Protein AF-0000000084682426 (afdb_homodimer)

Organism: Streptomyces collinus (strain DSM 40733 / Tue 365) (NCBI:txid1214242)

Solvent-accessible surface area (backbone atoms only — not comparable to full-atom values): 34608 Å² total; per-residue (Å²): 137,73,97,68,85,72,81,73,79,76,79,75,77,77,76,79,75,74,74,73,74,73,71,71,74,73,76,77,74,59,61,45,80,75,40,72,55,98,75,54,54,52,46,33,35,44,30,43,87,45,56,64,39,39,33,52,46,24,39,51,45,48,44,37,41,75,73,68,65,30,47,69,33,38,34,39,41,52,70,70,60,42,54,54,33,22,49,69,28,72,18,40,33,39,66,66,38,86,78,51,69,68,57,44,46,48,32,40,65,70,64,50,32,30,36,83,27,44,58,28,57,35,63,34,35,48,47,43,31,30,46,41,73,53,36,76,75,38,67,62,56,35,36,54,88,38,40,59,81,47,18,76,64,27,46,46,93,83,20,80,86,20,9,28,34,37,33,34,35,83,73,56,91,74,61,60,68,29,30,35,60,68,65,67,44,58,50,27,80,38,64,50,62,28,49,70,48,32,52,52,50,52,53,54,31,55,74,66,68,49,71,50,35,29,58,47,59,38,82,52,56,57,45,79,80,51,51,58,40,66,39,51,51,49,73,59,50,94,68,52,64,71,47,67,84,67,18,58,48,36,61,60,80,34,75,22,28,21,38,22,10,32,68,38,61,73,65,41,56,69,59,34,53,26,59,42,49,43,60,48,47,57,69,57,47,32,53,36,25,37,31,30,73,71,68,59,36,52,52,64,58,26,24,50,56,50,51,74,72,38,54,85,64,56,53,64,28,74,106,140,85,77,84,75,78,79,76,76,72,78,74,78,74,75,77,74,73,74,72,73,72,70,75,74,73,74,77,71,59,60,43,79,75,40,69,57,97,75,52,52,50,46,32,36,44,29,44,88,44,55,63,39,38,34,53,47,23,40,51,47,49,44,36,41,76,72,67,63,30,47,68,32,38,34,40,42,52,69,69,62,40,52,54,33,22,49,68,28,71,19,39,33,38,66,66,38,86,79,51,70,69,58,43,47,47,33,41,66,69,62,51,31,30,35,82,27,47,60,28,57,35,64,35,35,48,48,42,32,30,44,41,74,53,35,75,77,37,66,64,56,35,35,53,89,38,40,60,82,48,17,76,64,27,46,45,94,84,20,79,84,19,10,29,35,36,32,32,35,82,73,58,91,76,61,60,66,29,31,33,59,68,66,67,45,58,51,28,80,38,64,51,62,28,49,70,50,32,51,52,50,51,53,52,32,55,75,68,70,49,72,51,37,28,56,47,60,38,82,51,55,58,46,79,79,51,50,58,40,68,39,51,51,48,74,58,51,95,68,51,65,70,48,69,84,66,18,56,48,35,58,60,80,34,75,21,30,20,37,22,10,33,66,38,61,73,66,39,55,69,60,35,54,26,58,42,48,45,58,48,48,57,66,55,47,33,53,35,25,37,32,32,74,70,68,60,36,51,51,63,58,25,22,50,55,50,49,74,72,38,53,85,64,57,53,64,28,73,106

pLDDT: mean 88.42, std 22.19, range [19.44, 98.94]

Structure (mmCIF, N/CA/C/O backbone):
data_AF-0000000084682426-model_v1
#
loop_
_entity.id
_entity.type
_entity.pdbx_description
1 polymer 'Glycine betaine-binding lipoprotein'
#
loop_
_atom_site.group_PDB
_atom_site.id
_atom_site.type_symbol
_atom_site.label_atom_id
_atom_site.label_alt_id
_atom_site.label_comp_id
_atom_site.label_asym_id
_atom_site.label_entity_id
_atom_site.label_seq_id
_atom_site.pdbx_PDB_ins_code
_atom_site.Cartn_x
_atom_site.Cartn_y
_atom_site.Cartn_z
_atom_site.occupancy
_atom_site.B_iso_or_equiv
_atom_site.auth_seq_id
_atom_site.auth_comp_id
_atom_site.auth_asym_id
_atom_site.auth_atom_id
_atom_site.pdbx_PDB_model_num
ATOM 1 N N . MET A 1 1 ? -39.594 -16.281 -83.188 1 21.88 1 MET A N 1
ATOM 2 C CA . MET A 1 1 ? -38.219 -16.375 -82.688 1 21.88 1 MET A CA 1
ATOM 3 C C . MET A 1 1 ? -37.875 -15.164 -81.812 1 21.88 1 MET A C 1
ATOM 5 O O . MET A 1 1 ? -37.438 -15.312 -80.688 1 21.88 1 MET A O 1
ATOM 9 N N . ARG A 1 2 ? -37.375 -14.094 -82.312 1 19.44 2 ARG A N 1
ATOM 10 C CA . ARG A 1 2 ? -36.281 -13.367 -81.688 1 19.44 2 ARG A CA 1
ATOM 11 C C . ARG A 1 2 ? -36.812 -12.297 -80.75 1 19.44 2 ARG A C 1
ATOM 13 O O . ARG A 1 2 ? -36.312 -12.133 -79.625 1 19.44 2 ARG A O 1
ATOM 20 N N . PHE A 1 3 ? -37.375 -11.031 -81.188 1 26.58 3 PHE A N 1
ATOM 21 C CA . PHE A 1 3 ? -36.625 -9.805 -81 1 26.58 3 PHE A CA 1
ATOM 22 C C . PHE A 1 3 ? -37.031 -9.141 -79.688 1 26.58 3 PHE A C 1
ATOM 24 O O . PHE A 1 3 ? -38.188 -8.734 -79.5 1 26.58 3 PHE A O 1
ATOM 31 N N . ARG A 1 4 ? -36.312 -9.438 -78.5 1 26.73 4 ARG A N 1
ATOM 32 C CA . ARG A 1 4 ? -36.219 -9.43 -77.062 1 26.73 4 ARG A CA 1
ATOM 33 C C . ARG A 1 4 ? -35.969 -8.016 -76.5 1 26.73 4 ARG A C 1
ATOM 35 O O . ARG A 1 4 ? -35.781 -7.82 -75.312 1 26.73 4 ARG A O 1
ATOM 42 N N . THR A 1 5 ? -35.812 -6.891 -77.312 1 30.84 5 THR A N 1
ATOM 43 C CA . THR A 1 5 ? -34.844 -5.949 -76.75 1 30.84 5 THR A CA 1
ATOM 44 C C . THR A 1 5 ? -35.438 -5.172 -75.562 1 30.84 5 THR A C 1
ATOM 46 O O . THR A 1 5 ? -36.344 -4.375 -75.75 1 30.84 5 THR A O 1
ATOM 49 N N . THR A 1 6 ? -35.719 -5.836 -74.438 1 28.64 6 THR A N 1
ATOM 50 C CA . THR A 1 6 ? -36.406 -5.184 -73.312 1 28.64 6 THR A CA 1
ATOM 51 C C . THR A 1 6 ? -35.5 -4.086 -72.688 1 28.64 6 THR A C 1
ATOM 53 O O . THR A 1 6 ? -34.344 -4.332 -72.375 1 28.64 6 THR A O 1
ATOM 56 N N . LEU A 1 7 ? -35.688 -2.836 -73.125 1 29.23 7 LEU A N 1
ATOM 57 C CA . LEU A 1 7 ? -35 -1.601 -72.812 1 29.23 7 LEU A CA 1
ATOM 58 C C . LEU A 1 7 ? -35 -1.344 -71.312 1 29.23 7 LEU A C 1
ATOM 60 O O . LEU A 1 7 ? -36.062 -1.07 -70.75 1 29.23 7 LEU A O 1
ATOM 64 N N . THR A 1 8 ? -34.438 -2.305 -70.438 1 27.22 8 THR A N 1
ATOM 65 C CA . THR A 1 8 ? -34.656 -2.096 -69 1 27.22 8 THR A CA 1
ATOM 66 C C . THR A 1 8 ? -33.906 -0.858 -68.5 1 27.22 8 THR A C 1
ATOM 68 O O . THR A 1 8 ? -32.688 -0.749 -68.688 1 27.22 8 THR A O 1
ATOM 71 N N . VAL A 1 9 ? -34.469 0.312 -68.625 1 28.56 9 VAL A N 1
ATOM 72 C CA . VAL A 1 9 ? -33.969 1.616 -68.188 1 28.56 9 VAL A CA 1
ATOM 73 C C . VAL A 1 9 ? -33.531 1.571 -66.75 1 28.56 9 VAL A C 1
ATOM 75 O O . VAL A 1 9 ? -34.375 1.344 -65.875 1 28.56 9 VAL A O 1
ATOM 78 N N . THR A 1 10 ? -32.344 0.906 -66.438 1 26.94 10 THR A N 1
ATOM 79 C CA . THR A 1 10 ? -31.891 0.777 -65.062 1 26.94 10 THR A CA 1
ATOM 80 C C . THR A 1 10 ? -31.531 2.145 -64.5 1 26.94 10 THR A C 1
ATOM 82 O O . THR A 1 10 ? -30.734 2.887 -65.062 1 26.94 10 THR A O 1
ATOM 85 N N . ALA A 1 11 ? -32.531 2.9 -64 1 27.59 11 ALA A N 1
ATOM 86 C CA . ALA A 1 11 ? -32.406 4.18 -63.312 1 27.59 11 ALA A CA 1
ATOM 87 C C . ALA A 1 11 ? -31.359 4.082 -62.219 1 27.59 11 ALA A C 1
ATOM 89 O O . ALA A 1 11 ? -31.484 3.252 -61.312 1 27.59 11 ALA A O 1
ATOM 90 N N . GLY A 1 12 ? -30.031 4.188 -62.562 1 26.06 12 GLY A N 1
ATOM 91 C CA . GLY A 1 12 ? -28.875 4.16 -61.688 1 26.06 12 GLY A CA 1
ATOM 92 C C . GLY A 1 12 ? -28.906 5.23 -60.594 1 26.06 12 GLY A C 1
ATOM 93 O O . GLY A 1 12 ? -28.969 6.426 -60.906 1 26.06 12 GLY A O 1
ATOM 94 N N . THR A 1 13 ? -29.75 5.055 -59.531 1 29.16 13 THR A N 1
ATOM 95 C CA . THR A 1 13 ? -29.875 5.969 -58.375 1 29.16 13 THR A CA 1
ATOM 96 C C . THR A 1 13 ? -28.5 6.242 -57.781 1 29.16 13 THR A C 1
ATOM 98 O O . THR A 1 13 ? -27.781 5.312 -57.406 1 29.16 13 THR A O 1
ATOM 101 N N . SER A 1 14 ? -27.75 7.18 -58.312 1 26.34 14 SER A N 1
ATOM 102 C CA . SER A 1 14 ? -26.453 7.609 -57.781 1 26.34 14 SER A CA 1
ATOM 103 C C . SER A 1 14 ? -26.594 8.141 -56.344 1 26.34 14 SER A C 1
ATOM 105 O O . SER A 1 14 ? -27.297 9.117 -56.125 1 26.34 14 SER A O 1
ATOM 107 N N . ALA A 1 15 ? -26.75 7.246 -55.344 1 26.92 15 ALA A N 1
ATOM 108 C CA . ALA A 1 15 ? -26.766 7.656 -53.969 1 26.92 15 ALA A CA 1
ATOM 109 C C . ALA A 1 15 ? -25.531 8.461 -53.594 1 26.92 15 ALA A C 1
ATOM 111 O O . ALA A 1 15 ? -24.406 8.016 -53.844 1 26.92 15 ALA A O 1
ATOM 112 N N . LEU A 1 16 ? -25.625 9.773 -53.688 1 26.69 16 LEU A N 1
ATOM 113 C CA . LEU A 1 16 ? -24.609 10.711 -53.219 1 26.69 16 LEU A CA 1
ATOM 114 C C . LEU A 1 16 ? -24.219 10.422 -51.781 1 26.69 16 LEU A C 1
ATOM 116 O O . LEU A 1 16 ? -25.078 10.461 -50.875 1 26.69 16 LEU A O 1
ATOM 120 N N . ALA A 1 17 ? -23.281 9.438 -51.562 1 27.92 17 ALA A N 1
ATOM 121 C CA . ALA A 1 17 ? -22.656 9.133 -50.281 1 27.92 17 ALA A CA 1
ATOM 122 C C . ALA A 1 17 ? -22.062 10.383 -49.656 1 27.92 17 ALA A C 1
ATOM 124 O O . ALA A 1 17 ? -21.141 10.984 -50.188 1 27.92 17 ALA A O 1
ATOM 125 N N . LEU A 1 18 ? -22.938 11.242 -49.125 1 27.28 18 LEU A N 1
ATOM 126 C CA . LEU A 1 18 ? -22.391 12.297 -48.281 1 27.28 18 LEU A CA 1
ATOM 127 C C . LEU A 1 18 ? -21.469 11.711 -47.219 1 27.28 18 LEU A C 1
ATOM 129 O O . LEU A 1 18 ? -21.891 10.867 -46.438 1 27.28 18 LEU A O 1
ATOM 133 N N . LEU A 1 19 ? -20.188 11.523 -47.562 1 25.86 19 LEU A N 1
ATOM 134 C CA . LEU A 1 19 ? -19.062 11.195 -46.688 1 25.86 19 LEU A CA 1
ATOM 135 C C . LEU A 1 19 ? -18.984 12.172 -45.531 1 25.86 19 LEU A C 1
ATOM 137 O O . LEU A 1 19 ? -18.641 13.344 -45.719 1 25.86 19 LEU A O 1
ATOM 141 N N . THR A 1 20 ? -20.078 12.281 -44.75 1 31 20 THR A N 1
ATOM 142 C CA . THR A 1 20 ? -19.844 13.031 -43.531 1 31 20 THR A CA 1
ATOM 143 C C . THR A 1 20 ? -18.594 12.523 -42.812 1 31 20 THR A C 1
ATOM 145 O O . THR A 1 20 ? -18.484 11.336 -42.5 1 31 20 THR A O 1
ATOM 148 N N . GLY A 1 21 ? -17.484 13.016 -43.188 1 26.3 21 GLY A N 1
ATOM 149 C CA . GLY A 1 21 ? -16.188 12.82 -42.531 1 26.3 21 GLY A CA 1
ATOM 150 C C . GLY A 1 21 ? -16.25 12.961 -41.031 1 26.3 21 GLY A C 1
ATOM 151 O O . GLY A 1 21 ? -16.422 14.062 -40.5 1 26.3 21 GLY A O 1
ATOM 152 N N . CYS A 1 22 ? -17.047 12.07 -40.406 1 31.14 22 CYS A N 1
ATOM 153 C CA . CYS A 1 22 ? -16.859 11.938 -38.969 1 31.14 22 CYS A CA 1
ATOM 154 C C . CYS A 1 22 ? -15.383 12.023 -38.594 1 31.14 22 CYS A C 1
ATOM 156 O O . CYS A 1 22 ? -14.594 11.164 -38.969 1 31.14 22 CYS A O 1
ATOM 158 N N . GLY A 1 23 ? -14.836 13.172 -38.594 1 25.8 23 GLY A N 1
ATOM 159 C CA . GLY A 1 23 ? -13.523 13.359 -38 1 25.8 23 GLY A CA 1
ATOM 160 C C . GLY A 1 23 ? -13.344 12.609 -36.688 1 25.8 23 GLY A C 1
ATOM 161 O O . GLY A 1 23 ? -14.102 12.82 -35.75 1 25.8 23 GLY A O 1
ATOM 162 N N . ALA A 1 24 ? -12.977 11.375 -36.719 1 28.06 24 ALA A N 1
ATOM 163 C CA . ALA A 1 24 ? -12.461 10.617 -35.594 1 28.06 24 ALA A CA 1
ATOM 164 C C . ALA A 1 24 ? -11.57 11.484 -34.719 1 28.06 24 ALA A C 1
ATOM 166 O O . ALA A 1 24 ? -10.469 11.875 -35.125 1 28.06 24 ALA A O 1
ATOM 167 N N . ALA A 1 25 ? -12.195 12.383 -33.906 1 30.38 25 ALA A N 1
ATOM 168 C CA . ALA A 1 25 ? -11.367 12.922 -32.844 1 30.38 25 ALA A CA 1
ATOM 169 C C . ALA A 1 25 ? -10.461 11.844 -32.25 1 30.38 25 ALA A C 1
ATOM 171 O O . ALA A 1 25 ? -10.93 10.766 -31.875 1 30.38 25 ALA A O 1
ATOM 172 N N . ASP A 1 26 ? -9.219 11.719 -32.781 1 26.12 26 ASP A N 1
ATOM 173 C CA . ASP A 1 26 ? -8.125 10.836 -32.375 1 26.12 26 ASP A CA 1
ATOM 174 C C . ASP A 1 26 ? -8.055 10.734 -30.844 1 26.12 26 ASP A C 1
ATOM 176 O O . ASP A 1 26 ? -7.621 11.68 -30.172 1 26.12 26 ASP A O 1
ATOM 180 N N . MET A 1 27 ? -8.984 10.094 -30.141 1 26.97 27 MET A N 1
ATOM 181 C CA . MET A 1 27 ? -9.047 9.703 -28.734 1 26.97 27 MET A CA 1
ATOM 182 C C . MET A 1 27 ? -7.715 9.102 -28.281 1 26.97 27 MET A C 1
ATOM 184 O O . MET A 1 27 ? -7.613 8.57 -27.172 1 26.97 27 MET A O 1
ATOM 188 N N . THR A 1 28 ? -6.719 8.867 -29.156 1 31.36 28 THR A N 1
ATOM 189 C CA . THR A 1 28 ? -5.453 8.234 -28.797 1 31.36 28 THR A CA 1
ATOM 190 C C . THR A 1 28 ? -4.637 9.141 -27.891 1 31.36 28 THR A C 1
ATOM 192 O O . THR A 1 28 ? -3.572 8.75 -27.406 1 31.36 28 THR A O 1
ATOM 195 N N . LYS A 1 29 ? -4.699 10.422 -28.047 1 31.03 29 LYS A N 1
ATOM 196 C CA . LYS A 1 29 ? -3.756 11.273 -27.328 1 31.03 29 LYS A CA 1
ATOM 197 C C . LYS A 1 29 ? -4.164 11.438 -25.875 1 31.03 29 LYS A C 1
ATOM 199 O O . LYS A 1 29 ? -4.156 12.547 -25.344 1 31.03 29 LYS A O 1
ATOM 204 N N . GLN A 1 30 ? -4.922 10.562 -25.281 1 28.84 30 GLN A N 1
ATOM 205 C CA . GLN A 1 30 ? -5.246 10.805 -23.891 1 28.84 30 GLN A CA 1
ATOM 206 C C . GLN A 1 30 ? -4.02 10.641 -23 1 28.84 30 GLN A C 1
ATOM 208 O O . GLN A 1 30 ? -3.521 9.523 -22.828 1 28.84 30 GLN A O 1
ATOM 213 N N . ALA A 1 31 ? -3.059 11.57 -22.938 1 32.09 31 ALA A N 1
ATOM 214 C CA . ALA A 1 31 ? -1.991 11.602 -21.938 1 32.09 31 ALA A CA 1
ATOM 215 C C . ALA A 1 31 ? -2.521 11.227 -20.562 1 32.09 31 ALA A C 1
ATOM 217 O O . ALA A 1 31 ? -3.719 11.344 -20.297 1 32.09 31 ALA A O 1
ATOM 218 N N . SER A 1 32 ? -1.681 10.492 -19.844 1 35.25 32 SER A N 1
ATOM 219 C CA . SER A 1 32 ? -2.072 10.203 -18.469 1 35.25 32 SER A CA 1
ATOM 220 C C . SER A 1 32 ? -2.709 11.422 -17.812 1 35.25 32 SER A C 1
ATOM 222 O O . SER A 1 32 ? -2.162 12.523 -17.875 1 35.25 32 SER A O 1
ATOM 224 N N . PRO A 1 33 ? -3.959 11.5 -17.703 1 35.97 33 PRO A N 1
ATOM 225 C CA . PRO A 1 33 ? -4.625 12.68 -17.141 1 35.97 33 PRO A CA 1
ATOM 226 C C . PRO A 1 33 ? -3.951 13.203 -15.875 1 35.97 33 PRO A C 1
ATOM 228 O O . PRO A 1 33 ? -4.344 14.242 -15.352 1 35.97 33 PRO A O 1
ATOM 231 N N . PHE A 1 34 ? -3.166 12.297 -15.234 1 38.75 34 PHE A N 1
ATOM 232 C CA . PHE A 1 34 ? -2.547 12.75 -13.992 1 38.75 34 PHE A CA 1
ATOM 233 C C . PHE A 1 34 ? -1.442 13.766 -14.273 1 38.75 34 PHE A C 1
ATOM 235 O O . PHE A 1 34 ? -0.785 14.242 -13.352 1 38.75 34 PHE A O 1
ATOM 242 N N . ALA A 1 35 ? -1.113 14.008 -15.594 1 34.38 35 ALA A N 1
ATOM 243 C CA . ALA A 1 35 ? 0.044 14.82 -15.961 1 34.38 35 ALA A CA 1
ATOM 244 C C . ALA A 1 35 ? -0.193 16.297 -15.625 1 34.38 35 ALA A C 1
ATOM 246 O O . ALA A 1 35 ? 0.757 17.078 -15.516 1 34.38 35 ALA A O 1
ATOM 247 N N . ASN A 1 36 ? -1.371 16.797 -15.828 1 34.44 36 ASN A N 1
ATOM 248 C CA . ASN A 1 36 ? -1.335 18.219 -16.125 1 34.44 36 ASN A CA 1
ATOM 249 C C . ASN A 1 36 ? -1.216 19.047 -14.852 1 34.44 36 ASN A C 1
ATOM 251 O O . ASN A 1 36 ? -1.584 20.234 -14.836 1 34.44 36 ASN A O 1
ATOM 255 N N . ALA A 1 37 ? -1.304 18.562 -13.672 1 34 37 ALA A N 1
ATOM 256 C CA . ALA A 1 37 ? -1.259 19.688 -12.742 1 34 37 ALA A CA 1
ATOM 257 C C . ALA A 1 37 ? -0.054 20.594 -13.023 1 34 37 ALA A C 1
ATOM 259 O O . ALA A 1 37 ? 0.867 20.188 -13.742 1 34 37 ALA A O 1
ATOM 260 N N . ARG A 1 38 ? 0.346 21.672 -12.016 1 38.16 38 ARG A N 1
ATOM 261 C CA . ARG A 1 38 ? 1.255 22.812 -12.016 1 38.16 38 ARG A CA 1
ATOM 262 C C . ARG A 1 38 ? 2.676 22.375 -12.359 1 38.16 38 ARG A C 1
ATOM 264 O O . ARG A 1 38 ? 3.561 22.391 -11.5 1 38.16 38 ARG A O 1
ATOM 271 N N . GLY A 1 39 ? 2.943 21.672 -13.445 1 48.16 39 GLY A N 1
ATOM 272 C CA . GLY A 1 39 ? 4.258 21.469 -14.031 1 48.16 39 GLY A CA 1
ATOM 273 C C . GLY A 1 39 ? 4.918 20.172 -13.609 1 48.16 39 GLY A C 1
ATOM 274 O O . GLY A 1 39 ? 6.004 19.828 -14.078 1 48.16 39 GLY A O 1
ATOM 275 N N . ALA A 1 40 ? 4.562 19.656 -12.523 1 57.56 40 ALA A N 1
ATOM 276 C CA . ALA A 1 40 ? 5.402 18.547 -12.07 1 57.56 40 ALA A CA 1
ATOM 277 C C . ALA A 1 40 ? 5.137 17.281 -12.875 1 57.56 40 ALA A C 1
ATOM 279 O O . ALA A 1 40 ? 3.98 16.922 -13.109 1 57.56 40 ALA A O 1
ATOM 280 N N . LYS A 1 41 ? 6.074 16.766 -13.648 1 86.5 41 LYS A N 1
ATOM 281 C CA . LYS A 1 41 ? 6.086 15.484 -14.344 1 86.5 41 LYS A CA 1
ATOM 282 C C . LYS A 1 41 ? 5.668 14.352 -13.414 1 86.5 41 LYS A C 1
ATOM 284 O O . LYS A 1 41 ? 6.094 14.297 -12.258 1 86.5 41 LYS A O 1
ATOM 289 N N . SER A 1 42 ? 4.582 13.625 -13.758 1 93.44 42 SER A N 1
ATOM 290 C CA . SER A 1 42 ? 4.078 12.547 -12.914 1 93.44 42 SER A CA 1
ATOM 291 C C . SER A 1 42 ? 4.156 11.203 -13.625 1 93.44 42 SER A C 1
ATOM 293 O O . SER A 1 42 ? 4.195 11.141 -14.852 1 93.44 42 SER A O 1
ATOM 295 N N . VAL A 1 43 ? 4.395 10.195 -12.859 1 97.56 43 VAL A N 1
ATOM 296 C CA . VAL A 1 43 ? 4.383 8.805 -13.297 1 97.56 43 VAL A CA 1
ATOM 297 C C . VAL A 1 43 ? 3.42 7.992 -12.438 1 97.56 43 VAL A C 1
ATOM 299 O O . VAL A 1 43 ? 3.363 8.18 -11.219 1 97.56 43 VAL A O 1
ATOM 302 N N . THR A 1 44 ? 2.598 7.176 -13.039 1 97.81 44 THR A N 1
ATOM 303 C CA . THR A 1 44 ? 1.709 6.27 -12.312 1 97.81 44 THR A CA 1
ATOM 304 C C . THR A 1 44 ? 2.121 4.816 -12.531 1 97.81 44 THR A C 1
ATOM 306 O O . THR A 1 44 ? 2.127 4.332 -13.664 1 97.81 44 THR A O 1
ATOM 309 N N . LEU A 1 45 ? 2.404 4.137 -11.445 1 98.75 45 LEU A N 1
ATOM 310 C CA . LEU A 1 45 ? 2.889 2.764 -11.539 1 98.75 45 LEU A CA 1
ATOM 311 C C . LEU A 1 45 ? 1.853 1.783 -11 1 98.75 45 LEU A C 1
ATOM 313 O O . LEU A 1 45 ? 1.203 2.059 -9.984 1 98.75 45 LEU A O 1
ATOM 317 N N . SER A 1 46 ? 1.695 0.683 -11.688 1 98.31 46 SER A N 1
ATOM 318 C CA . SER A 1 46 ? 0.879 -0.422 -11.195 1 98.31 46 SER A CA 1
ATOM 319 C C . SER A 1 46 ? 1.64 -1.254 -10.164 1 98.31 46 SER A C 1
ATOM 321 O O . SER A 1 46 ? 2.824 -1.544 -10.344 1 98.31 46 SER A O 1
ATOM 323 N N . VAL A 1 47 ? 0.92 -1.601 -9.094 1 97.12 47 VAL A N 1
ATOM 324 C CA . VAL A 1 47 ? 1.549 -2.445 -8.086 1 97.12 47 VAL A CA 1
ATOM 325 C C . VAL A 1 47 ? 0.639 -3.627 -7.758 1 97.12 47 VAL A C 1
ATOM 327 O O . VAL A 1 47 ? -0.511 -3.441 -7.355 1 97.12 47 VAL A O 1
ATOM 330 N N . GLN A 1 48 ? 1.133 -4.805 -7.941 1 95.5 48 GLN A N 1
ATOM 331 C CA . GLN A 1 48 ? 0.434 -6.016 -7.523 1 95.5 48 GLN A CA 1
ATOM 332 C C . GLN A 1 48 ? 0.712 -6.332 -6.055 1 95.5 48 GLN A C 1
ATOM 334 O O . GLN A 1 48 ? 1.622 -5.758 -5.453 1 95.5 48 GLN A O 1
ATOM 339 N N . SER A 1 49 ? -0.038 -7.254 -5.516 1 93.44 49 SER A N 1
ATOM 340 C CA . SER A 1 49 ? -0.092 -7.355 -4.062 1 93.44 49 SER A CA 1
ATOM 341 C C . SER A 1 49 ? 0.971 -8.312 -3.535 1 93.44 49 SER A C 1
ATOM 343 O O . SER A 1 49 ? 1.064 -8.547 -2.328 1 93.44 49 SER A O 1
ATOM 345 N N . TRP A 1 50 ? 1.794 -8.906 -4.422 1 95.5 50 TRP A N 1
ATOM 346 C CA . TRP A 1 50 ? 2.867 -9.742 -3.898 1 95.5 50 TRP A CA 1
ATOM 347 C C . TRP A 1 50 ? 4.145 -8.93 -3.705 1 95.5 50 TRP A C 1
ATOM 349 O O . TRP A 1 50 ? 4.355 -7.922 -4.383 1 95.5 50 TRP A O 1
ATOM 359 N N . VAL A 1 51 ? 5.016 -9.383 -2.867 1 95.69 51 VAL A N 1
ATOM 360 C CA . VAL A 1 51 ? 6.074 -8.539 -2.318 1 95.69 51 VAL A CA 1
ATOM 361 C C . VAL A 1 51 ? 7.102 -8.227 -3.402 1 95.69 51 VAL A C 1
ATOM 363 O O . VAL A 1 51 ? 7.699 -7.148 -3.412 1 95.69 51 VAL A O 1
ATOM 366 N N . GLY A 1 52 ? 7.359 -9.125 -4.285 1 96.88 52 GLY A N 1
ATOM 367 C CA . GLY A 1 52 ? 8.258 -8.836 -5.387 1 96.88 52 GLY A CA 1
ATOM 368 C C . GLY A 1 52 ? 7.828 -7.629 -6.203 1 96.88 52 GLY A C 1
ATOM 369 O O . GLY A 1 52 ? 8.656 -6.777 -6.539 1 96.88 52 GLY A O 1
ATOM 370 N N . ALA A 1 53 ? 6.562 -7.633 -6.539 1 97.31 53 ALA A N 1
ATOM 371 C CA . ALA A 1 53 ? 6.02 -6.496 -7.277 1 97.31 53 ALA A CA 1
ATOM 372 C C . ALA A 1 53 ? 6.148 -5.207 -6.473 1 97.31 53 ALA A C 1
ATOM 374 O O . ALA A 1 53 ? 6.488 -4.156 -7.02 1 97.31 53 ALA A O 1
ATOM 375 N N . GLN A 1 54 ? 5.891 -5.285 -5.215 1 97.06 54 GLN A N 1
ATOM 376 C CA . GLN A 1 54 ? 6.02 -4.129 -4.332 1 97.06 54 GLN A CA 1
ATOM 377 C C . GLN A 1 54 ? 7.457 -3.621 -4.297 1 97.06 54 GLN A C 1
ATOM 379 O O . GLN A 1 54 ? 7.691 -2.41 -4.27 1 97.06 54 GLN A O 1
ATOM 384 N N . SER A 1 55 ? 8.336 -4.512 -4.289 1 98.25 55 SER A N 1
ATOM 385 C CA . SER A 1 55 ? 9.758 -4.172 -4.242 1 98.25 55 SER A CA 1
ATOM 386 C C . SER A 1 55 ? 10.18 -3.396 -5.488 1 98.25 55 SER A C 1
ATOM 388 O O . SER A 1 55 ? 10.883 -2.391 -5.387 1 98.25 55 SER A O 1
ATOM 390 N N . ASN A 1 56 ? 9.734 -3.906 -6.602 1 98.75 56 ASN A N 1
ATOM 391 C CA . ASN A 1 56 ? 10.047 -3.221 -7.852 1 98.75 56 ASN A CA 1
ATOM 392 C C . ASN A 1 56 ? 9.562 -1.775 -7.836 1 98.75 56 ASN A C 1
ATOM 394 O O . ASN A 1 56 ? 10.312 -0.855 -8.156 1 98.75 56 ASN A O 1
ATOM 398 N N . VAL A 1 57 ? 8.359 -1.632 -7.484 1 98.69 57 VAL A N 1
ATOM 399 C CA . VAL A 1 57 ? 7.711 -0.325 -7.539 1 98.69 57 VAL A CA 1
ATOM 400 C C . VAL A 1 57 ? 8.328 0.599 -6.488 1 98.69 57 VAL A C 1
ATOM 402 O O . VAL A 1 57 ? 8.508 1.793 -6.734 1 98.69 57 VAL A O 1
ATOM 405 N N . ALA A 1 58 ? 8.656 0.041 -5.324 1 98.25 58 ALA A N 1
ATOM 406 C CA . ALA A 1 58 ? 9.242 0.848 -4.254 1 98.25 58 ALA A CA 1
ATOM 407 C C . ALA A 1 58 ? 10.57 1.464 -4.691 1 98.25 58 ALA A C 1
ATOM 409 O O . ALA A 1 58 ? 10.797 2.662 -4.508 1 98.25 58 ALA A O 1
ATOM 410 N N . VAL A 1 59 ? 11.398 0.704 -5.277 1 98.81 59 VAL A N 1
ATOM 411 C CA . VAL A 1 59 ? 12.711 1.186 -5.703 1 98.81 59 VAL A CA 1
ATOM 412 C C . VAL A 1 59 ? 12.547 2.16 -6.867 1 98.81 59 VAL A C 1
ATOM 414 O O . VAL A 1 59 ? 13.18 3.223 -6.887 1 98.81 59 VAL A O 1
ATOM 417 N N . ALA A 1 60 ? 11.711 1.824 -7.805 1 98.81 60 ALA A N 1
ATOM 418 C CA . ALA A 1 60 ? 11.461 2.721 -8.93 1 98.81 60 ALA A CA 1
ATOM 419 C C . ALA A 1 60 ? 10.898 4.059 -8.461 1 98.81 60 ALA A C 1
ATOM 421 O O . ALA A 1 60 ? 11.336 5.117 -8.914 1 98.81 60 ALA A O 1
ATOM 422 N N . GLN A 1 61 ? 9.945 3.979 -7.609 1 98.12 61 GLN A N 1
ATOM 423 C CA . GLN A 1 61 ? 9.328 5.184 -7.066 1 98.12 61 GLN A CA 1
ATOM 424 C C . GLN A 1 61 ? 10.359 6.062 -6.363 1 98.12 61 GLN A C 1
ATOM 426 O O . GLN A 1 61 ? 10.383 7.281 -6.559 1 98.12 61 GLN A O 1
ATOM 431 N N . TYR A 1 62 ? 11.188 5.441 -5.543 1 97.44 62 TYR A N 1
ATOM 432 C CA . TYR A 1 62 ? 12.203 6.191 -4.812 1 97.44 62 TYR A CA 1
ATOM 433 C C . TYR A 1 62 ? 13.125 6.934 -5.773 1 97.44 62 TYR A C 1
ATOM 435 O O . TYR A 1 62 ? 13.398 8.125 -5.586 1 97.44 62 TYR A O 1
ATOM 443 N N . LEU A 1 63 ? 13.555 6.277 -6.762 1 98.56 63 LEU A N 1
ATOM 444 C CA . LEU A 1 63 ? 14.484 6.879 -7.707 1 98.56 63 LEU A CA 1
ATOM 445 C C . LEU A 1 63 ? 13.797 7.957 -8.539 1 98.56 63 LEU A C 1
ATOM 447 O O . LEU A 1 63 ? 14.383 9.016 -8.797 1 98.56 63 LEU A O 1
ATOM 451 N N . LEU A 1 64 ? 12.594 7.703 -8.977 1 98.12 64 LEU A N 1
ATOM 452 C CA . LEU A 1 64 ? 11.836 8.688 -9.742 1 98.12 64 LEU A CA 1
ATOM 453 C C . LEU A 1 64 ? 11.641 9.969 -8.938 1 98.12 64 LEU A C 1
ATOM 455 O O . LEU A 1 64 ? 11.797 11.07 -9.461 1 98.12 64 LEU A O 1
ATOM 459 N N . GLU A 1 65 ? 11.375 9.797 -7.691 1 95.69 65 GLU A N 1
ATOM 460 C CA . GLU A 1 65 ? 11.047 10.953 -6.859 1 95.69 65 GLU A CA 1
ATOM 461 C C . GLU A 1 65 ? 12.305 11.688 -6.402 1 95.69 65 GLU A C 1
ATOM 463 O O . GLU A 1 65 ? 12.352 12.922 -6.43 1 95.69 65 GLU A O 1
ATOM 468 N N . HIS A 1 66 ? 13.367 11.016 -6.078 1 94.62 66 HIS A N 1
ATOM 469 C CA . HIS A 1 66 ? 14.477 11.633 -5.363 1 94.62 66 HIS A CA 1
ATOM 470 C C . HIS A 1 66 ? 15.656 11.906 -6.297 1 94.62 66 HIS A C 1
ATOM 472 O O . HIS A 1 66 ? 16.562 12.664 -5.953 1 94.62 66 HIS A O 1
ATOM 478 N N . LYS A 1 67 ? 15.625 11.25 -7.418 1 96.44 67 LYS A N 1
ATOM 479 C CA . LYS A 1 67 ? 16.75 11.438 -8.32 1 96.44 67 LYS A CA 1
ATOM 480 C C . LYS A 1 67 ? 16.312 12.102 -9.625 1 96.44 67 LYS A C 1
ATOM 482 O O . LYS A 1 67 ? 17.094 12.805 -10.258 1 96.44 67 LYS A O 1
ATOM 487 N N . LEU A 1 68 ? 15.016 11.883 -10.008 1 96.81 68 LEU A N 1
ATOM 488 C CA . LEU A 1 68 ? 14.602 12.375 -11.32 1 96.81 68 LEU A CA 1
ATOM 489 C C . LEU A 1 68 ? 13.555 13.469 -11.18 1 96.81 68 LEU A C 1
ATOM 491 O O . LEU A 1 68 ? 13.18 14.102 -12.172 1 96.81 68 LEU A O 1
ATOM 495 N N . GLY A 1 69 ? 13.031 13.656 -10.008 1 93.88 69 GLY A N 1
ATOM 496 C CA . GLY A 1 69 ? 12.188 14.805 -9.734 1 93.88 69 GLY A CA 1
ATOM 497 C C . GLY A 1 69 ? 10.742 14.594 -10.141 1 93.88 69 GLY A C 1
ATOM 498 O O . GLY A 1 69 ? 10.008 15.562 -10.375 1 93.88 69 GLY A O 1
ATOM 499 N N . TYR A 1 70 ? 10.32 13.344 -10.297 1 95.5 70 TYR A N 1
ATOM 500 C CA . TYR A 1 70 ? 8.938 13.039 -10.656 1 95.5 70 TYR A CA 1
ATOM 501 C C . TYR A 1 70 ? 8.086 12.836 -9.406 1 95.5 70 TYR A C 1
ATOM 503 O O . TYR A 1 70 ? 8.586 12.391 -8.375 1 95.5 70 TYR A O 1
ATOM 511 N N . ARG A 1 71 ? 6.805 13.172 -9.523 1 94 71 ARG A N 1
ATOM 512 C CA . ARG A 1 71 ? 5.805 12.648 -8.594 1 94 71 ARG A CA 1
ATOM 513 C C . ARG A 1 71 ? 5.32 11.273 -9.039 1 94 71 ARG A C 1
ATOM 515 O O . ARG A 1 71 ? 5.082 11.039 -10.227 1 94 71 ARG A O 1
ATOM 522 N N . VAL A 1 72 ? 5.211 10.422 -8.055 1 96.25 72 VAL A N 1
ATOM 523 C CA . VAL A 1 72 ? 4.797 9.07 -8.43 1 96.25 72 VAL A CA 1
ATOM 524 C C . VAL A 1 72 ? 3.506 8.711 -7.699 1 96.25 72 VAL A C 1
ATOM 526 O O . VAL A 1 72 ? 3.422 8.828 -6.473 1 96.25 72 VAL A O 1
ATOM 529 N N . ASP A 1 73 ? 2.553 8.32 -8.508 1 96.19 73 ASP A N 1
ATOM 530 C CA . ASP A 1 73 ? 1.359 7.66 -7.988 1 96.19 73 ASP A CA 1
ATOM 531 C C . ASP A 1 73 ? 1.412 6.152 -8.234 1 96.19 73 ASP A C 1
ATOM 533 O O . ASP A 1 73 ? 2.008 5.699 -9.211 1 96.19 73 ASP A O 1
ATOM 537 N N . THR A 1 74 ? 0.818 5.41 -7.258 1 97.19 74 THR A N 1
ATOM 538 C CA . THR A 1 74 ? 0.765 3.965 -7.457 1 97.19 74 THR A CA 1
ATOM 539 C C . THR A 1 74 ? -0.677 3.467 -7.418 1 97.19 74 THR A C 1
ATOM 541 O O . THR A 1 74 ? -1.495 3.973 -6.648 1 97.19 74 THR A O 1
ATOM 544 N N . VAL A 1 75 ? -0.965 2.561 -8.297 1 96.56 75 VAL A N 1
ATOM 545 C CA . VAL A 1 75 ? -2.277 1.931 -8.383 1 96.56 75 VAL A CA 1
ATOM 546 C C . VAL A 1 75 ? -2.164 0.446 -8.047 1 96.56 75 VAL A C 1
ATOM 548 O O . VAL A 1 75 ? -1.529 -0.317 -8.781 1 96.56 75 VAL A O 1
ATOM 551 N N . GLN A 1 76 ? -2.732 0.101 -6.906 1 95.69 76 GLN A N 1
ATOM 552 C CA . GLN A 1 76 ? -2.803 -1.323 -6.594 1 95.69 76 GLN A CA 1
ATOM 553 C C . GLN A 1 76 ? -3.994 -1.979 -7.289 1 95.69 76 GLN A C 1
ATOM 555 O O . GLN A 1 76 ? -5.145 -1.632 -7.016 1 95.69 76 GLN A O 1
ATOM 560 N N . VAL A 1 77 ? -3.693 -2.934 -8.148 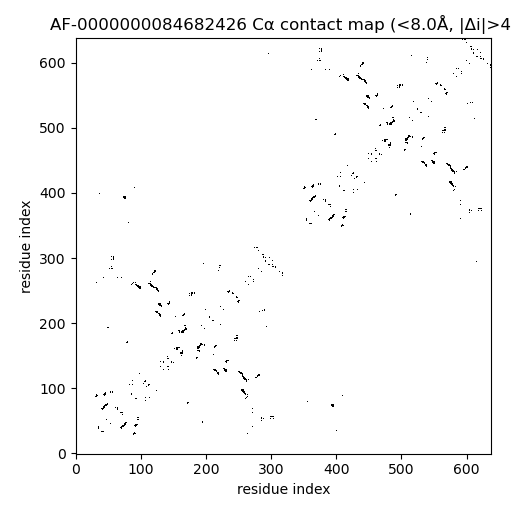1 95.38 77 VAL A N 1
ATOM 561 C CA . VAL A 1 77 ? -4.695 -3.537 -9.016 1 95.38 77 VAL A CA 1
ATOM 562 C C . VAL A 1 77 ? -4.273 -4.957 -9.391 1 95.38 77 VAL A C 1
ATOM 564 O O . VAL A 1 77 ? -3.08 -5.273 -9.398 1 95.38 77 VAL A O 1
ATOM 567 N N . ASP A 1 78 ? -5.301 -5.801 -9.68 1 93.5 78 ASP A N 1
ATOM 568 C CA . ASP A 1 78 ? -5.043 -7.188 -10.055 1 93.5 78 ASP A CA 1
ATOM 569 C C . ASP A 1 78 ? -4.414 -7.27 -11.445 1 93.5 78 ASP A C 1
ATOM 571 O O . ASP A 1 78 ? -4.43 -6.293 -12.195 1 93.5 78 ASP A O 1
ATOM 575 N N . GLU A 1 79 ? -3.967 -8.461 -11.789 1 95.5 79 GLU A N 1
ATOM 576 C CA . GLU A 1 79 ? -3.1 -8.664 -12.945 1 95.5 79 GLU A CA 1
ATOM 577 C C . GLU A 1 79 ? -3.812 -8.281 -14.242 1 95.5 79 GLU A C 1
ATOM 579 O O . GLU A 1 79 ? -3.314 -7.453 -15.008 1 95.5 79 GLU A O 1
ATOM 584 N N . VAL A 1 80 ? -4.957 -8.852 -14.461 1 94.31 80 VAL A N 1
ATOM 585 C CA . VAL A 1 80 ? -5.617 -8.656 -15.75 1 94.31 80 VAL A CA 1
ATOM 586 C C . VAL A 1 80 ? -6.137 -7.227 -15.859 1 94.31 80 VAL A C 1
ATOM 588 O O . VAL A 1 80 ? -5.867 -6.535 -16.844 1 94.31 80 VAL A O 1
ATOM 591 N N . PRO A 1 81 ? -6.762 -6.707 -14.789 1 95.38 81 PRO A N 1
ATOM 592 C CA . PRO A 1 81 ? -7.172 -5.301 -14.852 1 95.38 81 PRO A CA 1
ATOM 593 C C . PRO A 1 81 ? -5.992 -4.344 -15 1 95.38 81 PRO A C 1
ATOM 595 O O . PRO A 1 81 ? -6.141 -3.258 -15.562 1 95.38 81 PRO A O 1
ATOM 598 N N . ALA A 1 82 ? -4.871 -4.73 -14.555 1 97.56 82 ALA A N 1
ATOM 599 C CA . ALA A 1 82 ? -3.688 -3.887 -14.711 1 97.56 82 ALA A CA 1
ATOM 600 C C . ALA A 1 82 ? -3.365 -3.662 -16.188 1 97.56 82 ALA A C 1
ATOM 602 O O . ALA A 1 82 ? -2.934 -2.576 -16.578 1 97.56 82 ALA A O 1
ATOM 603 N N . TRP A 1 83 ? -3.57 -4.703 -17 1 98.19 83 TRP A N 1
ATOM 604 C CA . TRP A 1 83 ? -3.34 -4.57 -18.438 1 98.19 83 TRP A CA 1
ATOM 605 C C . TRP A 1 83 ? -4.324 -3.586 -19.062 1 98.19 83 TRP A C 1
ATOM 607 O O . TRP A 1 83 ? -3.955 -2.797 -19.922 1 98.19 83 TRP A O 1
ATOM 617 N N . ASP A 1 84 ? -5.543 -3.678 -18.625 1 96.56 84 ASP A N 1
ATOM 618 C CA . ASP A 1 84 ? -6.535 -2.717 -19.094 1 96.56 84 ASP A CA 1
ATOM 619 C C . ASP A 1 84 ? -6.148 -1.291 -18.719 1 96.56 84 ASP A C 1
ATOM 621 O O . ASP A 1 84 ? -6.238 -0.375 -19.531 1 96.56 84 ASP A O 1
ATOM 625 N N . ALA A 1 85 ? -5.75 -1.166 -17.453 1 96.56 85 ALA A N 1
ATOM 626 C CA . ALA A 1 85 ? -5.34 0.149 -16.969 1 96.56 85 ALA A CA 1
ATOM 627 C C . ALA A 1 85 ? -4.145 0.678 -17.75 1 96.56 85 ALA A C 1
ATOM 629 O O . ALA A 1 85 ? -4.078 1.869 -18.062 1 96.56 85 ALA A O 1
ATOM 630 N N . LEU A 1 86 ? -3.24 -0.16 -18.047 1 98.56 86 LEU A N 1
ATOM 631 C CA . LEU A 1 86 ? -2.059 0.211 -18.812 1 98.56 86 LEU A CA 1
ATOM 632 C C . LEU A 1 86 ? -2.443 0.646 -20.219 1 98.56 86 LEU A C 1
ATOM 634 O O . LEU A 1 86 ? -1.953 1.661 -20.719 1 98.56 86 LEU A O 1
ATOM 638 N N . SER A 1 87 ? -3.299 -0.117 -20.828 1 98.44 87 SER A N 1
ATOM 639 C CA . SER A 1 87 ? -3.752 0.181 -22.188 1 98.44 87 SER A CA 1
ATOM 640 C C . SER A 1 87 ? -4.438 1.541 -22.25 1 98.44 87 SER A C 1
ATOM 642 O O . SER A 1 87 ? -4.258 2.285 -23.219 1 98.44 87 SER A O 1
ATOM 644 N N . GLN A 1 88 ? -5.16 1.858 -21.25 1 95.62 88 GLN A N 1
ATOM 645 C CA . GLN A 1 88 ? -5.973 3.07 -21.219 1 95.62 88 GLN A CA 1
ATOM 646 C C . GLN A 1 88 ? -5.16 4.273 -20.766 1 95.62 88 GLN A C 1
ATOM 648 O O . GLN A 1 88 ? -5.656 5.398 -20.75 1 95.62 88 GLN A O 1
ATOM 653 N N . GLY A 1 89 ? -3.982 4.059 -20.297 1 95 89 GLY A N 1
ATOM 654 C CA . GLY A 1 89 ? -3.135 5.145 -19.844 1 95 89 GLY A CA 1
ATOM 655 C C . GLY A 1 89 ? -3.422 5.559 -18.406 1 95 89 GLY A C 1
ATOM 656 O O . GLY A 1 89 ? -3.014 6.637 -17.969 1 95 89 GLY A O 1
ATOM 657 N N . ARG A 1 90 ? -4.113 4.711 -17.734 1 94.06 90 ARG A N 1
ATOM 658 C CA . ARG A 1 90 ? -4.391 4.973 -16.328 1 94.06 90 ARG A CA 1
ATOM 659 C C . ARG A 1 90 ? -3.174 4.652 -15.461 1 94.06 90 ARG A C 1
ATOM 661 O O . ARG A 1 90 ? -3.027 5.191 -14.367 1 94.06 90 ARG A O 1
ATOM 668 N N . VAL A 1 91 ? -2.389 3.781 -15.906 1 97.62 91 VAL A N 1
ATOM 669 C CA . VAL A 1 91 ? -1.047 3.57 -15.375 1 97.62 91 VAL A CA 1
ATOM 670 C C . VAL A 1 91 ? -0.023 3.631 -16.5 1 97.62 91 VAL A C 1
ATOM 672 O O . VAL A 1 91 ? -0.362 3.414 -17.672 1 97.62 91 VAL A O 1
ATOM 675 N N . ASP A 1 92 ? 1.182 3.934 -16.094 1 98.44 92 ASP A N 1
ATOM 676 C CA . ASP A 1 92 ? 2.223 4.156 -17.094 1 98.44 92 ASP A CA 1
ATOM 677 C C . ASP A 1 92 ? 3.061 2.896 -17.312 1 98.44 92 ASP A C 1
ATOM 679 O O . ASP A 1 92 ? 3.641 2.701 -18.375 1 98.44 92 ASP A O 1
ATOM 683 N N . ALA A 1 93 ? 3.098 2.059 -16.234 1 98.88 93 ALA A N 1
ATOM 684 C CA . ALA A 1 93 ? 3.982 0.906 -16.375 1 98.88 93 ALA A CA 1
ATOM 685 C C . ALA A 1 93 ? 3.561 -0.223 -15.438 1 98.88 93 ALA A C 1
ATOM 687 O O . ALA A 1 93 ? 3.033 0.028 -14.352 1 98.88 93 ALA A O 1
ATOM 688 N N . ILE A 1 94 ? 3.729 -1.392 -15.852 1 98.88 94 ILE A N 1
ATOM 689 C CA . ILE A 1 94 ? 3.816 -2.621 -15.07 1 98.88 94 ILE A CA 1
ATOM 690 C C . ILE A 1 94 ? 5.266 -3.096 -15.023 1 98.88 94 ILE A C 1
ATOM 692 O O . ILE A 1 94 ? 5.883 -3.34 -16.062 1 98.88 94 ILE A O 1
ATOM 696 N N . LEU A 1 95 ? 5.746 -3.328 -13.805 1 98.81 95 LEU A N 1
ATOM 697 C CA . LEU A 1 95 ? 7.188 -3.549 -13.711 1 98.81 95 LEU A CA 1
ATOM 698 C C . LEU A 1 95 ? 7.5 -5.031 -13.547 1 98.81 95 LEU A C 1
ATOM 700 O O . LEU A 1 95 ? 8.656 -5.441 -13.633 1 98.81 95 LEU A O 1
ATOM 704 N N . GLU A 1 96 ? 6.461 -5.781 -13.289 1 98.5 96 GLU A N 1
ATOM 705 C CA . GLU A 1 96 ? 6.617 -7.227 -13.172 1 98.5 96 GLU A CA 1
ATOM 706 C C . GLU A 1 96 ? 5.398 -7.957 -13.734 1 98.5 96 GLU A C 1
ATOM 708 O O . GLU A 1 96 ? 4.297 -7.84 -13.195 1 98.5 96 GLU A O 1
ATOM 713 N N . ASP A 1 97 ? 5.664 -8.672 -14.781 1 98.38 97 ASP A N 1
ATOM 714 C CA . ASP A 1 97 ? 4.609 -9.469 -15.398 1 98.38 97 ASP A CA 1
ATOM 715 C C . ASP A 1 97 ? 5.012 -10.938 -15.484 1 98.38 97 ASP A C 1
ATOM 717 O O . ASP A 1 97 ? 6.129 -11.258 -15.898 1 98.38 97 ASP A O 1
ATOM 721 N N . TRP A 1 98 ? 4.094 -11.781 -15.125 1 97 98 TRP A N 1
ATOM 722 C CA . TRP A 1 98 ? 4.355 -13.219 -15.023 1 97 98 TRP A CA 1
ATOM 723 C C . TRP A 1 98 ? 3.828 -13.953 -16.25 1 97 98 TRP A C 1
ATOM 725 O O . TRP A 1 98 ? 3.639 -15.164 -16.219 1 97 98 TRP A O 1
ATOM 735 N N . GLY A 1 99 ? 3.441 -13.281 -17.312 1 94.62 99 GLY A N 1
ATOM 736 C CA . GLY A 1 99 ? 2.965 -13.875 -18.547 1 94.62 99 GLY A CA 1
ATOM 737 C C . GLY A 1 99 ? 1.46 -13.781 -18.719 1 94.62 99 GLY A C 1
ATOM 738 O O . GLY A 1 99 ? 0.707 -14.305 -17.891 1 94.62 99 GLY A O 1
ATOM 739 N N . HIS A 1 100 ? 1.014 -13.117 -19.719 1 95.5 100 HIS A N 1
ATOM 740 C CA . HIS A 1 100 ? -0.386 -12.953 -20.094 1 95.5 100 HIS A CA 1
ATOM 741 C C . HIS A 1 100 ? -0.546 -12.914 -21.609 1 95.5 100 HIS A C 1
ATOM 743 O O . HIS A 1 100 ? -0.785 -11.844 -22.188 1 95.5 100 HIS A O 1
ATOM 749 N N . PRO A 1 101 ? -0.501 -14.133 -22.203 1 94.31 101 PRO A N 1
ATOM 750 C CA . PRO A 1 101 ? -0.468 -14.195 -23.656 1 94.31 101 PRO A CA 1
ATOM 751 C C . PRO A 1 101 ? -1.676 -13.523 -24.312 1 94.31 101 PRO A C 1
ATOM 753 O O . PRO A 1 101 ? -1.539 -12.859 -25.344 1 94.31 101 PRO A O 1
ATOM 756 N N . ASP A 1 102 ? -2.83 -13.672 -23.703 1 94.69 102 ASP A N 1
ATOM 757 C CA . ASP A 1 102 ? -4.023 -13.062 -24.281 1 94.69 102 ASP A CA 1
ATOM 758 C C . ASP A 1 102 ? -3.939 -11.539 -24.219 1 94.69 102 ASP A C 1
ATOM 760 O O . ASP A 1 102 ? -4.293 -10.852 -25.188 1 94.69 102 ASP A O 1
ATOM 764 N N . GLN A 1 103 ? -3.521 -11.016 -23.094 1 97.5 103 GLN A N 1
ATOM 765 C CA . GLN A 1 103 ? -3.365 -9.57 -22.953 1 97.5 103 GLN A CA 1
ATOM 766 C C . GLN A 1 103 ? -2.262 -9.047 -23.875 1 97.5 103 GLN A C 1
ATOM 768 O O . GLN A 1 103 ? -2.383 -7.957 -24.438 1 97.5 103 GLN A O 1
ATOM 773 N N . GLU A 1 104 ? -1.181 -9.758 -24.031 1 97.88 104 GLU A N 1
ATOM 774 C CA . GLU A 1 104 ? -0.105 -9.367 -24.938 1 97.88 104 GLU A CA 1
ATOM 775 C C . GLU A 1 104 ? -0.601 -9.273 -26.375 1 97.88 104 GLU A C 1
ATOM 777 O O . GLU A 1 104 ? -0.324 -8.297 -27.078 1 97.88 104 GLU A O 1
ATOM 782 N N . LYS A 1 105 ? -1.28 -10.297 -26.766 1 97.56 105 LYS A N 1
ATOM 783 C CA . LYS A 1 105 ? -1.825 -10.281 -28.125 1 97.56 105 LYS A CA 1
ATOM 784 C C . LYS A 1 105 ? -2.768 -9.102 -28.328 1 97.56 105 LYS A C 1
ATOM 786 O O . LYS A 1 105 ? -2.668 -8.383 -29.328 1 97.56 105 LYS A O 1
ATOM 791 N N . ARG A 1 106 ? -3.555 -8.883 -27.375 1 98.31 106 ARG A N 1
ATOM 792 C CA . ARG A 1 106 ? -4.594 -7.863 -27.5 1 98.31 106 ARG A CA 1
ATOM 793 C C . ARG A 1 106 ? -3.992 -6.461 -27.484 1 98.31 106 ARG A C 1
ATOM 795 O O . ARG A 1 106 ? -4.289 -5.641 -28.344 1 98.31 106 ARG A O 1
ATOM 802 N N . TYR A 1 107 ? -3.107 -6.207 -26.547 1 98.75 107 TYR A N 1
ATOM 803 C CA . TYR A 1 107 ? -2.766 -4.812 -26.266 1 98.75 107 TYR A CA 1
ATOM 804 C C . TYR A 1 107 ? -1.42 -4.453 -26.891 1 98.75 107 TYR A C 1
ATOM 806 O O . TYR A 1 107 ? -1.172 -3.291 -27.219 1 98.75 107 TYR A O 1
ATOM 814 N N . VAL A 1 108 ? -0.531 -5.41 -27.047 1 98.69 108 VAL A N 1
ATOM 815 C CA . VAL A 1 108 ? 0.787 -5.141 -27.609 1 98.69 108 VAL A CA 1
ATOM 816 C C . VAL A 1 108 ? 0.747 -5.32 -29.125 1 98.69 108 VAL A C 1
ATOM 818 O O . VAL A 1 108 ? 1.218 -4.461 -29.859 1 98.69 108 VAL A O 1
ATOM 821 N N . THR A 1 109 ? 0.16 -6.398 -29.562 1 98.44 109 THR A N 1
ATOM 822 C CA . THR A 1 109 ? 0.197 -6.75 -30.984 1 98.44 109 THR A CA 1
ATOM 823 C C . THR A 1 109 ? -0.95 -6.082 -31.734 1 98.44 109 THR A C 1
ATOM 825 O O . THR A 1 109 ? -0.727 -5.387 -32.719 1 98.44 109 THR A O 1
ATOM 828 N N . ASP A 1 110 ? -2.168 -6.285 -31.25 1 98.5 110 ASP A N 1
ATOM 829 C CA . ASP A 1 110 ? -3.336 -5.875 -32.031 1 98.5 110 ASP A CA 1
ATOM 830 C C . ASP A 1 110 ? -3.604 -4.379 -31.859 1 98.5 110 ASP A C 1
ATOM 832 O O . ASP A 1 110 ? -3.623 -3.639 -32.844 1 98.5 110 ASP A O 1
ATOM 836 N N . LYS A 1 111 ? -3.75 -3.936 -30.625 1 98.5 111 LYS A N 1
ATOM 837 C CA . LYS A 1 111 ? -4.133 -2.549 -30.375 1 98.5 111 LYS A CA 1
ATOM 838 C C . LYS A 1 111 ? -2.908 -1.638 -30.359 1 98.5 111 LYS A C 1
ATOM 840 O O . LYS A 1 111 ? -3.023 -0.427 -30.562 1 98.5 111 LYS A O 1
ATOM 845 N N . ARG A 1 112 ? -1.761 -2.156 -30 1 98.56 112 ARG A N 1
ATOM 846 C CA . ARG A 1 112 ? -0.488 -1.445 -29.938 1 98.56 112 ARG A CA 1
ATOM 847 C C . ARG A 1 112 ? -0.559 -0.271 -28.969 1 98.56 112 ARG A C 1
ATOM 849 O O . ARG A 1 112 ? 0.008 0.792 -29.234 1 98.56 112 ARG A O 1
ATOM 856 N N . THR A 1 113 ? -1.348 -0.41 -27.922 1 98.81 113 THR A N 1
ATOM 857 C CA . THR A 1 113 ? -1.473 0.597 -26.859 1 98.81 113 THR A CA 1
ATOM 858 C C . THR A 1 113 ? -0.467 0.342 -25.75 1 98.81 113 THR A C 1
ATOM 860 O O . THR A 1 113 ? -0.304 1.171 -24.844 1 98.81 113 THR A O 1
ATOM 863 N N . ILE A 1 114 ? 0.173 -0.744 -25.797 1 98.88 114 ILE A N 1
ATOM 864 C CA . ILE A 1 114 ? 1.185 -1.123 -24.828 1 98.88 114 ILE A CA 1
ATOM 865 C C . ILE A 1 114 ? 2.475 -1.519 -25.531 1 98.88 114 ILE A C 1
ATOM 867 O O . ILE A 1 114 ? 2.438 -2.168 -26.578 1 98.88 114 ILE A O 1
ATOM 871 N N . THR A 1 115 ? 3.568 -1.105 -25.016 1 98.62 115 THR A N 1
ATOM 872 C CA . THR A 1 115 ? 4.895 -1.451 -25.516 1 98.62 115 THR A CA 1
ATOM 873 C C . THR A 1 115 ? 5.664 -2.271 -24.5 1 98.62 115 THR A C 1
ATOM 875 O O . THR A 1 115 ? 5.586 -2.006 -23.297 1 98.62 115 THR A O 1
ATOM 878 N N . ARG A 1 116 ? 6.457 -3.197 -25 1 98.44 116 ARG A N 1
ATOM 879 C CA . ARG A 1 116 ? 7.336 -3.959 -24.125 1 98.44 116 ARG A CA 1
ATOM 880 C C . ARG A 1 116 ? 8.391 -3.061 -23.484 1 98.44 116 ARG A C 1
ATOM 882 O O . ARG A 1 116 ? 9.016 -2.248 -24.172 1 98.44 116 ARG A O 1
ATOM 889 N N . GLY A 1 117 ? 8.539 -3.18 -22.188 1 98.5 117 GLY A N 1
ATOM 890 C CA . GLY A 1 117 ? 9.523 -2.402 -21.453 1 98.5 117 GLY A CA 1
ATOM 891 C C . GLY A 1 117 ? 10.82 -3.148 -21.219 1 98.5 117 GLY A C 1
ATOM 892 O O . GLY A 1 117 ? 11.758 -2.604 -20.641 1 98.5 117 GLY A O 1
ATOM 893 N N . GLY A 1 118 ? 10.852 -4.441 -21.625 1 98.06 118 GLY A N 1
ATOM 894 C CA . GLY A 1 118 ? 12.078 -5.227 -21.5 1 98.06 118 GLY A CA 1
ATOM 895 C C . GLY A 1 118 ? 12.102 -6.121 -20.281 1 98.06 118 GLY A C 1
ATOM 896 O O . GLY A 1 118 ? 11.133 -6.16 -19.516 1 98.06 118 GLY A O 1
ATOM 897 N N . ASP A 1 119 ? 13.273 -6.801 -20.078 1 98.12 119 ASP A N 1
ATOM 898 C CA . ASP A 1 119 ? 13.461 -7.777 -19.016 1 98.12 119 ASP A CA 1
ATOM 899 C C . ASP A 1 119 ? 13.664 -7.09 -17.672 1 98.12 119 ASP A C 1
ATOM 901 O O . ASP A 1 119 ? 14.383 -6.098 -17.578 1 98.12 119 ASP A O 1
ATOM 905 N N . LEU A 1 120 ? 13.008 -7.621 -16.672 1 98.44 120 LEU A N 1
ATOM 906 C CA . LEU A 1 120 ? 13.227 -7.145 -15.305 1 98.44 120 LEU A CA 1
ATOM 907 C C . LEU A 1 120 ? 14.562 -7.633 -14.758 1 98.44 120 LEU A C 1
ATOM 909 O O . LEU A 1 120 ? 15.164 -6.984 -13.906 1 98.44 120 LEU A O 1
ATOM 913 N N . GLY A 1 121 ? 15.031 -8.789 -15.258 1 98.12 121 GLY A N 1
ATOM 914 C CA . GLY A 1 121 ? 16.266 -9.391 -14.773 1 98.12 121 GLY A CA 1
ATOM 915 C C . GLY A 1 121 ? 16.031 -10.516 -13.773 1 98.12 121 GLY A C 1
ATOM 916 O O . GLY A 1 121 ? 16.969 -11.156 -13.312 1 98.12 121 GLY A O 1
ATOM 917 N N . VAL A 1 122 ? 14.805 -10.773 -13.477 1 97.81 122 VAL A N 1
ATOM 918 C CA . VAL A 1 122 ? 14.398 -11.828 -12.547 1 97.81 122 VAL A CA 1
ATOM 919 C C . VAL A 1 122 ? 13.609 -12.898 -13.297 1 97.81 122 VAL A C 1
ATOM 921 O O . VAL A 1 122 ? 12.695 -12.578 -14.07 1 97.81 122 VAL A O 1
ATOM 924 N N . THR A 1 123 ? 13.961 -14.141 -13.109 1 97.69 123 THR A N 1
ATOM 925 C CA . THR A 1 123 ? 13.172 -15.258 -13.625 1 97.69 123 THR A CA 1
ATOM 926 C C . THR A 1 123 ? 12.273 -15.844 -12.539 1 97.69 123 THR A C 1
ATOM 928 O O . THR A 1 123 ? 12.758 -16.25 -11.484 1 97.69 123 THR A O 1
ATOM 931 N N . GLY A 1 124 ? 10.969 -15.859 -12.859 1 97.5 124 GLY A N 1
ATOM 932 C CA . GLY A 1 124 ? 10 -16.375 -11.906 1 97.5 124 GLY A CA 1
ATOM 933 C C . GLY A 1 124 ? 9.617 -17.812 -12.172 1 97.5 124 GLY A C 1
ATOM 934 O O . GLY A 1 124 ? 9.617 -18.266 -13.32 1 97.5 124 GLY A O 1
ATOM 935 N N . HIS A 1 125 ? 9.312 -18.484 -11.133 1 97.5 125 HIS A N 1
ATOM 936 C CA . HIS A 1 125 ? 8.781 -19.828 -11.219 1 97.5 125 HIS A CA 1
ATOM 937 C C . HIS A 1 125 ? 7.746 -20.094 -10.125 1 97.5 125 HIS A C 1
ATOM 939 O O . HIS A 1 125 ? 8.023 -19.875 -8.945 1 97.5 125 HIS A O 1
ATOM 945 N N . ILE A 1 126 ? 6.566 -20.484 -10.539 1 97.94 126 ILE A N 1
ATOM 946 C CA . ILE A 1 126 ? 5.496 -20.875 -9.625 1 97.94 126 ILE A CA 1
ATOM 947 C C . ILE A 1 126 ? 5.422 -22.391 -9.539 1 97.94 126 ILE A C 1
ATOM 949 O O . ILE A 1 126 ? 5.645 -23.094 -10.531 1 97.94 126 ILE A O 1
ATOM 953 N N . GLY A 1 127 ? 5.133 -22.922 -8.383 1 98.25 127 GLY A N 1
ATOM 954 C CA . GLY A 1 127 ? 4.965 -24.344 -8.188 1 98.25 127 GLY A CA 1
ATOM 955 C C . GLY A 1 127 ? 4.258 -24.688 -6.891 1 98.25 127 GLY A C 1
ATOM 956 O O . GLY A 1 127 ? 3.758 -23.812 -6.195 1 98.25 127 GLY A O 1
ATOM 957 N N . TRP A 1 128 ? 4.098 -26.031 -6.734 1 98.81 128 TRP A N 1
ATOM 958 C CA . TRP A 1 128 ? 3.615 -26.578 -5.469 1 98.81 128 TRP A CA 1
ATOM 959 C C . TRP A 1 128 ? 4.777 -27.047 -4.602 1 98.81 128 TRP A C 1
ATOM 961 O O . TRP A 1 128 ? 5.719 -27.672 -5.098 1 98.81 128 TRP A O 1
ATOM 971 N N . PHE A 1 129 ? 4.703 -26.703 -3.297 1 98.81 129 PHE A N 1
ATOM 972 C CA . PHE A 1 129 ? 5.84 -26.984 -2.432 1 98.81 129 PHE A CA 1
ATOM 973 C C . PHE A 1 129 ? 5.387 -27.625 -1.129 1 98.81 129 PHE A C 1
ATOM 975 O O . PHE A 1 129 ? 4.293 -27.344 -0.637 1 98.81 129 PHE A O 1
ATOM 982 N N . VAL A 1 130 ? 6.223 -28.484 -0.597 1 98.81 130 VAL A N 1
ATOM 983 C CA . VAL A 1 130 ? 6.102 -29.047 0.748 1 98.81 130 VAL A CA 1
ATOM 984 C C . VAL A 1 130 ? 7.344 -28.688 1.564 1 98.81 130 VAL A C 1
ATOM 986 O O . VAL A 1 130 ? 8.422 -28.484 1.006 1 98.81 130 VAL A O 1
ATOM 989 N N . PRO A 1 131 ? 7.152 -28.531 2.91 1 98.69 131 PRO A N 1
ATOM 990 C CA . PRO A 1 131 ? 8.359 -28.281 3.701 1 98.69 131 PRO A CA 1
ATOM 991 C C . PRO A 1 131 ? 9.391 -29.406 3.576 1 98.69 131 PRO A C 1
ATOM 993 O O . PRO A 1 131 ? 9.016 -30.594 3.521 1 98.69 131 PRO A O 1
ATOM 996 N N . THR A 1 132 ? 10.656 -29.078 3.527 1 98.56 132 THR A N 1
ATOM 997 C CA . THR A 1 132 ? 11.727 -30.047 3.312 1 98.56 132 THR A CA 1
ATOM 998 C C . THR A 1 132 ? 11.773 -31.062 4.449 1 98.56 132 THR A C 1
ATOM 1000 O O . THR A 1 132 ? 12.094 -32.219 4.227 1 98.56 132 THR A O 1
ATOM 1003 N N . TYR A 1 133 ? 11.375 -30.688 5.633 1 98.19 133 TYR A N 1
ATOM 1004 C CA . TYR A 1 133 ? 11.383 -31.625 6.75 1 98.19 133 TYR A CA 1
ATOM 1005 C C . TYR A 1 133 ? 10.383 -32.75 6.52 1 98.19 133 TYR A C 1
ATOM 1007 O O . TYR A 1 133 ? 10.57 -33.875 7.016 1 98.19 133 TYR A O 1
ATOM 1015 N N . LEU A 1 134 ? 9.328 -32.5 5.832 1 98.06 134 LEU A N 1
ATOM 1016 C CA . LEU A 1 134 ? 8.352 -33.531 5.5 1 98.06 134 LEU A CA 1
ATOM 1017 C C . LEU A 1 134 ? 8.914 -34.5 4.465 1 98.06 134 LEU A C 1
ATOM 1019 O O . LEU A 1 134 ? 8.625 -35.719 4.512 1 98.06 134 LEU A O 1
ATOM 1023 N N . VAL A 1 135 ? 9.695 -34.062 3.541 1 98.31 135 VAL A N 1
ATOM 1024 C CA . VAL A 1 135 ? 10.305 -34.875 2.49 1 98.31 135 VAL A CA 1
ATOM 1025 C C . VAL A 1 135 ? 11.289 -35.875 3.109 1 98.31 135 VAL A C 1
ATOM 1027 O O . VAL A 1 135 ? 11.422 -37 2.627 1 98.31 135 VAL A O 1
ATOM 1030 N N . LYS A 1 136 ? 11.961 -35.406 4.129 1 97.5 136 LYS A N 1
ATOM 1031 C CA . LYS A 1 136 ? 12.883 -36.312 4.828 1 97.5 136 LYS A CA 1
ATOM 1032 C C . LYS A 1 136 ? 12.133 -37.5 5.418 1 97.5 136 LYS A C 1
ATOM 1034 O O . LYS A 1 136 ? 12.664 -38.625 5.449 1 97.5 136 LYS A O 1
ATOM 1039 N N . GLN A 1 137 ? 10.938 -37.281 5.797 1 97.19 137 GLN A N 1
ATOM 1040 C CA . GLN A 1 137 ? 10.102 -38.344 6.371 1 97.19 137 GLN A CA 1
ATOM 1041 C C . GLN A 1 137 ? 9.422 -39.156 5.281 1 97.19 137 GLN A C 1
ATOM 1043 O O . GLN A 1 137 ? 9.242 -40.375 5.422 1 97.19 137 GLN A O 1
ATOM 1048 N N . HIS A 1 138 ? 9.031 -38.469 4.301 1 98 138 HIS A N 1
ATOM 1049 C CA . HIS A 1 138 ? 8.305 -39.062 3.186 1 98 138 HIS A CA 1
ATOM 1050 C C . HIS A 1 138 ? 8.875 -38.594 1.848 1 98 138 HIS A C 1
ATOM 1052 O O . HIS A 1 138 ? 8.25 -37.812 1.136 1 98 138 HIS A O 1
ATOM 1058 N N . PRO A 1 139 ? 9.922 -39.219 1.38 1 97.75 139 PRO A N 1
ATOM 1059 C CA . PRO A 1 139 ? 10.617 -38.719 0.189 1 97.75 139 PRO A CA 1
ATOM 1060 C C . PRO A 1 139 ? 9.766 -38.812 -1.074 1 97.75 139 PRO A C 1
ATOM 1062 O O . PRO A 1 139 ? 9.969 -38.062 -2.016 1 97.75 139 PRO A O 1
ATOM 1065 N N . ASP A 1 140 ? 8.805 -39.719 -1.111 1 98.38 140 ASP A N 1
ATOM 1066 C CA . ASP A 1 140 ? 8.008 -39.906 -2.314 1 98.38 140 ASP A CA 1
ATOM 1067 C C . ASP A 1 140 ? 6.863 -38.906 -2.391 1 98.38 140 ASP A C 1
ATOM 1069 O O . ASP A 1 140 ? 6.117 -38.875 -3.371 1 98.38 140 ASP A O 1
ATOM 1073 N N . ILE A 1 141 ? 6.816 -38 -1.41 1 98.38 141 ILE A N 1
ATOM 1074 C CA . ILE A 1 141 ? 5.734 -37.031 -1.336 1 98.38 141 ILE A CA 1
ATOM 1075 C C . ILE A 1 141 ? 5.914 -35.969 -2.43 1 98.38 141 ILE A C 1
ATOM 1077 O O . ILE A 1 141 ? 4.98 -35.219 -2.744 1 98.38 141 ILE A O 1
ATOM 1081 N N . THR A 1 142 ? 7.109 -35.875 -3.066 1 98.31 142 THR A N 1
ATOM 1082 C CA . THR A 1 142 ? 7.414 -34.844 -4.047 1 98.31 142 THR A CA 1
ATOM 1083 C C . THR A 1 142 ? 6.914 -35.25 -5.43 1 98.31 142 THR A C 1
ATOM 1085 O O . THR A 1 142 ? 6.992 -34.469 -6.375 1 98.31 142 THR A O 1
ATOM 1088 N N . ASP A 1 143 ? 6.453 -36.469 -5.555 1 98.44 143 ASP A N 1
ATOM 1089 C CA . ASP A 1 143 ? 5.766 -36.906 -6.77 1 98.44 143 ASP A CA 1
ATOM 1090 C C . ASP A 1 143 ? 4.262 -36.656 -6.664 1 98.44 143 ASP A C 1
ATOM 1092 O O . ASP A 1 143 ? 3.594 -37.188 -5.793 1 98.44 143 ASP A O 1
ATOM 1096 N N . TRP A 1 144 ? 3.766 -35.938 -7.656 1 98.56 144 TRP A N 1
ATOM 1097 C CA . TRP A 1 144 ? 2.361 -35.531 -7.566 1 98.56 144 TRP A CA 1
ATOM 1098 C C . TRP A 1 144 ? 1.462 -36.781 -7.504 1 98.56 144 TRP A C 1
ATOM 1100 O O . TRP A 1 144 ? 0.398 -36.75 -6.883 1 98.56 144 TRP A O 1
ATOM 1110 N N . LYS A 1 145 ? 1.857 -37.875 -8.062 1 98.38 145 LYS A N 1
ATOM 1111 C CA . LYS A 1 145 ? 1.071 -39.094 -8.094 1 98.38 145 LYS A CA 1
ATOM 1112 C C . LYS A 1 145 ? 0.878 -39.656 -6.691 1 98.38 145 LYS A C 1
ATOM 1114 O O . LYS A 1 145 ? -0.02 -40.469 -6.461 1 98.38 145 LYS A O 1
ATOM 1119 N N . ASN A 1 146 ? 1.737 -39.281 -5.797 1 98.56 146 ASN A N 1
ATOM 1120 C CA . ASN A 1 146 ? 1.686 -39.812 -4.441 1 98.56 146 ASN A CA 1
ATOM 1121 C C . ASN A 1 146 ? 0.947 -38.875 -3.492 1 98.56 146 ASN A C 1
ATOM 1123 O O . ASN A 1 146 ? 0.745 -39.188 -2.322 1 98.56 146 ASN A O 1
ATOM 1127 N N . LEU A 1 147 ? 0.488 -37.719 -3.936 1 98.69 147 LEU A N 1
ATOM 1128 C CA . LEU A 1 147 ? -0.091 -36.719 -3.053 1 98.69 147 LEU A CA 1
ATOM 1129 C C . LEU A 1 147 ? -1.331 -37.25 -2.35 1 98.69 147 LEU A C 1
ATOM 1131 O O . LEU A 1 147 ? -1.563 -36.938 -1.175 1 98.69 147 LEU A O 1
ATOM 1135 N N . ASP A 1 148 ? -2.076 -38.062 -3.045 1 98.56 148 ASP A N 1
ATOM 1136 C CA . ASP A 1 148 ? -3.311 -38.562 -2.449 1 98.56 148 ASP A CA 1
ATOM 1137 C C . ASP A 1 148 ? -3.012 -39.5 -1.282 1 98.56 148 ASP A C 1
ATOM 1139 O O . ASP A 1 148 ? -3.775 -39.562 -0.316 1 98.56 148 ASP A O 1
ATOM 1143 N N . LYS A 1 149 ? -1.92 -40.219 -1.426 1 98.06 149 LYS A N 1
ATOM 1144 C CA . LYS A 1 149 ? -1.481 -41.062 -0.331 1 98.06 149 LYS A CA 1
ATOM 1145 C C . LYS A 1 149 ? -1.326 -40.281 0.963 1 98.06 149 LYS A C 1
ATOM 1147 O O . LYS A 1 149 ? -1.499 -40.812 2.057 1 98.06 149 LYS A O 1
ATOM 1152 N N . TYR A 1 150 ? -1.058 -39 0.875 1 98.31 150 TYR A N 1
ATOM 1153 C CA . TYR A 1 150 ? -0.719 -38.188 2.035 1 98.31 150 TYR A CA 1
ATOM 1154 C C . TYR A 1 150 ? -1.78 -37.125 2.283 1 98.31 150 TYR A C 1
ATOM 1156 O O . TYR A 1 150 ? -1.573 -36.188 3.08 1 98.31 150 TYR A O 1
ATOM 1164 N N . ALA A 1 151 ? -2.893 -37.156 1.634 1 98.44 151 ALA A N 1
ATOM 1165 C CA . ALA A 1 151 ? -3.932 -36.125 1.707 1 98.44 151 ALA A CA 1
ATOM 1166 C C . ALA A 1 151 ? -4.348 -35.875 3.152 1 98.44 151 ALA A C 1
ATOM 1168 O O . ALA A 1 151 ? -4.621 -34.75 3.533 1 98.44 151 ALA A O 1
ATOM 1169 N N . SER A 1 152 ? -4.348 -36.906 3.992 1 97.75 152 SER A N 1
ATOM 1170 C CA . SER A 1 152 ? -4.793 -36.812 5.375 1 97.75 152 SER A CA 1
ATOM 1171 C C . SER A 1 152 ? -3.84 -35.938 6.195 1 97.75 152 SER A C 1
ATOM 1173 O O . SER A 1 152 ? -4.258 -35.25 7.141 1 97.75 152 SER A O 1
ATOM 1175 N N . LEU A 1 153 ? -2.586 -35.906 5.797 1 97.62 153 LEU A N 1
ATOM 1176 C CA . LEU A 1 153 ? -1.58 -35.125 6.488 1 97.62 153 LEU A CA 1
ATOM 1177 C C . LEU A 1 153 ? -1.83 -33.625 6.281 1 97.62 153 LEU A C 1
ATOM 1179 O O . LEU A 1 153 ? -1.415 -32.781 7.098 1 97.62 153 LEU A O 1
ATOM 1183 N N . PHE A 1 154 ? -2.566 -33.312 5.215 1 98.44 154 PHE A N 1
ATOM 1184 C CA . PHE A 1 154 ? -2.707 -31.906 4.828 1 98.44 154 PHE A CA 1
ATOM 1185 C C . PHE A 1 154 ? -4.109 -31.391 5.137 1 98.44 154 PHE A C 1
ATOM 1187 O O . PHE A 1 154 ? -4.441 -30.25 4.828 1 98.44 154 PHE A O 1
ATOM 1194 N N . ARG A 1 155 ? -4.902 -32.188 5.746 1 97.62 155 ARG A N 1
ATOM 1195 C CA . ARG A 1 155 ? -6.297 -31.844 6.008 1 97.62 155 ARG A CA 1
ATOM 1196 C C . ARG A 1 155 ? -6.391 -30.734 7.043 1 97.62 155 ARG A C 1
ATOM 1198 O O . ARG A 1 155 ? -5.637 -30.719 8.016 1 97.62 155 ARG A O 1
ATOM 1205 N N . THR A 1 156 ? -7.254 -29.812 6.77 1 96.38 156 THR A N 1
ATOM 1206 C CA . THR A 1 156 ? -7.605 -28.75 7.703 1 96.38 156 THR A CA 1
ATOM 1207 C C . THR A 1 156 ? -9.125 -28.594 7.793 1 96.38 156 THR A C 1
ATOM 1209 O O . THR A 1 156 ? -9.867 -29.25 7.055 1 96.38 156 THR A O 1
ATOM 1212 N N . ALA A 1 157 ? -9.539 -27.688 8.703 1 95.12 157 ALA A N 1
ATOM 1213 C CA . ALA A 1 157 ? -10.969 -27.438 8.875 1 95.12 157 ALA A CA 1
ATOM 1214 C C . ALA A 1 157 ? -11.57 -26.828 7.609 1 95.12 157 ALA A C 1
ATOM 1216 O O . ALA A 1 157 ? -12.766 -26.969 7.352 1 95.12 157 ALA A O 1
ATOM 1217 N N . GLU A 1 158 ? -10.766 -26.266 6.805 1 95.56 158 GLU A N 1
ATOM 1218 C CA . GLU A 1 158 ? -11.25 -25.531 5.645 1 95.56 158 GLU A CA 1
ATOM 1219 C C . GLU A 1 158 ? -11.188 -26.375 4.379 1 95.56 158 GLU A C 1
ATOM 1221 O O . GLU A 1 158 ? -11.688 -25.969 3.328 1 95.56 158 GLU A O 1
ATOM 1226 N N . SER A 1 159 ? -10.625 -27.562 4.484 1 97.62 159 SER A N 1
ATOM 1227 C CA . SER A 1 159 ? -10.359 -28.312 3.26 1 97.62 159 SER A CA 1
ATOM 1228 C C . SER A 1 159 ? -11.445 -29.359 3.01 1 97.62 159 SER A C 1
ATOM 1230 O O . SER A 1 159 ? -11.305 -30.203 2.127 1 97.62 159 SER A O 1
ATOM 1232 N N . GLY A 1 160 ? -12.547 -29.406 3.811 1 95.81 160 GLY A N 1
ATOM 1233 C CA . GLY A 1 160 ? -13.719 -30.234 3.572 1 95.81 160 GLY A CA 1
ATOM 1234 C C . GLY A 1 160 ? -13.414 -31.719 3.559 1 95.81 160 GLY A C 1
ATOM 1235 O O . GLY A 1 160 ? -13.922 -32.469 2.715 1 95.81 160 GLY A O 1
ATOM 1236 N N . GLY A 1 161 ? -12.5 -32.156 4.336 1 96.62 161 GLY A N 1
ATOM 1237 C CA . GLY A 1 161 ? -12.141 -33.562 4.43 1 96.62 161 GLY A CA 1
ATOM 1238 C C . GLY A 1 161 ? -11.062 -33.969 3.445 1 96.62 161 GLY A C 1
ATOM 1239 O O . GLY A 1 161 ? -10.539 -35.094 3.512 1 96.62 161 GLY A O 1
ATOM 1240 N N . LYS A 1 162 ? -10.742 -33.062 2.6 1 98.56 162 LYS A N 1
ATOM 1241 C CA . LYS A 1 162 ? -9.68 -33.281 1.627 1 98.56 162 LYS A CA 1
ATOM 1242 C C . LYS A 1 162 ? -8.359 -32.688 2.105 1 98.56 162 LYS A C 1
ATOM 1244 O O . LYS A 1 162 ? -8.328 -32 3.133 1 98.56 162 LYS A O 1
ATOM 1249 N N . GLY A 1 163 ? -7.238 -33.094 1.404 1 98.69 163 GLY A N 1
ATOM 1250 C CA . GLY A 1 163 ? -6.012 -32.344 1.667 1 98.69 163 GLY A CA 1
ATOM 1251 C C . GLY A 1 163 ? -6.094 -30.891 1.241 1 98.69 163 GLY A C 1
ATOM 1252 O O . GLY A 1 163 ? -6.781 -30.562 0.273 1 98.69 163 GLY A O 1
ATOM 1253 N N . GLN A 1 164 ? -5.379 -30.047 1.946 1 98.81 164 GLN A N 1
ATOM 1254 C CA . GLN A 1 164 ? -5.352 -28.625 1.613 1 98.81 164 GLN A CA 1
ATOM 1255 C C . GLN A 1 164 ? -4.152 -28.281 0.729 1 98.81 164 GLN A C 1
ATOM 1257 O O . GLN A 1 164 ? -3.021 -28.656 1.041 1 98.81 164 GLN A O 1
ATOM 1262 N N . LEU A 1 165 ? -4.395 -27.703 -0.385 1 98.88 165 LEU A N 1
ATOM 1263 C CA . LEU A 1 165 ? -3.404 -26.875 -1.075 1 98.88 165 LEU A CA 1
ATOM 1264 C C . LEU A 1 165 ? -3.574 -25.406 -0.716 1 98.88 165 LEU A C 1
ATOM 1266 O O . LEU A 1 165 ? -4.535 -24.766 -1.146 1 98.88 165 LEU A O 1
ATOM 1270 N N . MET A 1 166 ? -2.627 -24.891 0.036 1 98.69 166 MET A N 1
ATOM 1271 C CA . MET A 1 166 ? -2.719 -23.5 0.488 1 98.69 166 MET A CA 1
ATOM 1272 C C . MET A 1 166 ? -2.264 -22.547 -0.606 1 98.69 166 MET A C 1
ATOM 1274 O O . MET A 1 166 ? -1.125 -22.609 -1.069 1 98.69 166 MET A O 1
ATOM 1278 N N . ASP A 1 167 ? -3.184 -21.734 -0.999 1 97.31 167 ASP A N 1
ATOM 1279 C CA . ASP A 1 167 ? -2.893 -20.703 -1.987 1 97.31 167 ASP A CA 1
ATOM 1280 C C . ASP A 1 167 ? -2.848 -19.312 -1.338 1 97.31 167 ASP A C 1
ATOM 1282 O O . ASP A 1 167 ? -3.094 -19.188 -0.138 1 97.31 167 ASP A O 1
ATOM 1286 N N . GLY A 1 168 ? -2.396 -18.312 -2.082 1 94.06 168 GLY A N 1
ATOM 1287 C CA . GLY A 1 168 ? -2.285 -16.953 -1.581 1 94.06 168 GLY A CA 1
ATOM 1288 C C . GLY A 1 168 ? -3.582 -16.172 -1.68 1 94.06 168 GLY A C 1
ATOM 1289 O O . GLY A 1 168 ? -4.59 -16.562 -1.08 1 94.06 168 GLY A O 1
ATOM 1290 N N . SER A 1 169 ? -3.533 -15.125 -2.418 1 91.56 169 SER A N 1
ATOM 1291 C CA . SER A 1 169 ? -4.727 -14.32 -2.656 1 91.56 169 SER A CA 1
ATOM 1292 C C . SER A 1 169 ? -5.613 -14.945 -3.725 1 91.56 169 SER A C 1
ATOM 1294 O O . SER A 1 169 ? -5.121 -15.438 -4.742 1 91.56 169 SER A O 1
ATOM 1296 N N . PRO A 1 170 ? -6.957 -14.844 -3.488 1 90.75 170 PRO A N 1
ATOM 1297 C CA . PRO A 1 170 ? -7.859 -15.336 -4.531 1 90.75 170 PRO A CA 1
ATOM 1298 C C . PRO A 1 170 ? -7.789 -14.508 -5.812 1 90.75 170 PRO A C 1
ATOM 1300 O O . PRO A 1 170 ? -8.297 -14.93 -6.852 1 90.75 170 PRO A O 1
ATOM 1303 N N . SER A 1 171 ? -7.133 -13.398 -5.738 1 88.5 171 SER A N 1
ATOM 1304 C CA . SER A 1 171 ? -7.059 -12.516 -6.898 1 88.5 171 SER A CA 1
ATOM 1305 C C . SER A 1 171 ? -5.898 -12.891 -7.812 1 88.5 171 SER A C 1
ATOM 1307 O O . SER A 1 171 ? -5.797 -12.398 -8.938 1 88.5 171 SER A O 1
ATOM 1309 N N . TYR A 1 172 ? -5.039 -13.734 -7.387 1 92.88 172 TYR A N 1
ATOM 1310 C CA . TYR A 1 172 ? -3.916 -14.141 -8.219 1 92.88 172 TYR A CA 1
ATOM 1311 C C . TYR A 1 172 ? -4.375 -15.055 -9.344 1 92.88 172 TYR A C 1
ATOM 1313 O O . TYR A 1 172 ? -5.301 -15.852 -9.172 1 92.88 172 TYR A O 1
ATOM 1321 N N . VAL A 1 173 ? -3.76 -14.898 -10.461 1 92.38 173 VAL A N 1
ATOM 1322 C CA . VAL A 1 173 ? -4.023 -15.789 -11.586 1 92.38 173 VAL A CA 1
ATOM 1323 C C . VAL A 1 173 ? -3.201 -17.062 -11.43 1 92.38 173 VAL A C 1
ATOM 1325 O O . VAL A 1 173 ? -1.978 -17.047 -11.578 1 92.38 173 VAL A O 1
ATOM 1328 N N . THR A 1 174 ? -3.902 -18.172 -11.109 1 95.38 174 THR A N 1
ATOM 1329 C CA . THR A 1 174 ? -3.232 -19.453 -10.906 1 95.38 174 THR A CA 1
ATOM 1330 C C . THR A 1 174 ? -3.977 -20.562 -11.633 1 95.38 174 THR A C 1
ATOM 1332 O O . THR A 1 174 ? -5.09 -20.359 -12.125 1 95.38 174 THR A O 1
ATOM 1335 N N . ASN A 1 175 ? -3.297 -21.719 -11.742 1 96.88 175 ASN A N 1
ATOM 1336 C CA . ASN A 1 175 ? -3.852 -22.906 -12.383 1 96.88 175 ASN A CA 1
ATOM 1337 C C . ASN A 1 175 ? -4.242 -23.969 -11.359 1 96.88 175 ASN A C 1
ATOM 1339 O O . ASN A 1 175 ? -4.559 -25.094 -11.727 1 96.88 175 ASN A O 1
ATOM 1343 N N . ASP A 1 176 ? -4.293 -23.609 -10.141 1 97.94 176 ASP A N 1
ATOM 1344 C CA . ASP A 1 176 ? -4.254 -24.609 -9.062 1 97.94 176 ASP A CA 1
ATOM 1345 C C . ASP A 1 176 ? -5.578 -25.359 -8.969 1 97.94 176 ASP A C 1
ATOM 1347 O O . ASP A 1 176 ? -5.586 -26.578 -8.773 1 97.94 176 ASP A O 1
ATOM 1351 N N . LYS A 1 177 ? -6.691 -24.672 -9.078 1 97.44 177 LYS A N 1
ATOM 1352 C CA . LYS A 1 177 ? -7.973 -25.359 -9.047 1 97.44 177 LYS A CA 1
ATOM 1353 C C . LYS A 1 177 ? -8.102 -26.328 -10.227 1 97.44 177 LYS A C 1
ATOM 1355 O O . LYS A 1 177 ? -8.57 -27.453 -10.062 1 97.44 177 LYS A O 1
ATOM 1360 N N . ALA A 1 178 ? -7.703 -25.875 -11.383 1 97.88 178 ALA A N 1
ATOM 1361 C CA . ALA A 1 178 ? -7.734 -26.734 -12.562 1 97.88 178 ALA A CA 1
ATOM 1362 C C . ALA A 1 178 ? -6.82 -27.938 -12.398 1 97.88 178 ALA A C 1
ATOM 1364 O O . ALA A 1 178 ? -7.172 -29.047 -12.789 1 97.88 178 ALA A O 1
ATOM 1365 N N . LEU A 1 179 ? -5.625 -27.719 -11.883 1 98.56 179 LEU A N 1
ATOM 1366 C CA . LEU A 1 179 ? -4.664 -28.797 -11.664 1 98.56 179 LEU A CA 1
ATOM 1367 C C . LEU A 1 179 ? -5.234 -29.844 -10.727 1 98.56 179 LEU A C 1
ATOM 1369 O O . LEU A 1 179 ? -5.16 -31.047 -11.016 1 98.56 179 LEU A O 1
ATOM 1373 N N . VAL A 1 180 ? -5.805 -29.422 -9.586 1 98.56 180 VAL A N 1
ATOM 1374 C CA . VAL A 1 180 ? -6.379 -30.344 -8.617 1 98.56 180 VAL A CA 1
ATOM 1375 C C . VAL A 1 180 ? -7.48 -31.172 -9.289 1 98.56 180 VAL A C 1
ATOM 1377 O O . VAL A 1 180 ? -7.531 -32.406 -9.133 1 98.56 180 VAL A O 1
ATOM 1380 N N . LYS A 1 181 ? -8.297 -30.531 -10.031 1 98.31 181 LYS A N 1
ATOM 1381 C CA . LYS A 1 181 ? -9.422 -31.188 -10.695 1 98.31 181 LYS A CA 1
ATOM 1382 C C . LYS A 1 181 ? -8.945 -32.156 -11.781 1 98.31 181 LYS A C 1
ATOM 1384 O O . LYS A 1 181 ? -9.328 -33.312 -11.797 1 98.31 181 LYS A O 1
ATOM 1389 N N . ASN A 1 182 ? -8.062 -31.688 -12.656 1 98.5 182 ASN A N 1
ATOM 1390 C CA . ASN A 1 182 ? -7.699 -32.438 -13.859 1 98.5 182 ASN A CA 1
ATOM 1391 C C . ASN A 1 182 ? -6.734 -33.562 -13.539 1 98.5 182 ASN A C 1
ATOM 1393 O O . ASN A 1 182 ? -6.668 -34.562 -14.273 1 98.5 182 ASN A O 1
ATOM 1397 N N . LEU A 1 183 ? -5.965 -33.438 -12.461 1 98.5 183 LEU A N 1
ATOM 1398 C CA . LEU A 1 183 ? -5.102 -34.531 -12.023 1 98.5 183 LEU A CA 1
ATOM 1399 C C . LEU A 1 183 ? -5.836 -35.469 -11.055 1 98.5 183 LEU A C 1
ATOM 1401 O O . LEU A 1 183 ? -5.258 -36.406 -10.547 1 98.5 183 LEU A O 1
ATOM 1405 N N . LYS A 1 184 ? -7.117 -35.125 -10.789 1 98.31 184 LYS A N 1
ATOM 1406 C CA . LYS A 1 184 ? -8.008 -35.938 -9.961 1 98.31 184 LYS A CA 1
ATOM 1407 C C . LYS A 1 184 ? -7.434 -36.125 -8.562 1 98.31 184 LYS A C 1
ATOM 1409 O O . LYS A 1 184 ? -7.383 -37.25 -8.062 1 98.31 184 LYS A O 1
ATOM 1414 N N . LEU A 1 185 ? 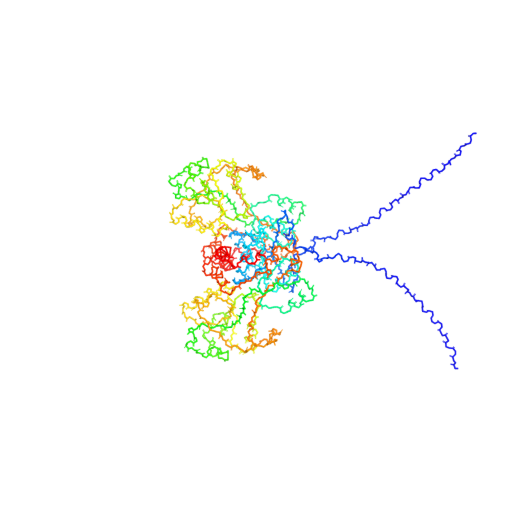-6.992 -35.062 -8.047 1 98.75 185 LEU A N 1
ATOM 1415 C CA . LEU A 1 185 ? -6.387 -35.125 -6.719 1 98.75 185 LEU A CA 1
ATOM 1416 C C . LEU A 1 185 ? -7.43 -34.875 -5.633 1 98.75 185 LEU A C 1
ATOM 1418 O O . LEU A 1 185 ? -8.344 -34.062 -5.805 1 98.75 185 LEU A O 1
ATOM 1422 N N . ASP A 1 186 ? -7.273 -35.562 -4.504 1 98.69 186 ASP A N 1
ATOM 1423 C CA . ASP A 1 186 ? -8.156 -35.406 -3.354 1 98.69 186 ASP A CA 1
ATOM 1424 C C . ASP A 1 186 ? -7.742 -34.219 -2.488 1 98.69 186 ASP A C 1
ATOM 1426 O O . ASP A 1 186 ? -7.488 -34.375 -1.292 1 98.69 186 ASP A O 1
ATOM 1430 N N . TYR A 1 187 ? -7.723 -33.094 -3.096 1 98.81 187 TYR A N 1
ATOM 1431 C CA . TYR A 1 187 ? -7.281 -31.859 -2.461 1 98.81 187 TYR A CA 1
ATOM 1432 C C . TYR A 1 187 ? -8.266 -30.734 -2.719 1 98.81 187 TYR A C 1
ATOM 1434 O O . TYR A 1 187 ? -9.07 -30.797 -3.652 1 98.81 187 TYR A O 1
ATOM 1442 N N . GLN A 1 188 ? -8.242 -29.766 -1.859 1 98.62 188 GLN A N 1
ATOM 1443 C CA . GLN A 1 188 ? -8.992 -28.516 -1.986 1 98.62 188 GLN A CA 1
ATOM 1444 C C . GLN A 1 188 ? -8.07 -27.312 -1.902 1 98.62 188 GLN A C 1
ATOM 1446 O O . GLN A 1 188 ? -7.207 -27.234 -1.025 1 98.62 188 GLN A O 1
ATOM 1451 N N . VAL A 1 189 ? -8.25 -26.406 -2.889 1 98.44 189 VAL A N 1
ATOM 1452 C CA . VAL A 1 189 ? -7.512 -25.141 -2.83 1 98.44 189 VAL A CA 1
ATOM 1453 C C . VAL A 1 189 ? -8.133 -24.234 -1.777 1 98.44 189 VAL A C 1
ATOM 1455 O O . VAL A 1 189 ? -9.328 -23.922 -1.837 1 98.44 189 VAL A O 1
ATOM 1458 N N . VAL A 1 190 ? -7.34 -23.859 -0.795 1 97.94 190 VAL A N 1
ATOM 1459 C CA . VAL A 1 190 ? -7.762 -22.938 0.266 1 97.94 190 VAL A CA 1
ATOM 1460 C C . VAL A 1 190 ? -6.895 -21.688 0.247 1 97.94 190 VAL A C 1
ATOM 1462 O O . VAL A 1 190 ? -5.664 -21.781 0.297 1 97.94 190 VAL A O 1
ATOM 1465 N N . PHE A 1 191 ? -7.574 -20.547 0.17 1 94.81 191 PHE A N 1
ATOM 1466 C CA . PHE A 1 191 ? -6.848 -19.281 0.063 1 94.81 191 PHE A CA 1
ATOM 1467 C C . PHE A 1 191 ? -6.512 -18.734 1.443 1 94.81 191 PHE A C 1
ATOM 1469 O O . PHE A 1 191 ? -7.375 -18.672 2.322 1 94.81 191 PHE A O 1
ATOM 1476 N N . ALA A 1 192 ? -5.246 -18.281 1.575 1 93.81 192 ALA A N 1
ATOM 1477 C CA . ALA A 1 192 ? -4.824 -17.625 2.809 1 93.81 192 ALA A CA 1
ATOM 1478 C C . ALA A 1 192 ? -5.367 -16.203 2.875 1 93.81 192 ALA A C 1
ATOM 1480 O O . ALA A 1 192 ? -5.43 -15.602 3.955 1 93.81 192 ALA A O 1
ATOM 1481 N N . GLY A 1 193 ? -5.715 -15.688 1.719 1 89.25 193 GLY A N 1
ATOM 1482 C CA . GLY A 1 193 ? -6.285 -14.352 1.65 1 89.25 193 GLY A CA 1
ATOM 1483 C C . GLY A 1 193 ? -5.328 -13.32 1.083 1 89.25 193 GLY A C 1
ATOM 1484 O O . GLY A 1 193 ? -5.742 -12.398 0.375 1 89.25 193 GLY A O 1
ATOM 1485 N N . SER A 1 194 ? -4.098 -13.344 1.464 1 92.06 194 SER A N 1
ATOM 1486 C CA . SER A 1 194 ? -3.018 -12.5 0.974 1 92.06 194 SER A CA 1
ATOM 1487 C C . SER A 1 194 ? -1.674 -13.219 1.051 1 92.06 194 SER A C 1
ATOM 1489 O O . SER A 1 194 ? -1.554 -14.25 1.713 1 92.06 194 SER A O 1
ATOM 1491 N N . GLU A 1 195 ? -0.706 -12.688 0.328 1 94.44 195 GLU A N 1
ATOM 1492 C CA . GLU A 1 195 ? 0.629 -13.266 0.454 1 94.44 195 GLU A CA 1
ATOM 1493 C C . GLU A 1 195 ? 1.175 -13.094 1.869 1 94.44 195 GLU A C 1
ATOM 1495 O O . GLU A 1 195 ? 1.809 -14.008 2.41 1 94.44 195 GLU A O 1
ATOM 1500 N N . ALA A 1 196 ? 0.913 -11.93 2.459 1 90.94 196 ALA A N 1
ATOM 1501 C CA . ALA A 1 196 ? 1.368 -11.695 3.828 1 90.94 196 ALA A CA 1
ATOM 1502 C C . ALA A 1 196 ? 0.789 -12.734 4.781 1 90.94 196 ALA A C 1
ATOM 1504 O O . ALA A 1 196 ? 1.498 -13.258 5.645 1 90.94 196 ALA A O 1
ATOM 1505 N N . ALA A 1 197 ? -0.499 -13.023 4.68 1 91.5 197 ALA A N 1
ATOM 1506 C CA . ALA A 1 197 ? -1.151 -14.031 5.512 1 91.5 197 ALA A CA 1
ATOM 1507 C C . ALA A 1 197 ? -0.588 -15.422 5.23 1 91.5 197 ALA A C 1
ATOM 1509 O O . ALA A 1 197 ? -0.41 -16.219 6.148 1 91.5 197 ALA A O 1
ATOM 1510 N N . GLN A 1 198 ? -0.297 -15.703 3.984 1 96.25 198 GLN A N 1
ATOM 1511 C CA . GLN A 1 198 ? 0.278 -16.984 3.588 1 96.25 198 GLN A CA 1
ATOM 1512 C C . GLN A 1 198 ? 1.659 -17.172 4.203 1 96.25 198 GLN A C 1
ATOM 1514 O O . GLN A 1 198 ? 1.964 -18.25 4.727 1 96.25 198 GLN A O 1
ATOM 1519 N N . ILE A 1 199 ? 2.459 -16.156 4.16 1 96.19 199 ILE A N 1
ATOM 1520 C CA . ILE A 1 199 ? 3.793 -16.188 4.75 1 96.19 199 ILE A CA 1
ATOM 1521 C C . ILE A 1 199 ? 3.689 -16.453 6.25 1 96.19 199 ILE A C 1
ATOM 1523 O O . ILE A 1 199 ? 4.402 -17.297 6.789 1 96.19 199 ILE A O 1
ATOM 1527 N N . THR A 1 200 ? 2.795 -15.766 6.875 1 93 200 THR A N 1
ATOM 1528 C CA . THR A 1 200 ? 2.6 -15.93 8.312 1 93 200 THR A CA 1
ATOM 1529 C C . THR A 1 200 ? 2.201 -17.359 8.641 1 93 200 THR A C 1
ATOM 1531 O O . THR A 1 200 ? 2.734 -17.969 9.578 1 93 200 THR A O 1
ATOM 1534 N N . GLN A 1 201 ? 1.318 -17.906 7.906 1 95.31 201 GLN A N 1
ATOM 1535 C CA . GLN A 1 201 ? 0.858 -19.281 8.141 1 95.31 201 GLN A CA 1
ATOM 1536 C C . GLN A 1 201 ? 1.978 -20.281 7.902 1 95.31 201 GLN A C 1
ATOM 1538 O O . GLN A 1 201 ? 2.158 -21.219 8.688 1 95.31 201 GLN A O 1
ATOM 1543 N N . MET A 1 202 ? 2.727 -20.125 6.836 1 98 202 MET A N 1
ATOM 1544 C CA . MET A 1 202 ? 3.832 -21.031 6.543 1 98 202 MET A CA 1
ATOM 1545 C C . MET A 1 202 ? 4.883 -20.984 7.648 1 98 202 MET A C 1
ATOM 1547 O O . MET A 1 202 ? 5.398 -22.016 8.07 1 98 202 MET A O 1
ATOM 1551 N N . LYS A 1 203 ? 5.195 -19.812 8.062 1 96.81 203 LYS A N 1
ATOM 1552 C CA . LYS A 1 203 ? 6.16 -19.672 9.148 1 96.81 203 LYS A CA 1
ATOM 1553 C C . LYS A 1 203 ? 5.656 -20.359 10.414 1 96.81 203 LYS A C 1
ATOM 1555 O O . LYS A 1 203 ? 6.43 -21.016 11.117 1 96.81 203 LYS A O 1
ATOM 1560 N N . GLN A 1 204 ? 4.391 -20.188 10.711 1 96.56 204 GLN A N 1
ATOM 1561 C CA . GLN A 1 204 ? 3.807 -20.828 11.891 1 96.56 204 GLN A CA 1
ATOM 1562 C C . GLN A 1 204 ? 3.838 -22.344 11.766 1 96.56 204 GLN A C 1
ATOM 1564 O O . GLN A 1 204 ? 4.199 -23.047 12.719 1 96.56 204 GLN A O 1
ATOM 1569 N N . PHE A 1 205 ? 3.461 -22.844 10.648 1 97.75 205 PHE A N 1
ATOM 1570 C CA . PHE A 1 205 ? 3.498 -24.297 10.422 1 97.75 205 PHE A CA 1
ATOM 1571 C C . PHE A 1 205 ? 4.918 -24.828 10.555 1 97.75 205 PHE A C 1
ATOM 1573 O O . PHE A 1 205 ? 5.137 -25.859 11.18 1 97.75 205 PHE A O 1
ATOM 1580 N N . ALA A 1 206 ? 5.832 -24.156 10.016 1 97.94 206 ALA A N 1
ATOM 1581 C CA . ALA A 1 206 ? 7.223 -24.594 10.047 1 97.94 206 ALA A CA 1
ATOM 1582 C C . ALA A 1 206 ? 7.754 -24.609 11.484 1 97.94 206 ALA A C 1
ATOM 1584 O O . ALA A 1 206 ? 8.484 -25.531 11.867 1 97.94 206 ALA A O 1
ATOM 1585 N N . LYS A 1 207 ? 7.414 -23.594 12.188 1 97.5 207 LYS A N 1
ATOM 1586 C CA . LYS A 1 207 ? 7.824 -23.516 13.586 1 97.5 207 LYS A CA 1
ATOM 1587 C C . LYS A 1 207 ? 7.332 -24.734 14.367 1 97.5 207 LYS A C 1
ATOM 1589 O O . LYS A 1 207 ? 8.039 -25.234 15.242 1 97.5 207 LYS A O 1
ATOM 1594 N N . GLU A 1 208 ? 6.203 -25.219 14.016 1 97.81 208 GLU A N 1
ATOM 1595 C CA . GLU A 1 208 ? 5.586 -26.344 14.703 1 97.81 208 GLU A CA 1
ATOM 1596 C C . GLU A 1 208 ? 5.875 -27.656 13.984 1 97.81 208 GLU A C 1
ATOM 1598 O O . GLU A 1 208 ? 5.391 -28.719 14.391 1 97.81 208 GLU A O 1
ATOM 1603 N N . LYS A 1 209 ? 6.562 -27.609 12.953 1 97.44 209 LYS A N 1
ATOM 1604 C CA . LYS A 1 209 ? 6.898 -28.75 12.109 1 97.44 209 LYS A CA 1
ATOM 1605 C C . LYS A 1 209 ? 5.641 -29.453 11.594 1 97.44 209 LYS A C 1
ATOM 1607 O O . LYS A 1 209 ? 5.57 -30.672 11.562 1 97.44 209 LYS A O 1
ATOM 1612 N N . LYS A 1 210 ? 4.66 -28.641 11.312 1 97.94 210 LYS A N 1
ATOM 1613 C CA . LYS A 1 210 ? 3.408 -29.156 10.766 1 97.94 210 LYS A CA 1
ATOM 1614 C C . LYS A 1 210 ? 3.494 -29.328 9.25 1 97.94 210 LYS A C 1
ATOM 1616 O O . LYS A 1 210 ? 4.094 -28.484 8.562 1 97.94 210 LYS A O 1
ATOM 1621 N N . PRO A 1 211 ? 2.809 -30.375 8.719 1 98.38 211 PRO A N 1
ATOM 1622 C CA . PRO A 1 211 ? 2.781 -30.547 7.27 1 98.38 211 PRO A CA 1
ATOM 1623 C C . PRO A 1 211 ? 1.905 -29.516 6.566 1 98.38 211 PRO A C 1
ATOM 1625 O O . PRO A 1 211 ? 0.853 -29.141 7.086 1 98.38 211 PRO A O 1
ATOM 1628 N N . PHE A 1 212 ? 2.41 -29.125 5.426 1 98.75 212 PHE A N 1
ATOM 1629 C CA . PHE A 1 212 ? 1.571 -28.297 4.559 1 98.75 212 PHE A CA 1
ATOM 1630 C C . PHE A 1 212 ? 2.004 -28.438 3.105 1 98.75 212 PHE A C 1
ATOM 1632 O O . PHE A 1 212 ? 3.158 -28.766 2.824 1 98.75 212 PHE A O 1
ATOM 1639 N N . LEU A 1 213 ? 1.077 -28.312 2.193 1 98.88 213 LEU A N 1
ATOM 1640 C CA . LEU A 1 213 ? 1.25 -28.156 0.754 1 98.88 213 LEU A CA 1
ATOM 1641 C C . LEU A 1 213 ? 0.822 -26.766 0.312 1 98.88 213 LEU A C 1
ATOM 1643 O O . LEU A 1 213 ? -0.259 -26.297 0.678 1 98.88 213 LEU A O 1
ATOM 1647 N N . THR A 1 214 ? 1.733 -26.094 -0.438 1 98.81 214 THR A N 1
ATOM 1648 C CA . THR A 1 214 ? 1.414 -24.703 -0.758 1 98.81 214 THR A CA 1
ATOM 1649 C C . THR A 1 214 ? 1.807 -24.375 -2.195 1 98.81 214 THR A C 1
ATOM 1651 O O . THR A 1 214 ? 2.791 -24.906 -2.713 1 98.81 214 THR A O 1
ATOM 1654 N N . TYR A 1 215 ? 0.93 -23.547 -2.785 1 98.12 215 TYR A N 1
ATOM 1655 C CA . TYR A 1 215 ? 1.34 -22.719 -3.918 1 98.12 215 TYR A CA 1
ATOM 1656 C C . TYR A 1 215 ? 2.377 -21.688 -3.496 1 98.12 215 TYR A C 1
ATOM 1658 O O . TYR A 1 215 ? 2.186 -20.969 -2.508 1 98.12 215 TYR A O 1
ATOM 1666 N N . TRP A 1 216 ? 3.43 -21.625 -4.23 1 98.12 216 TRP A N 1
ATOM 1667 C CA . TRP A 1 216 ? 4.43 -20.609 -3.945 1 98.12 216 TRP A CA 1
ATOM 1668 C C . TRP A 1 216 ? 5.27 -20.312 -5.184 1 98.12 216 TRP A C 1
ATOM 1670 O O . TRP A 1 216 ? 4.969 -20.781 -6.277 1 98.12 216 TRP A O 1
ATOM 1680 N N . TYR A 1 217 ? 6.117 -19.281 -5.008 1 97.12 217 TYR A N 1
ATOM 1681 C CA . TYR A 1 217 ? 6.891 -18.891 -6.176 1 97.12 217 TYR A CA 1
ATOM 1682 C C . TYR A 1 217 ? 8.328 -18.547 -5.789 1 97.12 217 TYR A C 1
ATOM 1684 O O . TYR A 1 217 ? 8.617 -18.281 -4.621 1 97.12 217 TYR A O 1
ATOM 1692 N N . SER A 1 218 ? 9.148 -18.734 -6.801 1 93.5 218 SER A N 1
ATOM 1693 C CA . SER A 1 218 ? 10.523 -18.25 -6.746 1 93.5 218 SER A CA 1
ATOM 1694 C C . SER A 1 218 ? 10.773 -17.156 -7.773 1 93.5 218 SER A C 1
ATOM 1696 O O . SER A 1 218 ? 10.133 -17.125 -8.828 1 93.5 218 SER A O 1
ATOM 1698 N N . PRO A 1 219 ? 11.672 -16.234 -7.344 1 91.94 219 PRO A N 1
ATOM 1699 C CA . PRO A 1 219 ? 12.477 -16.156 -6.125 1 91.94 219 PRO A CA 1
ATOM 1700 C C . PRO A 1 219 ? 11.688 -15.609 -4.934 1 91.94 219 PRO A C 1
ATOM 1702 O O . PRO A 1 219 ? 10.797 -14.773 -5.109 1 91.94 219 PRO A O 1
ATOM 1705 N N . GLN A 1 220 ? 12.023 -16.156 -3.775 1 93.44 220 GLN A N 1
ATOM 1706 C CA . GLN A 1 220 ? 11.438 -15.695 -2.52 1 93.44 220 GLN A CA 1
ATOM 1707 C C . GLN A 1 220 ? 12.414 -15.875 -1.359 1 93.44 220 GLN A C 1
ATOM 1709 O O . GLN A 1 220 ? 12.93 -16.969 -1.14 1 93.44 220 GLN A O 1
ATOM 1714 N N . TRP A 1 221 ? 12.539 -14.867 -0.611 1 92.44 221 TRP A N 1
ATOM 1715 C CA . TRP A 1 221 ? 13.391 -14.867 0.57 1 92.44 221 TRP A CA 1
ATOM 1716 C C . TRP A 1 221 ? 12.945 -15.938 1.562 1 92.44 221 TRP A C 1
ATOM 1718 O O . TRP A 1 221 ? 13.766 -16.469 2.322 1 92.44 221 TRP A O 1
ATOM 1728 N N . LEU A 1 222 ? 11.766 -16.297 1.608 1 95.81 222 LEU A N 1
ATOM 1729 C CA . LEU A 1 222 ? 11.172 -17.172 2.609 1 95.81 222 LEU A CA 1
ATOM 1730 C C . LEU A 1 222 ? 11.781 -18.578 2.539 1 95.81 222 LEU A C 1
ATOM 1732 O O . LEU A 1 222 ? 11.828 -19.281 3.545 1 95.81 222 LEU A O 1
ATOM 1736 N N . PHE A 1 223 ? 12.328 -18.984 1.398 1 95.81 223 PHE A N 1
ATOM 1737 C CA . PHE A 1 223 ? 12.914 -20.312 1.239 1 95.81 223 PHE A CA 1
ATOM 1738 C C . PHE A 1 223 ? 14.094 -20.5 2.188 1 95.81 223 PHE A C 1
ATOM 1740 O O . PHE A 1 223 ? 14.383 -21.625 2.609 1 95.81 223 PHE A O 1
ATOM 1747 N N . ARG A 1 224 ? 14.727 -19.422 2.504 1 92.62 224 ARG A N 1
ATOM 1748 C CA . ARG A 1 224 ? 15.867 -19.5 3.414 1 92.62 224 ARG A CA 1
ATOM 1749 C C . ARG A 1 224 ? 15.406 -19.734 4.848 1 92.62 224 ARG A C 1
ATOM 1751 O O . ARG A 1 224 ? 16.094 -20.406 5.621 1 92.62 224 ARG A O 1
ATOM 1758 N N . LYS A 1 225 ? 14.273 -19.234 5.156 1 95 225 LYS A N 1
ATOM 1759 C CA . LYS A 1 225 ? 13.75 -19.359 6.512 1 95 225 LYS A CA 1
ATOM 1760 C C . LYS A 1 225 ? 12.898 -20.609 6.668 1 95 225 LYS A C 1
ATOM 1762 O O . LYS A 1 225 ? 12.82 -21.172 7.758 1 95 225 LYS A O 1
ATOM 1767 N N . VAL A 1 226 ? 12.211 -20.891 5.652 1 97.81 226 VAL A N 1
ATOM 1768 C CA . VAL A 1 226 ? 11.375 -22.094 5.57 1 97.81 226 VAL A CA 1
ATOM 1769 C C . VAL A 1 226 ? 11.742 -22.891 4.324 1 97.81 226 VAL A C 1
ATOM 1771 O O . VAL A 1 226 ? 11.062 -22.812 3.301 1 97.81 226 VAL A O 1
ATOM 1774 N N . PRO A 1 227 ? 12.773 -23.734 4.516 1 98 227 PRO A N 1
ATOM 1775 C CA . PRO A 1 227 ? 13.141 -24.547 3.35 1 98 227 PRO A CA 1
ATOM 1776 C C . PRO A 1 227 ? 11.992 -25.422 2.848 1 98 227 PRO A C 1
ATOM 1778 O O . PRO A 1 227 ? 11.352 -26.109 3.639 1 98 227 PRO A O 1
ATOM 1781 N N . MET A 1 228 ? 11.727 -25.344 1.558 1 98.69 228 MET A N 1
ATOM 1782 C CA . MET A 1 228 ? 10.656 -26.109 0.929 1 98.69 228 MET A CA 1
ATOM 1783 C C . MET A 1 228 ? 11.164 -26.812 -0.327 1 98.69 228 MET A C 1
ATOM 1785 O O . MET A 1 228 ? 12.141 -26.375 -0.939 1 98.69 228 MET A O 1
ATOM 1789 N N . THR A 1 229 ? 10.531 -27.891 -0.609 1 98.62 229 THR A N 1
ATOM 1790 C CA . THR A 1 229 ? 10.852 -28.688 -1.784 1 98.62 229 THR A CA 1
ATOM 1791 C C . THR A 1 229 ? 9.656 -28.75 -2.734 1 98.62 229 THR A C 1
ATOM 1793 O O . THR A 1 229 ? 8.523 -28.984 -2.303 1 98.62 229 THR A O 1
ATOM 1796 N N . GLU A 1 230 ? 9.945 -28.594 -4.016 1 98.62 230 GLU A N 1
ATOM 1797 C CA . GLU A 1 230 ? 8.883 -28.547 -5.008 1 98.62 230 GLU A CA 1
ATOM 1798 C C . GLU A 1 230 ? 8.344 -29.938 -5.309 1 98.62 230 GLU A C 1
ATOM 1800 O O . GLU A 1 230 ? 9.109 -30.906 -5.406 1 98.62 230 GLU A O 1
ATOM 1805 N N . VAL A 1 231 ? 7.051 -30.031 -5.41 1 98.81 231 VAL A N 1
ATOM 1806 C CA . VAL A 1 231 ? 6.379 -31.234 -5.898 1 98.81 231 VAL A CA 1
ATOM 1807 C C . VAL A 1 231 ? 6.484 -31.312 -7.418 1 98.81 231 VAL A C 1
ATOM 1809 O O . VAL A 1 231 ? 6.234 -30.312 -8.109 1 98.81 231 VAL A O 1
ATOM 1812 N N . LYS A 1 232 ? 6.867 -32.438 -7.934 1 98.56 232 LYS A N 1
ATOM 1813 C CA . LYS A 1 232 ? 7 -32.656 -9.375 1 98.56 232 LYS A CA 1
ATOM 1814 C C . LYS A 1 232 ? 5.641 -32.875 -10.023 1 98.56 232 LYS A C 1
ATOM 1816 O O . LYS A 1 232 ? 5.18 -34.031 -10.102 1 98.56 232 LYS A O 1
ATOM 1821 N N . LEU A 1 233 ? 5.172 -31.891 -10.602 1 98.56 233 LEU A N 1
ATOM 1822 C CA . LEU A 1 233 ? 3.963 -31.984 -11.414 1 98.56 233 LEU A CA 1
ATOM 1823 C C . LEU A 1 233 ? 4.289 -32.469 -12.828 1 98.56 233 LEU A C 1
ATOM 1825 O O . LEU A 1 233 ? 5.461 -32.531 -13.203 1 98.56 233 LEU A O 1
ATOM 1829 N N . PRO A 1 234 ? 3.209 -32.812 -13.586 1 98.44 234 PRO A N 1
ATOM 1830 C CA . PRO A 1 234 ? 3.518 -33.125 -14.992 1 98.44 234 PRO A CA 1
ATOM 1831 C C . PRO A 1 234 ? 4.289 -32 -15.672 1 98.44 234 PRO A C 1
ATOM 1833 O O . PRO A 1 234 ? 3.967 -30.812 -15.492 1 98.44 234 PRO A O 1
ATOM 1836 N N . PRO A 1 235 ? 5.277 -32.344 -16.406 1 97.56 235 PRO A N 1
ATOM 1837 C CA . PRO A 1 235 ? 6.164 -31.328 -16.953 1 97.56 235 PRO A CA 1
ATOM 1838 C C . PRO A 1 235 ? 5.438 -30.312 -17.844 1 97.56 235 PRO A C 1
ATOM 1840 O O . PRO A 1 235 ? 4.52 -30.703 -18.578 1 97.56 235 PRO A O 1
ATOM 1843 N N . TYR A 1 236 ? 5.891 -29.109 -17.766 1 97.56 236 TYR A N 1
ATOM 1844 C CA . TYR A 1 236 ? 5.371 -28.047 -18.625 1 97.56 236 TYR A CA 1
ATOM 1845 C C . TYR A 1 236 ? 5.836 -28.234 -20.062 1 97.56 236 TYR A C 1
ATOM 1847 O O . TYR A 1 236 ? 6.988 -28.578 -20.312 1 97.56 236 TYR A O 1
ATOM 1855 N N . LYS A 1 237 ? 4.941 -28.078 -21 1 95.75 237 LYS A N 1
ATOM 1856 C CA . LYS A 1 237 ? 5.188 -27.906 -22.422 1 95.75 237 LYS A CA 1
ATOM 1857 C C . LYS A 1 237 ? 4.441 -26.688 -22.969 1 95.75 237 LYS A C 1
ATOM 1859 O O . LYS A 1 237 ? 3.344 -26.375 -22.516 1 95.75 237 LYS A O 1
ATOM 1864 N N . GLU A 1 238 ? 5.113 -26.094 -23.938 1 93 238 GLU A N 1
ATOM 1865 C CA . GLU A 1 238 ? 4.48 -24.906 -24.5 1 93 238 GLU A CA 1
ATOM 1866 C C . GLU A 1 238 ? 3.043 -25.188 -24.922 1 93 238 GLU A C 1
ATOM 1868 O O . GLU A 1 238 ? 2.781 -26.172 -25.625 1 93 238 GLU A O 1
ATOM 1873 N N . GLY A 1 239 ? 2.172 -24.375 -24.391 1 93.19 239 GLY A N 1
ATOM 1874 C CA . GLY A 1 239 ? 0.781 -24.484 -24.797 1 93.19 239 GLY A CA 1
ATOM 1875 C C . GLY A 1 239 ? -0.035 -25.391 -23.891 1 93.19 239 GLY A C 1
ATOM 1876 O O . GLY A 1 239 ? -1.264 -25.438 -24 1 93.19 239 GLY A O 1
ATOM 1877 N N . CYS A 1 240 ? 0.552 -26.109 -22.953 1 96.19 240 CYS A N 1
ATOM 1878 C CA . CYS A 1 240 ? -0.184 -27.062 -22.109 1 96.19 240 CYS A CA 1
ATOM 1879 C C . CYS A 1 240 ? -1.135 -26.328 -21.172 1 96.19 240 CYS A C 1
ATOM 1881 O O . CYS A 1 240 ? -2.039 -26.938 -20.594 1 96.19 240 CYS A O 1
ATOM 1883 N N . ASP A 1 241 ? -0.938 -25 -21.078 1 94.44 241 ASP A N 1
ATOM 1884 C CA . ASP A 1 241 ? -1.786 -24.203 -20.188 1 94.44 241 ASP A CA 1
ATOM 1885 C C . ASP A 1 241 ? -2.633 -23.219 -20.984 1 94.44 241 ASP A C 1
ATOM 1887 O O . ASP A 1 241 ? -3.137 -22.234 -20.422 1 94.44 241 ASP A O 1
ATOM 1891 N N . ALA A 1 242 ? -2.805 -23.438 -22.219 1 92 242 ALA A N 1
ATOM 1892 C CA . ALA A 1 242 ? -3.525 -22.531 -23.109 1 92 242 ALA A CA 1
ATOM 1893 C C . ALA A 1 242 ? -5.02 -22.516 -22.781 1 92 242 ALA A C 1
ATOM 1895 O O . ALA A 1 242 ? -5.684 -21.484 -22.922 1 92 242 ALA A O 1
ATOM 1896 N N . ASP A 1 243 ? -5.547 -23.688 -22.422 1 93.69 243 ASP A N 1
ATOM 1897 C CA . ASP A 1 243 ? -6.938 -23.828 -22 1 93.69 243 ASP A CA 1
ATOM 1898 C C . ASP A 1 243 ? -7.039 -23.984 -20.484 1 93.69 243 ASP A C 1
ATOM 1900 O O . ASP A 1 243 ? -6.773 -25.062 -19.953 1 93.69 243 ASP A O 1
ATOM 1904 N N . ALA A 1 244 ? -7.508 -22.938 -19.875 1 89.38 244 ALA A N 1
ATOM 1905 C CA . ALA A 1 244 ? -7.523 -22.859 -18.422 1 89.38 244 ALA A CA 1
ATOM 1906 C C . ALA A 1 244 ? -8.281 -24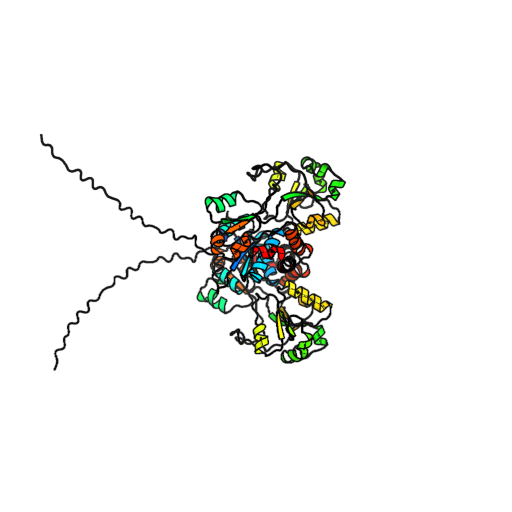.047 -17.828 1 89.38 244 ALA A C 1
ATOM 1908 O O . ALA A 1 244 ? -7.914 -24.547 -16.766 1 89.38 244 ALA A O 1
ATOM 1909 N N . ALA A 1 245 ? -9.281 -24.516 -18.469 1 93 245 ALA A N 1
ATOM 1910 C CA . ALA A 1 245 ? -10.148 -25.562 -17.953 1 93 245 ALA A CA 1
ATOM 1911 C C . ALA A 1 245 ? -9.469 -26.938 -18.031 1 93 245 ALA A C 1
ATOM 1913 O O . ALA A 1 245 ? -9.859 -27.875 -17.344 1 93 245 ALA A O 1
ATOM 1914 N N . LYS A 1 246 ? -8.406 -27.031 -18.828 1 96.12 246 LYS A N 1
ATOM 1915 C CA . LYS A 1 246 ? -7.832 -28.344 -19.109 1 96.12 246 LYS A CA 1
ATOM 1916 C C . LYS A 1 246 ? -6.398 -28.438 -18.609 1 96.12 246 LYS A C 1
ATOM 1918 O O . LYS A 1 246 ? -5.707 -29.422 -18.859 1 96.12 246 LYS A O 1
ATOM 1923 N N . VAL A 1 247 ? -5.988 -27.422 -17.891 1 97.06 247 VAL A N 1
ATOM 1924 C CA . VAL A 1 247 ? -4.594 -27.375 -17.453 1 97.06 247 VAL A CA 1
ATOM 1925 C C . VAL A 1 247 ? -4.289 -28.562 -16.562 1 97.06 247 VAL A C 1
ATOM 1927 O O . VAL A 1 247 ? -5.023 -28.844 -15.609 1 97.06 247 VAL A O 1
ATOM 1930 N N . ALA A 1 248 ? -3.182 -29.281 -16.859 1 97.88 248 ALA A N 1
ATOM 1931 C CA . ALA A 1 248 ? -2.748 -30.438 -16.078 1 97.88 248 ALA A CA 1
ATOM 1932 C C . ALA A 1 248 ? -1.226 -30.562 -16.078 1 97.88 248 ALA A C 1
ATOM 1934 O O . ALA A 1 248 ? -0.683 -31.656 -16.016 1 97.88 248 ALA A O 1
ATOM 1935 N N . CYS A 1 249 ? -0.583 -29.453 -16.281 1 98.19 249 CYS A N 1
ATOM 1936 C CA . CYS A 1 249 ? 0.875 -29.438 -16.312 1 98.19 249 CYS A CA 1
ATOM 1937 C C . CYS A 1 249 ? 1.439 -28.422 -15.328 1 98.19 249 CYS A C 1
ATOM 1939 O O . CYS A 1 249 ? 0.705 -27.594 -14.805 1 98.19 249 CYS A O 1
ATOM 1941 N N . ALA A 1 250 ? 2.754 -28.594 -15.125 1 98.06 250 ALA A N 1
ATOM 1942 C CA . ALA A 1 250 ? 3.477 -27.672 -14.242 1 98.06 250 ALA A CA 1
ATOM 1943 C C . ALA A 1 250 ? 3.52 -26.266 -14.828 1 98.06 250 ALA A C 1
ATOM 1945 O O . ALA A 1 250 ? 3.221 -26.062 -16 1 98.06 250 ALA A O 1
ATOM 1946 N N . TYR A 1 251 ? 3.805 -25.297 -13.938 1 97.38 251 TYR A N 1
ATOM 1947 C CA . TYR A 1 251 ? 4.02 -23.906 -14.367 1 97.38 251 TYR A CA 1
ATOM 1948 C C . TYR A 1 251 ? 5.352 -23.766 -15.086 1 97.38 251 TYR A C 1
ATOM 1950 O O . TYR A 1 251 ? 6.301 -24.5 -14.805 1 97.38 251 TYR A O 1
ATOM 1958 N N . PRO A 1 252 ? 5.453 -22.812 -15.984 1 96.69 252 PRO A N 1
ATOM 1959 C CA . PRO A 1 252 ? 6.73 -22.547 -16.656 1 96.69 252 PRO A CA 1
ATOM 1960 C C . PRO A 1 252 ? 7.688 -21.719 -15.797 1 96.69 252 PRO A C 1
ATOM 1962 O O . PRO A 1 252 ? 7.305 -21.234 -14.734 1 96.69 252 PRO A O 1
ATOM 1965 N N . HIS A 1 253 ? 9.008 -21.781 -16.188 1 96.56 253 HIS A N 1
ATOM 1966 C CA . HIS A 1 253 ? 9.914 -20.719 -15.797 1 96.56 253 HIS A CA 1
ATOM 1967 C C . HIS A 1 253 ? 9.719 -19.484 -16.672 1 96.56 253 HIS A C 1
ATOM 1969 O O . HIS A 1 253 ? 9.695 -19.578 -17.891 1 96.56 253 HIS A O 1
ATOM 1975 N N . THR A 1 254 ? 9.5 -18.359 -16.031 1 96.81 254 THR A N 1
ATOM 1976 C CA . THR A 1 254 ? 9.07 -17.172 -16.75 1 96.81 254 THR A CA 1
ATOM 1977 C C . THR A 1 254 ? 10.055 -16.031 -16.547 1 96.81 254 THR A C 1
ATOM 1979 O O . THR A 1 254 ? 10.18 -15.492 -15.438 1 96.81 254 THR A O 1
ATOM 1982 N N . PRO A 1 255 ? 10.836 -15.672 -17.609 1 97.56 255 PRO A N 1
ATOM 1983 C CA . PRO A 1 255 ? 11.523 -14.383 -17.469 1 97.56 255 PRO A CA 1
ATOM 1984 C C . PRO A 1 255 ? 10.562 -13.211 -17.297 1 97.56 255 PRO A C 1
ATOM 1986 O O . PRO A 1 255 ? 9.766 -12.922 -18.188 1 97.56 255 PRO A O 1
ATOM 1989 N N . LEU A 1 256 ? 10.625 -12.57 -16.172 1 98.56 256 LEU A N 1
ATOM 1990 C CA . LEU A 1 256 ? 9.664 -11.523 -15.844 1 98.56 256 LEU A CA 1
ATOM 1991 C C . LEU A 1 256 ? 9.906 -10.273 -16.672 1 98.56 256 LEU A C 1
ATOM 1993 O O . LEU A 1 256 ? 11.062 -9.898 -16.922 1 98.56 256 LEU A O 1
ATOM 1997 N N . GLN A 1 257 ? 8.805 -9.711 -17.141 1 98.69 257 GLN A N 1
ATOM 1998 C CA . GLN A 1 257 ? 8.867 -8.617 -18.109 1 98.69 257 GLN A CA 1
ATOM 1999 C C . GLN A 1 257 ? 8.227 -7.352 -17.547 1 98.69 257 GLN A C 1
ATOM 2001 O O . GLN A 1 257 ? 7.418 -7.418 -16.609 1 98.69 257 GLN A O 1
ATOM 2006 N N . LYS A 1 258 ? 8.641 -6.254 -18.125 1 98.88 258 LYS A N 1
ATOM 2007 C CA . LYS A 1 258 ? 8.016 -4.957 -17.891 1 98.88 258 LYS A CA 1
ATOM 2008 C C . LYS A 1 258 ? 7.23 -4.5 -19.125 1 98.88 258 LYS A C 1
ATOM 2010 O O . LYS A 1 258 ? 7.586 -4.832 -20.25 1 98.88 258 LYS A O 1
ATOM 2015 N N . TYR A 1 259 ? 6.191 -3.799 -18.875 1 98.94 259 TYR A N 1
ATOM 2016 C CA . TYR A 1 259 ? 5.371 -3.229 -19.938 1 98.94 259 TYR A CA 1
ATOM 2017 C C . TYR A 1 259 ? 5.047 -1.768 -19.641 1 98.94 259 TYR A C 1
ATOM 2019 O O . TYR A 1 259 ? 4.805 -1.393 -18.5 1 98.94 259 TYR A O 1
ATOM 2027 N N . LEU A 1 260 ? 5.082 -0.929 -20.688 1 98.94 260 LEU A N 1
ATOM 2028 C CA . LEU A 1 260 ? 4.758 0.49 -20.594 1 98.94 260 LEU A CA 1
ATOM 2029 C C . LEU A 1 260 ? 3.588 0.849 -21.5 1 98.94 260 LEU A C 1
ATOM 2031 O O . LEU A 1 260 ? 3.422 0.258 -22.562 1 98.94 260 LEU A O 1
ATOM 2035 N N . ASN A 1 261 ? 2.764 1.792 -21.016 1 98.81 261 ASN A N 1
ATOM 2036 C CA . ASN A 1 261 ? 1.862 2.438 -21.969 1 98.81 261 ASN A CA 1
ATOM 2037 C C . ASN A 1 261 ? 2.619 2.982 -23.172 1 98.81 261 ASN A C 1
ATOM 2039 O O . ASN A 1 261 ? 3.691 3.57 -23.031 1 98.81 261 ASN A O 1
ATOM 2043 N N . ALA A 1 262 ? 2.01 2.83 -24.359 1 98.69 262 ALA A N 1
ATOM 2044 C CA . ALA A 1 262 ? 2.725 3.199 -25.578 1 98.69 262 ALA A CA 1
ATOM 2045 C C . ALA A 1 262 ? 2.98 4.703 -25.625 1 98.69 262 ALA A C 1
ATOM 2047 O O . ALA A 1 262 ? 4.055 5.141 -26.047 1 98.69 262 ALA A O 1
ATOM 2048 N N . GLY A 1 263 ? 2.016 5.52 -25.328 1 97.88 263 GLY A N 1
ATOM 2049 C CA . GLY A 1 263 ? 2.215 6.957 -25.266 1 97.88 263 GLY A CA 1
ATOM 2050 C C . GLY A 1 263 ? 3.283 7.379 -24.281 1 97.88 263 GLY A C 1
ATOM 2051 O O . GLY A 1 263 ? 4.133 8.211 -24.594 1 97.88 263 GLY A O 1
ATOM 2052 N N . PHE A 1 264 ? 3.281 6.797 -23.125 1 97.81 264 PHE A N 1
ATOM 2053 C CA . PHE A 1 264 ? 4.285 7.078 -22.109 1 97.81 264 PHE A CA 1
ATOM 2054 C C . PHE A 1 264 ? 5.668 6.645 -22.578 1 97.81 264 PHE A C 1
ATOM 2056 O O . PHE A 1 264 ? 6.656 7.34 -22.344 1 97.81 264 PHE A O 1
ATOM 2063 N N . ALA A 1 265 ? 5.734 5.48 -23.172 1 98.12 265 ALA A N 1
ATOM 2064 C CA . ALA A 1 265 ? 7.012 4.984 -23.672 1 98.12 265 ALA A CA 1
ATOM 2065 C C . ALA A 1 265 ? 7.645 5.984 -24.641 1 98.12 265 ALA A C 1
ATOM 2067 O O . ALA A 1 265 ? 8.867 6.121 -24.703 1 98.12 265 ALA A O 1
ATOM 2068 N N . LYS A 1 266 ? 6.832 6.641 -25.375 1 97.12 266 LYS A N 1
ATOM 2069 C CA . LYS A 1 266 ? 7.301 7.566 -26.406 1 97.12 266 LYS A CA 1
ATOM 2070 C C . LYS A 1 266 ? 7.574 8.945 -25.812 1 97.12 266 LYS A C 1
ATOM 2072 O O . LYS A 1 266 ? 8.562 9.594 -26.156 1 97.12 266 LYS A O 1
ATOM 2077 N N . SER A 1 267 ? 6.773 9.359 -24.797 1 95.38 267 SER A N 1
ATOM 2078 C CA . SER A 1 267 ? 6.805 10.766 -24.406 1 95.38 267 SER A CA 1
ATOM 2079 C C . SER A 1 267 ? 7.062 10.914 -22.922 1 95.38 267 SER A C 1
ATOM 2081 O O . SER A 1 267 ? 7.023 12.031 -22.391 1 95.38 267 SER A O 1
ATOM 2083 N N . GLY A 1 268 ? 7.324 9.898 -22.266 1 95.69 268 GLY A N 1
ATOM 2084 C CA . GLY A 1 268 ? 7.469 9.945 -20.812 1 95.69 268 GLY A CA 1
ATOM 2085 C C . GLY A 1 268 ? 8.82 10.469 -20.375 1 95.69 268 GLY A C 1
ATOM 2086 O O . GLY A 1 268 ? 9.086 10.562 -19.172 1 95.69 268 GLY A O 1
ATOM 2087 N N . GLY A 1 269 ? 9.727 10.773 -21.391 1 95.94 269 GLY A N 1
ATOM 2088 C CA . GLY A 1 269 ? 11 11.406 -21.078 1 95.94 269 GLY A CA 1
ATOM 2089 C C . GLY A 1 269 ? 11.922 10.523 -20.25 1 95.94 269 GLY A C 1
ATOM 2090 O O . GLY A 1 269 ? 12.07 9.336 -20.531 1 95.94 269 GLY A O 1
ATOM 2091 N N . SER A 1 270 ? 12.57 11.133 -19.281 1 96.75 270 SER A N 1
ATOM 2092 C CA . SER A 1 270 ? 13.578 10.438 -18.484 1 96.75 270 SER A CA 1
ATOM 2093 C C . SER A 1 270 ? 12.953 9.328 -17.656 1 96.75 270 SER A C 1
ATOM 2095 O O . SER A 1 270 ? 13.602 8.328 -17.344 1 96.75 270 SER A O 1
ATOM 2097 N N . ALA A 1 271 ? 11.719 9.516 -17.281 1 98.06 271 ALA A N 1
ATOM 2098 C CA . ALA A 1 271 ? 11.047 8.477 -16.516 1 98.06 271 ALA A CA 1
ATOM 2099 C C . ALA A 1 271 ? 10.883 7.199 -17.328 1 98.06 271 ALA A C 1
ATOM 2101 O O . ALA A 1 271 ? 11.164 6.102 -16.844 1 98.06 271 ALA A O 1
ATOM 2102 N N . ALA A 1 272 ? 10.406 7.348 -18.562 1 98.12 272 ALA A N 1
ATOM 2103 C CA . ALA A 1 272 ? 10.242 6.191 -19.438 1 98.12 272 ALA A CA 1
ATOM 2104 C C . ALA A 1 272 ? 11.586 5.535 -19.734 1 98.12 272 ALA A C 1
ATOM 2106 O O . ALA A 1 272 ? 11.695 4.305 -19.734 1 98.12 272 ALA A O 1
ATOM 2107 N N . ALA A 1 273 ? 12.594 6.355 -20 1 98.06 273 ALA A N 1
ATOM 2108 C CA . ALA A 1 273 ? 13.93 5.836 -20.266 1 98.06 273 ALA A CA 1
ATOM 2109 C C . ALA A 1 273 ? 14.469 5.051 -19.078 1 98.06 273 ALA A C 1
ATOM 2111 O O . ALA A 1 273 ? 15.047 3.973 -19.234 1 98.06 273 ALA A O 1
ATOM 2112 N N . PHE A 1 274 ? 14.266 5.602 -17.906 1 98.69 274 PHE A N 1
ATOM 2113 C CA . PHE A 1 274 ? 14.695 4.945 -16.672 1 98.69 274 PHE A CA 1
ATOM 2114 C C . PHE A 1 274 ? 13.992 3.604 -16.5 1 98.69 274 PHE A C 1
ATOM 2116 O O . PHE A 1 274 ? 14.641 2.586 -16.25 1 98.69 274 PHE A O 1
ATOM 2123 N N . LEU A 1 275 ? 12.68 3.537 -16.641 1 98.81 275 LEU A N 1
ATOM 2124 C CA . LEU A 1 275 ? 11.906 2.32 -16.391 1 98.81 275 LEU A CA 1
ATOM 2125 C C . LEU A 1 275 ? 12.273 1.235 -17.406 1 98.81 275 LEU A C 1
ATOM 2127 O O . LEU A 1 275 ? 12.266 0.047 -17.078 1 98.81 275 LEU A O 1
ATOM 2131 N N . LYS A 1 276 ? 12.633 1.609 -18.625 1 98.38 276 LYS A N 1
ATOM 2132 C CA . LYS A 1 276 ? 13.094 0.648 -19.625 1 98.38 276 LYS A CA 1
ATOM 2133 C C . LYS A 1 276 ? 14.445 0.062 -19.234 1 98.38 276 LYS A C 1
ATOM 2135 O O . LYS A 1 276 ? 14.711 -1.117 -19.484 1 98.38 276 LYS A O 1
ATOM 2140 N N . LYS A 1 277 ? 15.227 0.85 -18.594 1 98.31 277 LYS A N 1
ATOM 2141 C CA . LYS A 1 277 ? 16.578 0.422 -18.234 1 98.31 277 LYS A CA 1
ATOM 2142 C C . LYS A 1 277 ? 16.578 -0.312 -16.891 1 98.31 277 LYS A C 1
ATOM 2144 O O . LYS A 1 277 ? 17.516 -1.043 -16.578 1 98.31 277 LYS A O 1
ATOM 2149 N N . PHE A 1 278 ? 15.562 -0.084 -16.094 1 98.62 278 PHE A N 1
ATOM 2150 C CA . PHE A 1 278 ? 15.461 -0.722 -14.789 1 98.62 278 PHE A CA 1
ATOM 2151 C C . PHE A 1 278 ? 15.57 -2.236 -14.914 1 98.62 278 PHE A C 1
ATOM 2153 O O . PHE A 1 278 ? 14.742 -2.875 -15.562 1 98.62 278 PHE A O 1
ATOM 2160 N N . LYS A 1 279 ? 16.594 -2.781 -14.398 1 98.25 279 LYS A N 1
ATOM 2161 C CA . LYS A 1 279 ? 16.922 -4.203 -14.391 1 98.25 279 LYS A CA 1
ATOM 2162 C C . LYS A 1 279 ? 17.797 -4.551 -13.195 1 98.25 279 LYS A C 1
ATOM 2164 O O . LYS A 1 279 ? 18.766 -3.842 -12.898 1 98.25 279 LYS A O 1
ATOM 2169 N N . TRP A 1 280 ? 17.328 -5.594 -12.461 1 97.81 280 TRP A N 1
ATOM 2170 C CA . TRP A 1 280 ? 18.156 -5.984 -11.312 1 97.81 280 TRP A CA 1
ATOM 2171 C C . TRP A 1 280 ? 18.109 -7.496 -11.109 1 97.81 280 TRP A C 1
ATOM 2173 O O . TRP A 1 280 ? 17.484 -8.219 -11.883 1 97.81 280 TRP A O 1
ATOM 2183 N N . THR A 1 281 ? 18.891 -7.98 -10.133 1 97.5 281 THR A N 1
ATOM 2184 C CA . THR A 1 281 ? 19.062 -9.414 -9.938 1 97.5 281 THR A CA 1
ATOM 2185 C C . THR A 1 281 ? 18 -9.953 -8.984 1 97.5 281 THR A C 1
ATOM 2187 O O . THR A 1 281 ? 17.328 -9.188 -8.289 1 97.5 281 THR A O 1
ATOM 2190 N N . THR A 1 282 ? 17.953 -11.242 -8.984 1 96.75 282 THR A N 1
ATOM 2191 C CA . THR A 1 282 ? 17.125 -11.953 -8.023 1 96.75 282 THR A CA 1
ATOM 2192 C C . THR A 1 282 ? 17.516 -11.594 -6.594 1 96.75 282 THR A C 1
ATOM 2194 O O . THR A 1 282 ? 16.656 -11.398 -5.734 1 96.75 282 THR A O 1
ATOM 2197 N N . GLU A 1 283 ? 18.781 -11.523 -6.352 1 96.38 283 GLU A N 1
ATOM 2198 C CA . GLU A 1 283 ? 19.297 -11.203 -5.023 1 96.38 283 GLU A CA 1
ATOM 2199 C C . GLU A 1 283 ? 18.875 -9.797 -4.594 1 96.38 283 GLU A C 1
ATOM 2201 O O . GLU A 1 283 ? 18.5 -9.578 -3.439 1 96.38 283 GLU A O 1
ATOM 2206 N N . ASP A 1 284 ? 18.906 -8.898 -5.555 1 97.75 284 ASP A N 1
ATOM 2207 C CA . ASP A 1 284 ? 18.484 -7.523 -5.273 1 97.75 284 ASP A CA 1
ATOM 2208 C C . ASP A 1 284 ? 17.016 -7.473 -4.859 1 97.75 284 ASP A C 1
ATOM 2210 O O . ASP A 1 284 ? 16.688 -6.875 -3.834 1 97.75 284 ASP A O 1
ATOM 2214 N N . GLN A 1 285 ? 16.188 -8.078 -5.617 1 97.88 285 GLN A N 1
ATOM 2215 C CA . GLN A 1 285 ? 14.758 -8.062 -5.332 1 97.88 285 GLN A CA 1
ATOM 2216 C C . GLN A 1 285 ? 14.461 -8.742 -3.998 1 97.88 285 GLN A C 1
ATOM 2218 O O . GLN A 1 285 ? 13.617 -8.273 -3.229 1 97.88 285 GLN A O 1
ATOM 2223 N N . ASN A 1 286 ? 15.148 -9.844 -3.752 1 97.19 286 ASN A N 1
ATOM 2224 C CA . ASN A 1 286 ? 14.93 -10.57 -2.508 1 97.19 286 ASN A CA 1
ATOM 2225 C C . ASN A 1 286 ? 15.344 -9.742 -1.294 1 97.19 286 ASN A C 1
ATOM 2227 O O . ASN A 1 286 ? 14.719 -9.836 -0.235 1 97.19 286 ASN A O 1
ATOM 2231 N N . GLU A 1 287 ? 16.391 -9.008 -1.448 1 97.38 287 GLU A N 1
ATOM 2232 C CA . GLU A 1 287 ? 16.844 -8.164 -0.349 1 97.38 287 GLU A CA 1
ATOM 2233 C C . GLU A 1 287 ? 15.773 -7.145 0.04 1 97.38 287 GLU A C 1
ATOM 2235 O O . GLU A 1 287 ? 15.453 -6.992 1.221 1 97.38 287 GLU A O 1
ATOM 2240 N N . VAL A 1 288 ? 15.211 -6.496 -0.957 1 98 288 VAL A N 1
ATOM 2241 C CA . VAL A 1 288 ? 14.172 -5.504 -0.692 1 98 288 VAL A CA 1
ATOM 2242 C C . VAL A 1 288 ? 12.922 -6.195 -0.165 1 98 288 VAL A C 1
ATOM 2244 O O . VAL A 1 288 ? 12.297 -5.719 0.786 1 98 288 VAL A O 1
ATOM 2247 N N . SER A 1 289 ? 12.578 -7.324 -0.75 1 97.44 289 SER A N 1
ATOM 2248 C CA . SER A 1 289 ? 11.398 -8.086 -0.335 1 97.44 289 SER A CA 1
ATOM 2249 C C . SER A 1 289 ? 11.516 -8.523 1.119 1 97.44 289 SER A C 1
ATOM 2251 O O . SER A 1 289 ? 10.531 -8.5 1.86 1 97.44 289 SER A O 1
ATOM 2253 N N . LEU A 1 290 ? 12.688 -8.953 1.524 1 96.62 290 LEU A N 1
ATOM 2254 C CA . LEU A 1 290 ? 12.93 -9.375 2.898 1 96.62 290 LEU A CA 1
ATOM 2255 C C . LEU A 1 290 ? 12.711 -8.219 3.871 1 96.62 290 LEU A C 1
ATOM 2257 O O . LEU A 1 290 ? 12.094 -8.398 4.922 1 96.62 290 LEU A O 1
ATOM 2261 N N . MET A 1 291 ? 13.156 -7.02 3.531 1 95.88 291 MET A N 1
ATOM 2262 C CA . MET A 1 291 ? 12.992 -5.848 4.383 1 95.88 291 MET A CA 1
ATOM 2263 C C . MET A 1 291 ? 11.516 -5.508 4.57 1 95.88 291 MET A C 1
ATOM 2265 O O . MET A 1 291 ? 11.094 -5.145 5.668 1 95.88 291 MET A O 1
ATOM 2269 N N . ILE A 1 292 ? 10.75 -5.703 3.492 1 94.12 292 ILE A N 1
ATOM 2270 C CA . ILE A 1 292 ? 9.336 -5.355 3.541 1 94.12 292 ILE A CA 1
ATOM 2271 C C . ILE A 1 292 ? 8.57 -6.434 4.301 1 94.12 292 ILE A C 1
ATOM 2273 O O . ILE A 1 292 ? 7.887 -6.141 5.285 1 94.12 292 ILE A O 1
ATOM 2277 N N . ALA A 1 293 ? 8.773 -7.66 3.975 1 92.88 293 ALA A N 1
ATOM 2278 C CA . ALA A 1 293 ? 7.855 -8.719 4.398 1 92.88 293 ALA A CA 1
ATOM 2279 C C . ALA A 1 293 ? 8.305 -9.328 5.723 1 92.88 293 ALA A C 1
ATOM 2281 O O . ALA A 1 293 ? 7.473 -9.781 6.516 1 92.88 293 ALA A O 1
ATOM 2282 N N . ASP A 1 294 ? 9.57 -9.383 5.953 1 92.81 294 ASP A N 1
ATOM 2283 C CA . ASP A 1 294 ? 10.078 -10 7.176 1 92.81 294 ASP A CA 1
ATOM 2284 C C . ASP A 1 294 ? 10.43 -8.945 8.219 1 92.81 294 ASP A C 1
ATOM 2286 O O . ASP A 1 294 ? 9.953 -9.016 9.359 1 92.81 294 ASP A O 1
ATOM 2290 N N . GLN A 1 295 ? 11.203 -7.957 7.793 1 91.12 295 GLN A N 1
ATOM 2291 C CA . GLN A 1 295 ? 11.641 -6.922 8.727 1 91.12 295 GLN A CA 1
ATOM 2292 C C . GLN A 1 295 ? 10.562 -5.852 8.906 1 91.12 295 GLN A C 1
ATOM 2294 O O . GLN A 1 295 ? 10.711 -4.953 9.734 1 91.12 295 GLN A O 1
ATOM 2299 N N . LYS A 1 296 ? 9.523 -5.934 8.133 1 89.06 296 LYS A N 1
ATOM 2300 C CA . LYS A 1 296 ? 8.312 -5.133 8.258 1 89.06 296 LYS A CA 1
ATOM 2301 C C . LYS A 1 296 ? 8.617 -3.646 8.078 1 89.06 296 LYS A C 1
ATOM 2303 O O . LYS A 1 296 ? 7.992 -2.797 8.719 1 89.06 296 LYS A O 1
ATOM 2308 N N . LEU A 1 297 ? 9.633 -3.365 7.27 1 90.44 297 LEU A N 1
ATOM 2309 C CA . LEU A 1 297 ? 9.836 -1.988 6.832 1 90.44 297 LEU A CA 1
ATOM 2310 C C . LEU A 1 297 ? 8.781 -1.577 5.812 1 90.44 297 LEU A C 1
ATOM 2312 O O . LEU A 1 297 ? 8.273 -2.416 5.07 1 90.44 297 LEU A O 1
ATOM 2316 N N . SER A 1 298 ? 8.5 -0.269 5.84 1 89.69 298 SER A N 1
ATOM 2317 C CA . SER A 1 298 ? 7.68 0.224 4.738 1 89.69 298 SER A CA 1
ATOM 2318 C C . SER A 1 298 ? 8.406 0.078 3.402 1 89.69 298 SER A C 1
ATOM 2320 O O . SER A 1 298 ? 9.633 0.103 3.352 1 89.69 298 SER A O 1
ATOM 2322 N N . PRO A 1 299 ? 7.633 -0.03 2.367 1 94.38 299 PRO A N 1
ATOM 2323 C CA . PRO A 1 299 ? 8.273 -0.108 1.052 1 94.38 299 PRO A CA 1
ATOM 2324 C C . PRO A 1 299 ? 9.195 1.08 0.771 1 94.38 299 PRO A C 1
ATOM 2326 O O . PRO A 1 299 ? 10.266 0.91 0.19 1 94.38 299 PRO A O 1
ATOM 2329 N N . GLN A 1 300 ? 8.836 2.225 1.205 1 93.06 300 GLN A N 1
ATOM 2330 C CA . GLN A 1 300 ? 9.648 3.416 0.986 1 93.06 300 GLN A CA 1
ATOM 2331 C C . GLN A 1 300 ? 10.969 3.328 1.742 1 93.06 300 GLN A C 1
ATOM 2333 O O . GLN A 1 300 ? 12.023 3.676 1.203 1 93.06 300 GLN A O 1
ATOM 2338 N N . GLU A 1 301 ? 10.891 2.9 2.973 1 92.5 301 GLU A N 1
ATOM 2339 C CA . GLU A 1 301 ? 12.094 2.758 3.777 1 92.5 301 GLU A CA 1
ATOM 2340 C C . GLU A 1 301 ? 13.008 1.674 3.215 1 92.5 301 GLU A C 1
ATOM 2342 O O . GLU A 1 301 ? 14.234 1.839 3.184 1 92.5 301 GLU A O 1
ATOM 2347 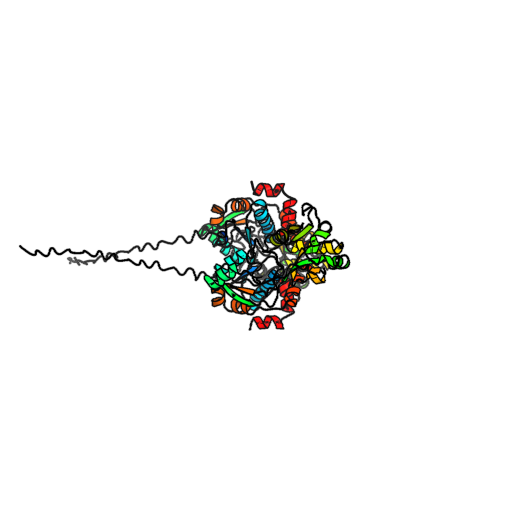N N . ALA A 1 302 ? 12.414 0.59 2.824 1 96.75 302 ALA A N 1
ATOM 2348 C CA . ALA A 1 302 ? 13.18 -0.5 2.229 1 96.75 302 ALA A CA 1
ATOM 2349 C C . ALA A 1 302 ? 13.891 -0.04 0.962 1 96.75 302 ALA A C 1
ATOM 2351 O O . ALA A 1 302 ? 15.07 -0.347 0.759 1 96.75 302 ALA A O 1
ATOM 2352 N N . ALA A 1 303 ? 13.203 0.669 0.143 1 98.06 303 ALA A N 1
ATOM 2353 C CA . ALA A 1 303 ? 13.773 1.186 -1.099 1 98.06 303 ALA A CA 1
ATOM 2354 C C . ALA A 1 303 ? 14.93 2.135 -0.816 1 98.06 303 ALA A C 1
ATOM 2356 O O . ALA A 1 303 ? 15.984 2.047 -1.456 1 98.06 303 ALA A O 1
ATOM 2357 N N . ARG A 1 304 ? 14.734 3.035 0.095 1 96.25 304 ARG A N 1
ATOM 2358 C CA . ARG A 1 304 ? 15.789 3.98 0.451 1 96.25 304 ARG A CA 1
ATOM 2359 C C . ARG A 1 304 ? 17.047 3.252 0.895 1 96.25 304 ARG A C 1
ATOM 2361 O O . ARG A 1 304 ? 18.141 3.562 0.428 1 96.25 304 ARG A O 1
ATOM 2368 N N . LYS A 1 305 ? 16.875 2.322 1.807 1 96.44 305 LYS A N 1
ATOM 2369 C CA . LYS A 1 305 ? 18.016 1.572 2.326 1 96.44 305 LYS A CA 1
ATOM 2370 C C . LYS A 1 305 ? 18.75 0.852 1.204 1 96.44 305 LYS A C 1
ATOM 2372 O O . LYS A 1 305 ? 19.984 0.861 1.161 1 96.44 305 LYS A O 1
ATOM 2377 N N . TRP A 1 306 ? 18.016 0.2 0.316 1 98.56 306 TRP A N 1
ATOM 2378 C CA . TRP A 1 306 ? 18.641 -0.525 -0.782 1 98.56 306 TRP A CA 1
ATOM 2379 C C . TRP A 1 306 ? 19.359 0.432 -1.728 1 98.56 306 TRP A C 1
ATOM 2381 O O . TRP A 1 306 ? 20.484 0.175 -2.141 1 98.56 306 TRP A O 1
ATOM 2391 N N . VAL A 1 307 ? 18.734 1.515 -2.094 1 98.5 307 VAL A N 1
ATOM 2392 C CA . VAL A 1 307 ? 19.297 2.486 -3.029 1 98.5 307 VAL A CA 1
ATOM 2393 C C . VAL A 1 307 ? 20.578 3.08 -2.457 1 98.5 307 VAL A C 1
ATOM 2395 O O . VAL A 1 307 ? 21.578 3.227 -3.17 1 98.5 307 VAL A O 1
ATOM 2398 N N . ASP A 1 308 ? 20.578 3.408 -1.206 1 97.31 308 ASP A N 1
ATOM 2399 C CA . ASP A 1 308 ? 21.766 3.973 -0.55 1 97.31 308 ASP A CA 1
ATOM 2400 C C . ASP A 1 308 ? 22.922 2.979 -0.55 1 97.31 308 ASP A C 1
ATOM 2402 O O . ASP A 1 308 ? 24.078 3.377 -0.609 1 97.31 308 ASP A O 1
ATOM 2406 N N . GLY A 1 309 ? 22.578 1.758 -0.556 1 98.12 309 GLY A N 1
ATOM 2407 C CA . GLY A 1 309 ? 23.594 0.729 -0.432 1 98.12 309 GLY A CA 1
ATOM 2408 C C . GLY A 1 309 ? 24.062 0.194 -1.77 1 98.12 309 GLY A C 1
ATOM 2409 O O . GLY A 1 309 ? 25.062 -0.54 -1.837 1 98.12 309 GLY A O 1
ATOM 2410 N N . HIS A 1 310 ? 23.375 0.537 -2.848 1 98.25 310 HIS A N 1
ATOM 2411 C CA . HIS A 1 310 ? 23.688 -0.078 -4.133 1 98.25 310 HIS A CA 1
ATOM 2412 C C . HIS A 1 310 ? 23.797 0.971 -5.234 1 98.25 310 HIS A C 1
ATOM 2414 O O . HIS A 1 310 ? 23.219 0.816 -6.305 1 98.25 310 HIS A O 1
ATOM 2420 N N . PRO A 1 311 ? 24.625 2.016 -5.07 1 97.06 311 PRO A N 1
ATOM 2421 C CA . PRO A 1 311 ? 24.672 3.072 -6.082 1 97.06 311 PRO A CA 1
ATOM 2422 C C . PRO A 1 311 ? 25.234 2.58 -7.418 1 97.06 311 PRO A C 1
ATOM 2424 O O . PRO A 1 311 ? 24.797 3.053 -8.477 1 97.06 311 PRO A O 1
ATOM 2427 N N . SER A 1 312 ? 26.156 1.625 -7.426 1 96.25 312 SER A N 1
ATOM 2428 C CA . SER A 1 312 ? 26.781 1.138 -8.648 1 96.25 312 SER A CA 1
ATOM 2429 C C . SER A 1 312 ? 25.766 0.426 -9.539 1 96.25 312 SER A C 1
ATOM 2431 O O . SER A 1 312 ? 25.938 0.374 -10.766 1 96.25 312 SER A O 1
ATOM 2433 N N . VAL A 1 313 ? 24.719 -0.064 -8.93 1 97.06 313 VAL A N 1
ATOM 2434 C CA . VAL A 1 313 ? 23.703 -0.801 -9.688 1 97.06 313 VAL A CA 1
ATOM 2435 C C . VAL A 1 313 ? 22.734 0.176 -10.344 1 97.06 313 VAL A C 1
ATOM 2437 O O . VAL A 1 313 ? 22.578 0.182 -11.57 1 97.06 313 VAL A O 1
ATOM 2440 N N . TRP A 1 314 ? 22.156 1.065 -9.539 1 97.5 314 TRP A N 1
ATOM 2441 C CA . TRP A 1 314 ? 21.016 1.83 -10.039 1 97.5 314 TRP A CA 1
ATOM 2442 C C . TRP A 1 314 ? 21.484 3.049 -10.828 1 97.5 314 TRP A C 1
ATOM 2444 O O . TRP A 1 314 ? 20.75 3.584 -11.656 1 97.5 314 TRP A O 1
ATOM 2454 N N . LYS A 1 315 ? 22.703 3.566 -10.656 1 97 315 LYS A N 1
ATOM 2455 C CA . LYS A 1 315 ? 23.188 4.723 -11.406 1 97 315 LYS A CA 1
ATOM 2456 C C . LYS A 1 315 ? 23.234 4.434 -12.898 1 97 315 LYS A C 1
ATOM 2458 O O . LYS A 1 315 ? 23.047 5.336 -13.719 1 97 315 LYS A O 1
ATOM 2463 N N . ARG A 1 316 ? 23.391 3.207 -13.227 1 95.75 316 ARG A N 1
ATOM 2464 C CA . ARG A 1 316 ? 23.438 2.805 -14.633 1 95.75 316 ARG A CA 1
ATOM 2465 C C . ARG A 1 316 ? 22.078 2.975 -15.297 1 95.75 316 ARG A C 1
ATOM 2467 O O . ARG A 1 316 ? 21.984 3.08 -16.531 1 95.75 316 ARG A O 1
ATOM 2474 N N . TRP A 1 317 ? 20.984 2.953 -14.461 1 97.56 317 TRP A N 1
ATOM 2475 C CA . TRP A 1 317 ? 19.641 3.064 -15.016 1 97.56 317 TRP A CA 1
ATOM 2476 C C . TRP A 1 317 ? 19.312 4.512 -15.375 1 97.56 317 TRP A C 1
ATOM 2478 O O . TRP A 1 317 ? 18.359 4.777 -16.094 1 97.56 317 TRP A O 1
ATOM 2488 N N . LEU A 1 318 ? 20.078 5.465 -14.844 1 95.12 318 LEU A N 1
ATOM 2489 C CA . LEU A 1 318 ? 19.766 6.883 -15.008 1 95.12 318 LEU A CA 1
ATOM 2490 C C . LEU A 1 318 ? 20.688 7.52 -16.047 1 95.12 318 LEU A C 1
ATOM 2492 O O . LEU A 1 318 ? 20.562 8.711 -16.344 1 95.12 318 LEU A O 1
ATOM 2496 N N . SER A 1 319 ? 21.594 6.84 -16.594 1 85.38 319 SER A N 1
ATOM 2497 C CA . SER A 1 319 ? 22.531 7.332 -17.594 1 85.38 319 SER A CA 1
ATOM 2498 C C . SER A 1 319 ? 21.922 7.301 -19 1 85.38 319 SER A C 1
ATOM 2500 O O . SER A 1 319 ? 21.031 6.5 -19.266 1 85.38 319 SER A O 1
ATOM 2502 N N . MET B 1 1 ? -37.219 71.25 -60.688 1 27.33 1 MET B N 1
ATOM 2503 C CA . MET B 1 1 ? -35.906 70.938 -60.125 1 27.33 1 MET B CA 1
ATOM 2504 C C . MET B 1 1 ? -35.938 69.625 -59.406 1 27.33 1 MET B C 1
ATOM 2506 O O . MET B 1 1 ? -36.562 69.438 -58.344 1 27.33 1 MET B O 1
ATOM 2510 N N . ARG B 1 2 ? -36 68.375 -60.156 1 24.36 2 ARG B N 1
ATOM 2511 C CA . ARG B 1 2 ? -36.594 67.062 -60 1 24.36 2 ARG B CA 1
ATOM 2512 C C . ARG B 1 2 ? -35.875 66.25 -58.969 1 24.36 2 ARG B C 1
ATOM 2514 O O . ARG B 1 2 ? -34.656 66.375 -58.781 1 24.36 2 ARG B O 1
ATOM 2521 N N . PHE B 1 3 ? -36.594 65.438 -58.094 1 28.83 3 PHE B N 1
ATOM 2522 C CA . PHE B 1 3 ? -36.75 64.75 -56.844 1 28.83 3 PHE B CA 1
ATOM 2523 C C . PHE B 1 3 ? -36.062 63.375 -56.906 1 28.83 3 PHE B C 1
ATOM 2525 O O . PHE B 1 3 ? -36.188 62.562 -56 1 28.83 3 PHE B O 1
ATOM 2532 N N . ARG B 1 4 ? -35.188 63.125 -57.969 1 28.61 4 ARG B N 1
ATOM 2533 C CA . ARG B 1 4 ? -35.094 61.688 -58.188 1 28.61 4 ARG B CA 1
ATOM 2534 C C . ARG B 1 4 ? -34.5 61 -56.969 1 28.61 4 ARG B C 1
ATOM 2536 O O . ARG B 1 4 ? -33.562 61.469 -56.375 1 28.61 4 ARG B O 1
ATOM 2543 N N . THR B 1 5 ? -35.219 59.938 -56.406 1 29.58 5 THR B N 1
ATOM 2544 C CA . THR B 1 5 ? -35.438 59.062 -55.25 1 29.58 5 THR B CA 1
ATOM 2545 C C . THR B 1 5 ? -34.375 57.969 -55.188 1 29.58 5 THR B C 1
ATOM 2547 O O . THR B 1 5 ? -34.375 57.062 -56.031 1 29.58 5 THR B O 1
ATOM 2550 N N . THR B 1 6 ? -33.094 58.312 -55.469 1 29.02 6 THR B N 1
ATOM 2551 C CA . THR B 1 6 ? -32.188 57.188 -55.719 1 29.02 6 THR B CA 1
ATOM 2552 C C . THR B 1 6 ? -32.219 56.219 -54.531 1 29.02 6 THR B C 1
ATOM 2554 O O . THR B 1 6 ? -32.094 56.625 -53.375 1 29.02 6 THR B O 1
ATOM 2557 N N . LEU B 1 7 ? -32.812 55 -54.781 1 29.06 7 LEU B N 1
ATOM 2558 C CA . LEU B 1 7 ? -33.156 53.781 -54 1 29.06 7 LEU B CA 1
ATOM 2559 C C . LEU B 1 7 ? -31.938 53.156 -53.375 1 29.06 7 LEU B C 1
ATOM 2561 O O . LEU B 1 7 ? -30.984 52.781 -54.094 1 29.06 7 LEU B O 1
ATOM 2565 N N . THR B 1 8 ? -31.406 53.719 -52.281 1 27.69 8 THR B N 1
ATOM 2566 C CA . THR B 1 8 ? -30.234 53.25 -51.562 1 27.69 8 THR B CA 1
ATOM 2567 C C . THR B 1 8 ? -30.406 51.812 -51.094 1 27.69 8 THR B C 1
ATOM 2569 O O . THR B 1 8 ? -31.297 51.531 -50.281 1 27.69 8 THR B O 1
ATOM 2572 N N . VAL B 1 9 ? -30.453 50.875 -52.094 1 27.45 9 VAL B N 1
ATOM 2573 C CA . VAL B 1 9 ? -30.703 49.469 -51.781 1 27.45 9 VAL B CA 1
ATOM 2574 C C . VAL B 1 9 ? -29.688 48.969 -50.719 1 27.45 9 VAL B C 1
ATOM 2576 O O . VAL B 1 9 ? -28.484 49.062 -50.938 1 27.45 9 VAL B O 1
ATOM 2579 N N . THR B 1 10 ? -29.969 49.219 -49.469 1 27.22 10 THR B N 1
ATOM 2580 C CA . THR B 1 10 ? -29.203 48.812 -48.281 1 27.22 10 THR B CA 1
ATOM 2581 C C . THR B 1 10 ? -29.109 47.281 -48.219 1 27.22 10 THR B C 1
ATOM 2583 O O . THR B 1 10 ? -30.125 46.594 -48.062 1 27.22 10 THR B O 1
ATOM 2586 N N . ALA B 1 11 ? -28.391 46.656 -49.219 1 28.61 11 ALA B N 1
ATOM 2587 C CA . ALA B 1 11 ? -28.25 45.219 -49.188 1 28.61 11 ALA B CA 1
ATOM 2588 C C . ALA B 1 11 ? -27.797 44.719 -47.812 1 28.61 11 ALA B C 1
ATOM 2590 O O . ALA B 1 11 ? -26.734 45.125 -47.344 1 28.61 11 ALA B O 1
ATOM 2591 N N . GLY B 1 12 ? -28.734 44.656 -46.875 1 25.25 12 GLY B N 1
ATOM 2592 C CA . GLY B 1 12 ? -28.531 44.156 -45.531 1 25.25 12 GLY B CA 1
ATOM 2593 C C . GLY B 1 12 ? -27.969 42.719 -45.5 1 25.25 12 GLY B C 1
ATOM 2594 O O . GLY B 1 12 ? -28.562 41.812 -46.094 1 25.25 12 GLY B O 1
ATOM 2595 N N . THR B 1 13 ? -26.656 42.594 -45.781 1 28.47 13 THR B N 1
ATOM 2596 C CA . THR B 1 13 ? -25.969 41.281 -45.781 1 28.47 13 THR B CA 1
ATOM 2597 C C . THR B 1 13 ? -26.266 40.531 -44.5 1 28.47 13 THR B C 1
ATOM 2599 O O . THR B 1 13 ? -25.984 41 -43.406 1 28.47 13 THR B O 1
ATOM 2602 N N . SER B 1 14 ? -27.438 39.906 -44.406 1 24.84 14 SER B N 1
ATOM 2603 C CA . SER B 1 14 ? -27.797 39.031 -43.281 1 24.84 14 SER B CA 1
ATOM 2604 C C . SER B 1 14 ? -26.781 37.906 -43.125 1 24.84 14 SER B C 1
ATOM 2606 O O . SER B 1 14 ? -26.578 37.125 -44.062 1 24.84 14 SER B O 1
ATOM 2608 N N . ALA B 1 15 ? -25.672 38.219 -42.531 1 27.22 15 ALA B N 1
ATOM 2609 C CA . ALA B 1 15 ? -24.688 37.188 -42.156 1 27.22 15 ALA B CA 1
ATOM 2610 C C . ALA B 1 15 ? -25.359 36 -41.438 1 27.22 15 ALA B C 1
ATOM 2612 O O . ALA B 1 15 ? -26.047 36.188 -40.438 1 27.22 15 ALA B O 1
ATOM 2613 N N . LEU B 1 16 ? -25.875 35.062 -42.219 1 26.08 16 LEU B N 1
ATOM 2614 C CA . LEU B 1 16 ? -26.375 33.812 -41.656 1 26.08 16 LEU B CA 1
ATOM 2615 C C . LEU B 1 16 ? -25.359 33.188 -40.688 1 26.08 16 LEU B C 1
ATOM 2617 O O . LEU B 1 16 ? -24.219 32.938 -41.094 1 26.08 16 LEU B O 1
ATOM 2621 N N . ALA B 1 17 ? -25.453 33.594 -39.375 1 27.25 17 ALA B N 1
ATOM 2622 C CA . ALA B 1 17 ? -24.766 33 -38.25 1 27.25 17 ALA B CA 1
ATOM 2623 C C . ALA B 1 17 ? -24.969 31.469 -38.25 1 27.25 17 ALA B C 1
ATOM 2625 O O . ALA B 1 17 ? -26.078 30.984 -38.062 1 27.25 17 ALA B O 1
ATOM 2626 N N . LEU B 1 18 ? -24.391 30.828 -39.25 1 26.89 18 LEU B N 1
ATOM 2627 C CA . LEU B 1 18 ? -24.406 29.375 -39.062 1 26.89 18 LEU B CA 1
ATOM 2628 C C . LEU B 1 18 ? -23.906 28.984 -37.688 1 26.89 18 LEU B C 1
ATOM 2630 O O . LEU B 1 18 ? -22.797 29.328 -37.281 1 26.89 18 LEU B O 1
ATOM 2634 N N . LEU B 1 19 ? -24.812 29.047 -36.688 1 25.98 19 LEU B N 1
ATOM 2635 C CA . LEU B 1 19 ? -24.656 28.438 -35.344 1 25.98 19 LEU B CA 1
ATOM 2636 C C . LEU B 1 19 ? -24.188 27 -35.469 1 25.98 19 LEU B C 1
ATOM 2638 O O . LEU B 1 19 ? -24.938 26.125 -35.938 1 25.98 19 LEU B O 1
ATOM 2642 N N . THR B 1 20 ? -23.094 26.812 -36.125 1 30.34 20 THR B N 1
ATOM 2643 C CA . THR B 1 20 ? -22.594 25.453 -35.969 1 30.34 20 THR B CA 1
ATOM 2644 C C . THR B 1 20 ? -22.578 25.031 -34.5 1 30.34 20 THR B C 1
ATOM 2646 O O . THR B 1 20 ? -21.938 25.672 -33.688 1 30.34 20 THR B O 1
ATOM 2649 N N . GLY B 1 21 ? -23.688 24.609 -34 1 26.14 21 GLY B N 1
ATOM 2650 C CA . GLY B 1 21 ? -23.844 23.969 -32.719 1 26.14 21 GLY B CA 1
ATOM 2651 C C . GLY B 1 21 ? -22.797 22.906 -32.438 1 26.14 21 GLY B C 1
ATOM 2652 O O . GLY B 1 21 ? -22.797 21.844 -33.062 1 26.14 21 GLY B O 1
ATOM 2653 N N . CYS B 1 22 ? -21.547 23.344 -32.438 1 30.16 22 CYS B N 1
ATOM 2654 C CA . CYS B 1 22 ? -20.594 22.438 -31.812 1 30.16 22 CYS B CA 1
ATOM 2655 C C . CYS B 1 22 ? -21.188 21.766 -30.578 1 30.16 22 CYS B C 1
ATOM 2657 O O . CYS B 1 22 ? -21.531 22.422 -29.594 1 30.16 22 CYS B O 1
ATOM 2659 N N . GLY B 1 23 ? -22.016 20.844 -30.781 1 26.47 23 GLY B N 1
ATOM 2660 C CA . GLY B 1 23 ? -22.484 20.031 -29.672 1 26.47 23 GLY B CA 1
ATOM 2661 C C . GLY B 1 23 ? -21.375 19.688 -28.688 1 26.47 23 GLY B C 1
ATOM 2662 O O . GLY B 1 23 ? -20.312 19.219 -29.062 1 26.47 23 GLY B O 1
ATOM 2663 N N . ALA B 1 24 ? -21.219 20.453 -27.609 1 27.55 24 ALA B N 1
ATOM 2664 C CA . ALA B 1 24 ? -20.5 20.062 -26.406 1 27.55 24 ALA B CA 1
ATOM 2665 C C . ALA B 1 24 ? -20.672 18.562 -26.125 1 27.55 24 ALA B C 1
ATOM 2667 O O . ALA B 1 24 ? -21.766 18.109 -25.781 1 27.55 24 ALA B O 1
ATOM 2668 N N . ALA B 1 25 ? -20 17.75 -26.906 1 29.22 25 ALA B N 1
ATOM 2669 C CA . ALA B 1 25 ? -19.906 16.375 -26.438 1 29.22 25 ALA B CA 1
ATOM 2670 C C . ALA B 1 25 ? -19.703 16.328 -24.922 1 29.22 25 ALA B C 1
ATOM 2672 O O . ALA B 1 25 ? -18.812 16.984 -24.391 1 29.22 25 ALA B O 1
ATOM 2673 N N . ASP B 1 26 ? -20.828 16.25 -24.109 1 25.48 26 ASP B N 1
ATOM 2674 C CA . ASP B 1 26 ? -20.922 16.062 -22.672 1 25.48 26 ASP B CA 1
ATOM 2675 C C . ASP B 1 26 ? -19.844 15.117 -22.156 1 25.48 26 ASP B C 1
ATOM 2677 O O . ASP B 1 26 ? -19.922 13.906 -22.344 1 25.48 26 ASP B O 1
ATOM 2681 N N . MET B 1 27 ? -18.594 15.484 -22.203 1 26.44 27 MET B N 1
ATOM 2682 C CA . MET B 1 27 ? -17.422 14.852 -21.578 1 26.44 27 MET B CA 1
ATOM 2683 C C . MET B 1 27 ? -17.719 14.461 -20.141 1 26.44 27 MET B C 1
ATOM 2685 O O . MET B 1 27 ? -16.812 14.055 -19.406 1 26.44 27 MET B O 1
ATOM 2689 N N . THR B 1 28 ? -18.875 14.828 -19.531 1 31.17 28 THR B N 1
ATOM 2690 C CA . THR B 1 28 ? -19.203 14.508 -18.156 1 31.17 28 THR B CA 1
ATOM 2691 C C . THR B 1 28 ? -19.344 13 -17.969 1 31.17 28 THR B C 1
ATOM 2693 O O . THR B 1 28 ? -19.562 12.531 -16.844 1 31.17 28 THR B O 1
ATOM 2696 N N . LYS B 1 29 ? -19.797 12.297 -18.922 1 30.2 29 LYS B N 1
ATOM 2697 C CA . LYS B 1 29 ? -20.141 10.906 -18.656 1 30.2 29 LYS B CA 1
ATOM 2698 C C . LYS B 1 29 ? -18.891 10.039 -18.578 1 30.2 29 LYS B C 1
ATOM 2700 O O . LYS B 1 29 ? -18.891 8.891 -19.031 1 30.2 29 LYS B O 1
ATOM 2705 N N . GLN B 1 30 ? -17.75 10.578 -18.391 1 28.34 30 GLN B N 1
ATOM 2706 C CA . GLN B 1 30 ? -16.641 9.633 -18.344 1 28.34 30 GLN B CA 1
ATOM 2707 C C . GLN B 1 30 ? -16.703 8.766 -17.094 1 28.34 30 GLN B C 1
ATOM 2709 O O . GLN B 1 30 ? -16.5 9.25 -15.977 1 28.34 30 GLN B O 1
ATOM 2714 N N . ALA B 1 31 ? -17.594 7.77 -17.031 1 32.81 31 ALA B N 1
ATOM 2715 C CA . ALA B 1 31 ? -17.547 6.727 -16 1 32.81 31 ALA B CA 1
ATOM 2716 C C . ALA B 1 31 ? -16.109 6.297 -15.727 1 32.81 31 ALA B C 1
ATOM 2718 O O . ALA B 1 31 ? -15.234 6.461 -16.578 1 32.81 31 ALA B O 1
ATOM 2719 N N . SER B 1 32 ? -15.844 6.055 -14.43 1 34.72 32 SER B N 1
ATOM 2720 C CA . SER B 1 32 ? -14.531 5.5 -14.117 1 34.72 32 SER B CA 1
ATOM 2721 C C . SER B 1 32 ? -14.094 4.477 -15.164 1 34.72 32 SER B C 1
ATOM 2723 O O . SER B 1 32 ? -14.867 3.584 -15.523 1 34.72 32 SER B O 1
ATOM 2725 N N . PRO B 1 33 ? -13.266 4.797 -16.031 1 35.41 33 PRO B N 1
ATOM 2726 C CA . PRO B 1 33 ? -12.859 3.857 -17.078 1 35.41 33 PRO B CA 1
ATOM 2727 C C . PRO B 1 33 ? -12.562 2.461 -16.547 1 35.41 33 PRO B C 1
ATOM 2729 O O . PRO B 1 33 ? -12.289 1.54 -17.312 1 35.41 33 PRO B O 1
ATOM 2732 N N . PHE B 1 34 ? -12.359 2.416 -15.211 1 37.47 34 PHE B N 1
ATOM 2733 C CA . PHE B 1 34 ? -12.039 1.106 -14.648 1 37.47 34 PHE B CA 1
ATOM 2734 C C . PHE B 1 34 ? -13.289 0.234 -14.57 1 37.47 34 PHE B C 1
ATOM 2736 O O . PHE B 1 34 ? -13.234 -0.892 -14.07 1 37.47 34 PHE B O 1
ATOM 2743 N N . ALA B 1 35 ? -14.516 0.807 -14.875 1 35.22 35 ALA B N 1
ATOM 2744 C CA . ALA B 1 35 ? -15.766 0.086 -14.68 1 35.22 35 ALA B CA 1
ATOM 2745 C C . ALA B 1 35 ? -15.93 -1.037 -15.695 1 35.22 35 ALA B C 1
ATOM 2747 O O . ALA B 1 35 ? -16.797 -1.904 -15.547 1 35.22 35 ALA B O 1
ATOM 2748 N N . ASN B 1 36 ? -15.492 -0.878 -16.906 1 34.03 36 ASN B N 1
ATOM 2749 C CA . ASN B 1 36 ? -16.188 -1.685 -17.891 1 34.03 36 ASN B CA 1
ATOM 2750 C C . ASN B 1 36 ? -15.633 -3.102 -17.969 1 34.03 36 ASN B C 1
ATOM 2752 O O . ASN B 1 36 ? -15.766 -3.773 -19 1 34.03 36 ASN B O 1
ATOM 2756 N N . ALA B 1 37 ? -14.602 -3.527 -17.391 1 33.75 37 ALA B N 1
ATOM 2757 C CA . ALA B 1 37 ? -14.352 -4.902 -17.797 1 33.75 37 ALA B CA 1
ATOM 2758 C C . ALA B 1 37 ? -15.602 -5.762 -17.641 1 33.75 37 ALA B C 1
ATOM 2760 O O . ALA B 1 37 ? -16.578 -5.344 -17.016 1 33.75 37 ALA B O 1
ATOM 2761 N N . ARG B 1 38 ? -15.461 -7.289 -17.719 1 38.25 38 ARG B N 1
ATOM 2762 C CA . ARG B 1 38 ? -16.391 -8.406 -17.828 1 38.25 38 ARG B CA 1
ATOM 2763 C C . ARG B 1 38 ? -17.406 -8.391 -16.688 1 38.25 38 ARG B C 1
ATOM 2765 O O . ARG B 1 38 ? -17.328 -9.219 -15.781 1 38.25 38 ARG B O 1
ATOM 2772 N N . GLY B 1 39 ? -18.109 -7.285 -16.438 1 48.34 39 GLY B N 1
ATOM 2773 C CA . GLY B 1 39 ? -19.297 -7.238 -15.602 1 48.34 39 GLY B CA 1
ATOM 2774 C C . GLY B 1 39 ? -19 -6.844 -14.164 1 48.34 39 GLY B C 1
ATOM 2775 O O . GLY B 1 39 ? -19.906 -6.684 -13.359 1 48.34 39 GLY B O 1
ATOM 2776 N N . ALA B 1 40 ? -17.859 -7.031 -13.75 1 57.31 40 ALA B N 1
ATOM 2777 C CA . ALA B 1 40 ? -17.688 -6.871 -12.305 1 57.31 40 ALA B CA 1
ATOM 2778 C C . ALA B 1 40 ? -17.672 -5.395 -11.922 1 57.31 40 ALA B C 1
ATOM 2780 O O . ALA B 1 40 ? -16.984 -4.594 -12.555 1 57.31 40 ALA B O 1
ATOM 2781 N N . LYS B 1 41 ? -18.625 -4.891 -11.172 1 86.56 41 LYS B N 1
ATOM 2782 C CA . LYS B 1 41 ? -18.688 -3.57 -10.547 1 86.56 41 LYS B CA 1
ATOM 2783 C C . LYS B 1 41 ? -17.391 -3.248 -9.82 1 86.56 41 LYS B C 1
ATOM 2785 O O . LYS B 1 41 ? -16.844 -4.098 -9.109 1 86.56 41 LYS B O 1
ATOM 2790 N N . SER B 1 42 ? -16.703 -2.166 -10.219 1 93.38 42 SER B N 1
ATOM 2791 C CA . SER B 1 42 ? -15.422 -1.804 -9.617 1 93.38 42 SER B CA 1
ATOM 2792 C C . SER B 1 42 ? -15.508 -0.452 -8.914 1 93.38 42 SER B C 1
ATOM 2794 O O . SER B 1 42 ? -16.359 0.37 -9.242 1 93.38 42 SER B O 1
ATOM 2796 N N . VAL B 1 43 ? -14.773 -0.34 -7.852 1 97.56 43 VAL B N 1
ATOM 2797 C CA . VAL B 1 43 ? -14.602 0.899 -7.102 1 97.56 43 VAL B CA 1
ATOM 2798 C C . VAL B 1 43 ? -13.109 1.228 -6.98 1 97.56 43 VAL B C 1
ATOM 2800 O O . VAL B 1 43 ? -12.289 0.337 -6.758 1 97.56 43 VAL B O 1
ATOM 2803 N N . THR B 1 44 ? -12.742 2.449 -7.219 1 97.81 44 THR B N 1
ATOM 2804 C CA . THR B 1 44 ? -11.367 2.906 -7.031 1 97.81 44 THR B CA 1
ATOM 2805 C C . THR B 1 44 ? -11.281 3.902 -5.879 1 97.81 44 THR B C 1
ATOM 280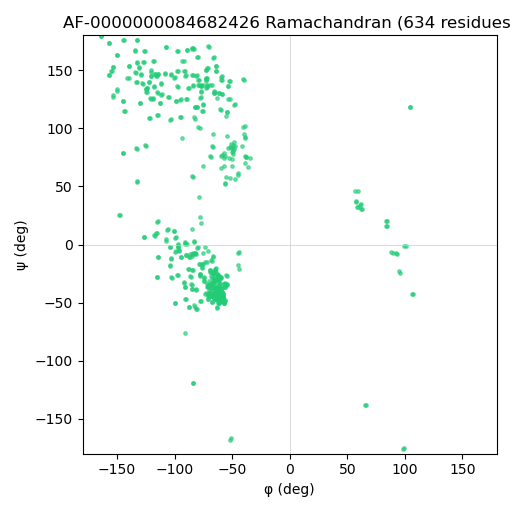7 O O . THR B 1 44 ? -11.914 4.961 -5.918 1 97.81 44 THR B O 1
ATOM 2810 N N . LEU B 1 45 ? -10.469 3.57 -4.898 1 98.75 45 LEU B N 1
ATOM 2811 C CA . LEU B 1 45 ? -10.367 4.41 -3.711 1 98.75 45 LEU B CA 1
ATOM 2812 C C . LEU B 1 45 ? -9 5.082 -3.629 1 98.75 45 LEU B C 1
ATOM 2814 O O . LEU B 1 45 ? -7.98 4.461 -3.939 1 98.75 45 LEU B O 1
ATOM 2818 N N . SER B 1 46 ? -9.008 6.336 -3.244 1 98.31 46 SER B N 1
ATOM 2819 C CA . SER B 1 46 ? -7.77 7.051 -2.947 1 98.31 46 SER B CA 1
ATOM 2820 C C . SER B 1 46 ? -7.25 6.699 -1.557 1 98.31 46 SER B C 1
ATOM 2822 O O . SER B 1 46 ? -8.023 6.609 -0.603 1 98.31 46 SER B O 1
ATOM 2824 N N . VAL B 1 47 ? -5.934 6.496 -1.487 1 97.12 47 VAL B N 1
ATOM 2825 C CA . VAL B 1 47 ? -5.336 6.211 -0.186 1 97.12 47 VAL B CA 1
ATOM 2826 C C . VAL B 1 47 ? -4.133 7.121 0.041 1 97.12 47 VAL B C 1
ATOM 2828 O O . VAL B 1 47 ? -3.191 7.129 -0.756 1 97.12 47 VAL B O 1
ATOM 2831 N N . GLN B 1 48 ? -4.168 7.887 1.085 1 95.56 48 GLN B N 1
ATOM 2832 C CA . GLN B 1 48 ? -3.02 8.688 1.502 1 95.56 48 GLN B CA 1
ATOM 2833 C C . GLN B 1 48 ? -2.061 7.863 2.359 1 95.56 48 GLN B C 1
ATOM 2835 O O . GLN B 1 48 ? -2.406 6.77 2.812 1 95.56 48 GLN B O 1
ATOM 2840 N N . SER B 1 49 ? -0.895 8.398 2.598 1 93.56 49 SER B N 1
ATOM 2841 C CA . SER B 1 49 ? 0.192 7.551 3.082 1 93.56 49 SER B CA 1
ATOM 2842 C C . SER B 1 49 ? 0.224 7.508 4.605 1 93.56 49 SER B C 1
ATOM 2844 O O . SER B 1 49 ? 1.101 6.875 5.195 1 93.56 49 SER B O 1
ATOM 2846 N N . TRP B 1 50 ? -0.729 8.188 5.277 1 95.5 50 TRP B N 1
ATOM 2847 C CA . TRP B 1 50 ? -0.752 8.062 6.73 1 95.5 50 TRP B CA 1
ATOM 2848 C C . TRP B 1 50 ? -1.7 6.949 7.164 1 95.5 50 TRP B C 1
ATOM 2850 O O . TRP B 1 50 ? -2.648 6.621 6.449 1 95.5 50 TRP B O 1
ATOM 2860 N N . VAL B 1 51 ? -1.512 6.422 8.328 1 95.69 51 VAL B N 1
ATOM 2861 C CA . VAL B 1 51 ? -2.084 5.129 8.695 1 95.69 51 VAL B CA 1
ATOM 2862 C C . VAL B 1 51 ? -3.594 5.266 8.883 1 95.69 51 VAL B C 1
ATOM 2864 O O . VAL B 1 51 ? -4.348 4.332 8.602 1 95.69 51 VAL B O 1
ATOM 2867 N N . GLY B 1 52 ? -4.062 6.363 9.352 1 96.88 52 GLY B N 1
ATOM 2868 C CA . GLY B 1 52 ? -5.5 6.566 9.445 1 96.88 52 GLY B CA 1
ATOM 2869 C C . GLY B 1 52 ? -6.207 6.406 8.109 1 96.88 52 GLY B C 1
ATOM 2870 O O . GLY B 1 52 ? -7.25 5.754 8.031 1 96.88 52 GLY B O 1
ATOM 2871 N N . ALA B 1 53 ? -5.645 7.062 7.125 1 97.31 53 ALA B N 1
ATOM 2872 C CA . ALA B 1 53 ? -6.203 6.941 5.781 1 97.31 53 ALA B CA 1
ATOM 2873 C C . ALA B 1 53 ? -6.164 5.496 5.301 1 97.31 53 ALA B C 1
ATOM 2875 O O . ALA B 1 53 ? -7.117 5.008 4.691 1 97.31 53 ALA B O 1
ATOM 2876 N N . GLN B 1 54 ? -5.098 4.832 5.555 1 97.06 54 GLN B N 1
ATOM 2877 C CA . GLN B 1 54 ? -4.953 3.428 5.18 1 97.06 54 GLN B CA 1
ATOM 2878 C C . GLN B 1 54 ? -6.012 2.566 5.867 1 97.06 54 GLN B C 1
ATOM 2880 O O . GLN B 1 54 ? -6.555 1.642 5.262 1 97.06 54 GLN B O 1
ATOM 2885 N N . SER B 1 55 ? -6.254 2.873 7.062 1 98.25 55 SER B N 1
ATOM 2886 C CA . SER B 1 55 ? -7.23 2.125 7.848 1 98.25 55 SER B CA 1
ATOM 2887 C C . SER B 1 55 ? -8.625 2.248 7.254 1 98.25 55 SER B C 1
ATOM 2889 O O . SER B 1 55 ? -9.344 1.253 7.125 1 98.25 55 SER B O 1
ATOM 2891 N N . ASN B 1 56 ? -8.953 3.467 6.922 1 98.75 56 ASN B N 1
ATOM 2892 C CA . ASN B 1 56 ? -10.258 3.689 6.309 1 98.75 56 ASN B CA 1
ATOM 2893 C C . ASN B 1 56 ? -10.438 2.857 5.039 1 98.75 56 ASN B C 1
ATOM 2895 O O . ASN B 1 56 ? -11.445 2.172 4.875 1 98.75 56 ASN B O 1
ATOM 2899 N N . VAL B 1 57 ? -9.484 2.943 4.219 1 98.69 57 VAL B N 1
ATOM 2900 C CA . VAL B 1 57 ? -9.555 2.303 2.908 1 98.69 57 VAL B CA 1
ATOM 2901 C C . VAL B 1 57 ? -9.523 0.784 3.074 1 98.69 57 VAL B C 1
ATOM 2903 O O . VAL B 1 57 ? -10.219 0.06 2.357 1 98.69 57 VAL B O 1
ATOM 2906 N N . ALA B 1 58 ? -8.727 0.311 4.027 1 98.25 58 ALA B N 1
ATOM 2907 C CA . ALA B 1 58 ? -8.625 -1.129 4.25 1 98.25 58 ALA B CA 1
ATOM 2908 C C . ALA B 1 58 ? -9.977 -1.722 4.641 1 98.25 58 ALA B C 1
ATOM 2910 O O . ALA B 1 58 ? -10.398 -2.738 4.086 1 98.25 58 ALA B O 1
ATOM 2911 N N . VAL B 1 59 ? -10.648 -1.112 5.535 1 98.81 59 VAL B N 1
ATOM 2912 C CA . VAL B 1 59 ? -11.938 -1.617 6.004 1 98.81 59 VAL B CA 1
ATOM 2913 C C . VAL B 1 59 ? -12.977 -1.481 4.898 1 98.81 59 VAL B C 1
ATOM 2915 O O . VAL B 1 59 ? -13.75 -2.41 4.648 1 98.81 59 VAL B O 1
ATOM 2918 N N . ALA B 1 60 ? -13 -0.358 4.234 1 98.81 60 ALA B N 1
ATOM 2919 C CA . ALA B 1 60 ? -13.938 -0.162 3.131 1 98.81 60 ALA B CA 1
ATOM 2920 C C . ALA B 1 60 ? -13.703 -1.192 2.029 1 98.81 60 ALA B C 1
ATOM 2922 O O . ALA B 1 60 ? -14.664 -1.772 1.506 1 98.81 60 ALA B O 1
ATOM 2923 N N . GLN B 1 61 ? -12.484 -1.361 1.671 1 98.12 61 GLN B N 1
ATOM 2924 C CA . GLN B 1 61 ? -12.133 -2.326 0.634 1 98.12 61 GLN B CA 1
ATOM 2925 C C . GLN B 1 61 ? -12.594 -3.73 1.01 1 98.12 61 GLN B C 1
ATOM 2927 O O . GLN B 1 61 ? -13.156 -4.449 0.181 1 98.12 61 GLN B O 1
ATOM 2932 N N . TYR B 1 62 ? -12.32 -4.117 2.25 1 97.44 62 TYR B N 1
ATOM 2933 C CA . TYR B 1 62 ? -12.711 -5.449 2.705 1 97.44 62 TYR B CA 1
ATOM 2934 C C . TYR B 1 62 ? -14.219 -5.656 2.57 1 97.44 62 TYR B C 1
ATOM 2936 O O . TYR B 1 62 ? -14.664 -6.684 2.053 1 97.44 62 TYR B O 1
ATOM 2944 N N . LEU B 1 63 ? -14.945 -4.715 2.979 1 98.56 63 LEU B N 1
ATOM 2945 C CA . LEU B 1 63 ? -16.391 -4.84 2.947 1 98.56 63 LEU B CA 1
ATOM 2946 C C . LEU B 1 63 ? -16.922 -4.805 1.513 1 98.56 63 LEU B C 1
ATOM 2948 O O . LEU B 1 63 ? -17.828 -5.559 1.157 1 98.56 63 LEU B O 1
ATOM 2952 N N . LEU B 1 64 ? -16.375 -3.932 0.696 1 98.12 64 LEU B N 1
ATOM 2953 C CA . LEU B 1 64 ? -16.766 -3.855 -0.706 1 98.12 64 LEU B CA 1
ATOM 2954 C C . LEU B 1 64 ? -16.516 -5.184 -1.414 1 98.12 64 LEU B C 1
ATOM 2956 O O . LEU B 1 64 ? -17.375 -5.656 -2.176 1 98.12 64 LEU B O 1
ATOM 2960 N N . GLU B 1 65 ? -15.43 -5.777 -1.102 1 95.69 65 GLU B N 1
ATOM 2961 C CA . GLU B 1 65 ? -15.031 -6.988 -1.813 1 95.69 65 GLU B CA 1
ATOM 2962 C C . GLU B 1 65 ? -15.758 -8.211 -1.266 1 95.69 65 GLU B C 1
ATOM 2964 O O . GLU B 1 65 ? -16.234 -9.055 -2.033 1 95.69 65 GLU B O 1
ATOM 2969 N N . HIS B 1 66 ? -15.969 -8.336 0.009 1 94.62 66 HIS B N 1
ATOM 2970 C CA . HIS B 1 66 ? -16.375 -9.594 0.614 1 94.62 66 HIS B CA 1
ATOM 2971 C C . HIS B 1 66 ? -17.859 -9.586 0.963 1 94.62 66 HIS B C 1
ATOM 2973 O O . HIS B 1 66 ? -18.453 -10.641 1.208 1 94.62 66 HIS B O 1
ATOM 2979 N N . LYS B 1 67 ? -18.406 -8.398 1.021 1 96.38 67 LYS B N 1
ATOM 2980 C CA . LYS B 1 67 ? -19.812 -8.336 1.401 1 96.38 67 LYS B CA 1
ATOM 2981 C C . LYS B 1 67 ? -20.672 -7.805 0.258 1 96.38 67 LYS B C 1
ATOM 2983 O O . LYS B 1 67 ? -21.844 -8.156 0.14 1 96.38 67 LYS B O 1
ATOM 2988 N N . LEU B 1 68 ? -20.047 -6.957 -0.629 1 96.81 68 LEU B N 1
ATOM 2989 C CA . LEU B 1 68 ? -20.875 -6.312 -1.647 1 96.81 68 LEU B CA 1
ATOM 2990 C C . LEU B 1 68 ? -20.484 -6.793 -3.043 1 96.81 68 LEU B C 1
ATOM 2992 O O . LEU B 1 68 ? -21.156 -6.461 -4.023 1 96.81 68 LEU B O 1
ATOM 2996 N N . GLY B 1 69 ? -19.391 -7.492 -3.158 1 93.94 69 GLY B N 1
ATOM 2997 C CA . GLY B 1 69 ? -19.062 -8.172 -4.398 1 93.94 69 GLY B CA 1
ATOM 2998 C C . GLY B 1 69 ? -18.375 -7.273 -5.406 1 93.94 69 GLY B C 1
ATOM 2999 O O . GLY B 1 69 ? -18.391 -7.543 -6.605 1 93.94 69 GLY B O 1
ATOM 3000 N N . TYR B 1 70 ? -17.797 -6.176 -4.945 1 95.56 70 TYR B N 1
ATOM 3001 C CA . TYR B 1 70 ? -17.078 -5.266 -5.832 1 95.56 70 TYR B CA 1
ATOM 3002 C C . TYR B 1 70 ? -15.594 -5.629 -5.906 1 95.56 70 TYR B C 1
ATOM 3004 O O . TYR B 1 70 ? -15.031 -6.172 -4.949 1 95.56 70 TYR B O 1
ATOM 3012 N N . ARG B 1 71 ? -14.977 -5.352 -7.051 1 94.06 71 ARG B N 1
ATOM 3013 C CA . ARG B 1 71 ? -13.523 -5.246 -7.117 1 94.06 71 ARG B CA 1
ATOM 3014 C C . ARG B 1 71 ? -13.055 -3.852 -6.707 1 94.06 71 ARG B C 1
ATOM 3016 O O . ARG B 1 71 ? -13.656 -2.85 -7.098 1 94.06 71 ARG B O 1
ATOM 3023 N N . VAL B 1 72 ? -12.016 -3.863 -5.918 1 96.25 72 VAL B N 1
ATOM 3024 C CA . VAL B 1 72 ? -11.555 -2.561 -5.453 1 96.25 72 VAL B CA 1
ATOM 3025 C C . VAL B 1 72 ? -10.109 -2.336 -5.891 1 96.25 72 VAL B C 1
ATOM 3027 O O . VAL B 1 72 ? -9.242 -3.178 -5.641 1 96.25 72 VAL B O 1
ATOM 3030 N N . ASP B 1 73 ? -9.945 -1.227 -6.562 1 96.25 73 ASP B N 1
ATOM 3031 C CA . ASP B 1 73 ? -8.602 -0.704 -6.809 1 96.25 73 ASP B CA 1
ATOM 3032 C C . ASP B 1 73 ? -8.289 0.467 -5.879 1 96.25 73 ASP B C 1
ATOM 3034 O O . ASP B 1 73 ? -9.188 1.209 -5.48 1 96.25 73 ASP B O 1
ATOM 3038 N N . THR B 1 74 ? -6.98 0.544 -5.504 1 97.19 74 THR B N 1
ATOM 3039 C CA . THR B 1 74 ? -6.594 1.679 -4.676 1 97.19 74 THR B CA 1
ATOM 3040 C C . THR B 1 74 ? -5.488 2.488 -5.348 1 97.19 74 THR B C 1
ATOM 3042 O O . THR B 1 74 ? -4.609 1.925 -6.004 1 97.19 74 THR B O 1
ATOM 3045 N N . VAL B 1 75 ? -5.602 3.768 -5.242 1 96.62 75 VAL B N 1
ATOM 3046 C CA . VAL B 1 75 ? -4.621 4.707 -5.781 1 96.62 75 VAL B CA 1
ATOM 3047 C C . VAL B 1 75 ? -3.953 5.465 -4.641 1 96.62 75 VAL B C 1
ATOM 3049 O O . VAL B 1 75 ? -4.602 6.242 -3.938 1 96.62 75 VAL B O 1
ATOM 3052 N N . GLN B 1 76 ? -2.686 5.168 -4.453 1 95.69 76 GLN B N 1
ATOM 3053 C CA . GLN B 1 76 ? -1.938 5.969 -3.486 1 95.69 76 GLN B CA 1
ATOM 3054 C C . GLN B 1 76 ? -1.447 7.27 -4.113 1 95.69 76 GLN B C 1
ATOM 3056 O O . GLN B 1 76 ? -0.65 7.25 -5.055 1 95.69 76 GLN B O 1
ATOM 3061 N N . VAL B 1 77 ? -1.911 8.367 -3.564 1 95.44 77 VAL B N 1
ATOM 3062 C CA . VAL B 1 77 ? -1.676 9.688 -4.148 1 95.44 77 VAL B CA 1
ATOM 3063 C C . VAL B 1 77 ? -1.717 10.75 -3.059 1 95.44 77 VAL B C 1
ATOM 3065 O O . VAL B 1 77 ? -2.359 10.562 -2.023 1 95.44 77 VAL B O 1
ATOM 3068 N N . ASP B 1 78 ? -0.979 11.859 -3.314 1 93.44 78 ASP B N 1
ATOM 3069 C CA . ASP B 1 78 ? -0.931 12.969 -2.361 1 93.44 78 ASP B CA 1
ATOM 3070 C C . ASP B 1 78 ? -2.268 13.703 -2.305 1 93.44 78 ASP B C 1
ATOM 3072 O O . ASP B 1 78 ? -3.119 13.523 -3.178 1 93.44 78 ASP B O 1
ATOM 3076 N N . GLU B 1 79 ? -2.385 14.586 -1.34 1 95.5 79 GLU B N 1
ATOM 3077 C CA . GLU B 1 79 ? -3.668 15.18 -0.972 1 95.5 79 GLU B CA 1
ATOM 3078 C C . GLU B 1 79 ? -4.25 15.992 -2.123 1 95.5 79 GLU B C 1
ATOM 3080 O O . GLU B 1 79 ? -5.383 15.75 -2.551 1 95.5 79 GLU B O 1
ATOM 3085 N N . VAL B 1 80 ? -3.498 16.922 -2.625 1 94.38 80 VAL B N 1
ATOM 3086 C CA . VAL B 1 80 ? -4.039 17.844 -3.617 1 94.38 80 VAL B CA 1
ATOM 3087 C C . VAL B 1 80 ? -4.277 17.109 -4.934 1 94.38 80 VAL B C 1
ATOM 3089 O O . VAL B 1 80 ? -5.371 17.172 -5.504 1 94.38 80 VAL B O 1
ATOM 3092 N N . PRO B 1 81 ? -3.307 16.266 -5.367 1 95.31 81 PRO B N 1
ATOM 3093 C CA . PRO B 1 81 ? -3.568 15.484 -6.574 1 95.31 81 PRO B CA 1
ATOM 3094 C C . PRO B 1 81 ? -4.746 14.531 -6.414 1 95.31 81 PRO B C 1
ATOM 3096 O O . PRO B 1 81 ? -5.418 14.195 -7.395 1 95.31 81 PRO B O 1
ATOM 3099 N N . ALA B 1 82 ? -5.016 14.125 -5.234 1 97.56 82 ALA B N 1
ATOM 3100 C CA . ALA B 1 82 ? -6.156 13.242 -5.004 1 97.56 82 ALA B CA 1
ATOM 3101 C C . ALA B 1 82 ? -7.465 13.93 -5.387 1 97.56 82 ALA B C 1
ATOM 3103 O O . ALA B 1 82 ? -8.383 13.289 -5.91 1 97.56 82 ALA B O 1
ATOM 3104 N N . TRP B 1 83 ? -7.551 15.242 -5.109 1 98.19 83 TRP B N 1
ATOM 3105 C CA . TRP B 1 83 ? -8.742 16 -5.484 1 98.19 83 TRP B CA 1
ATOM 3106 C C . TRP B 1 83 ? -8.891 16.062 -7 1 98.19 83 TRP B C 1
ATOM 3108 O O . TRP B 1 83 ? -10 15.953 -7.523 1 98.19 83 TRP B O 1
ATOM 3118 N N . ASP B 1 84 ? -7.793 16.266 -7.668 1 96.56 84 ASP B N 1
ATOM 3119 C CA . ASP B 1 84 ? -7.82 16.25 -9.125 1 96.56 84 ASP B CA 1
ATOM 3120 C C . ASP B 1 84 ? -8.281 14.891 -9.656 1 96.56 84 ASP B C 1
ATOM 3122 O O . ASP B 1 84 ? -9.109 14.82 -10.562 1 96.56 84 ASP B O 1
ATOM 3126 N N . ALA B 1 85 ? -7.699 13.852 -9.062 1 96.56 85 ALA B N 1
ATOM 3127 C CA . ALA B 1 85 ? -8.07 12.5 -9.469 1 96.56 85 ALA B CA 1
ATOM 3128 C C . ALA B 1 85 ? -9.555 12.234 -9.227 1 96.56 85 ALA B C 1
ATOM 3130 O O . ALA B 1 85 ? -10.219 11.602 -10.039 1 96.56 85 ALA B O 1
ATOM 3131 N N . LEU B 1 86 ? -10.039 12.688 -8.141 1 98.56 86 LEU B N 1
ATOM 3132 C CA . LEU B 1 86 ? -11.453 12.531 -7.801 1 98.56 86 LEU B CA 1
ATOM 3133 C C . LEU B 1 86 ? -12.336 13.273 -8.797 1 98.56 86 LEU B C 1
ATOM 3135 O O . LEU B 1 86 ? -13.336 12.727 -9.266 1 98.56 86 LEU B O 1
ATOM 3139 N N . SER B 1 87 ? -11.961 14.484 -9.086 1 98.44 87 SER B N 1
ATOM 3140 C CA . SER B 1 87 ? -12.727 15.305 -10.023 1 98.44 87 SER B CA 1
ATOM 3141 C C . SER B 1 87 ? -12.797 14.656 -11.398 1 98.44 87 SER B C 1
ATOM 3143 O O . SER B 1 87 ? -13.844 14.703 -12.062 1 98.44 87 SER B O 1
ATOM 3145 N N . GLN B 1 88 ? -11.75 14.023 -11.797 1 95.62 88 GLN B N 1
ATOM 3146 C CA . GLN B 1 88 ? -11.633 13.461 -13.141 1 95.62 88 GLN B CA 1
ATOM 3147 C C . GLN B 1 88 ? -12.227 12.055 -13.195 1 95.62 88 GLN B C 1
ATOM 3149 O O . GLN B 1 88 ? -12.289 11.445 -14.266 1 95.62 88 GLN B O 1
ATOM 3154 N N . GLY B 1 89 ? -12.578 11.508 -12.102 1 94.94 89 GLY B N 1
ATOM 3155 C CA . GLY B 1 89 ? -13.164 10.18 -12.062 1 94.94 89 GLY B CA 1
ATOM 3156 C C . GLY B 1 89 ? -12.125 9.07 -12.078 1 94.94 89 GLY B C 1
ATOM 3157 O O . GLY B 1 89 ? -12.445 7.914 -12.359 1 94.94 89 GLY B O 1
ATOM 3158 N N . ARG B 1 90 ? -10.93 9.453 -11.797 1 94 90 ARG B N 1
ATOM 3159 C CA . ARG B 1 90 ? -9.859 8.461 -11.711 1 94 90 ARG B CA 1
ATOM 3160 C C . ARG B 1 90 ? -9.922 7.707 -10.383 1 94 90 ARG B C 1
ATOM 3162 O O . ARG B 1 90 ? -9.43 6.582 -10.281 1 94 90 ARG B O 1
ATOM 3169 N N . VAL B 1 91 ? -10.445 8.312 -9.422 1 97.62 91 VAL B N 1
ATOM 3170 C CA . VAL B 1 91 ? -10.844 7.66 -8.18 1 97.62 91 VAL B CA 1
ATOM 3171 C C . VAL B 1 91 ? -12.297 7.996 -7.863 1 97.62 91 VAL B C 1
ATOM 3173 O O . VAL B 1 91 ? -12.82 9.008 -8.328 1 97.62 91 VAL B O 1
ATOM 3176 N N . ASP B 1 92 ? -12.875 7.129 -7.086 1 98.44 92 ASP B N 1
ATOM 3177 C CA . ASP B 1 92 ? -14.305 7.262 -6.82 1 98.44 92 ASP B CA 1
ATOM 3178 C C . ASP B 1 92 ? -14.547 7.973 -5.488 1 98.44 92 ASP B C 1
ATOM 3180 O O . ASP B 1 92 ? -15.594 8.594 -5.297 1 98.44 92 ASP B O 1
ATOM 3184 N N . ALA B 1 93 ? -13.539 7.848 -4.582 1 98.88 93 ALA B N 1
ATOM 3185 C CA . ALA B 1 93 ? -13.797 8.422 -3.266 1 98.88 93 ALA B CA 1
ATOM 3186 C C . ALA B 1 93 ? -12.492 8.734 -2.539 1 98.88 93 ALA B C 1
ATOM 3188 O O . ALA B 1 93 ? -11.492 8.047 -2.727 1 98.88 93 ALA B O 1
ATOM 3189 N N . ILE B 1 94 ? -12.484 9.742 -1.801 1 98.88 94 ILE B N 1
ATOM 3190 C CA . ILE B 1 94 ? -11.578 10.055 -0.703 1 98.88 94 ILE B CA 1
ATOM 3191 C C . ILE B 1 94 ? -12.289 9.852 0.631 1 98.88 94 ILE B C 1
ATOM 3193 O O . ILE B 1 94 ? -13.32 10.477 0.891 1 98.88 94 ILE B O 1
ATOM 3197 N N . LEU B 1 95 ? -11.672 9.07 1.501 1 98.81 95 LEU B N 1
ATOM 3198 C CA . LEU B 1 95 ? -12.438 8.672 2.676 1 98.81 95 LEU B CA 1
ATOM 3199 C C . LEU B 1 95 ? -12.016 9.477 3.9 1 98.81 95 LEU B C 1
ATOM 3201 O O . LEU B 1 95 ? -12.664 9.414 4.945 1 98.81 95 LEU B O 1
ATOM 3205 N N . GLU B 1 96 ? -10.922 10.164 3.744 1 98.5 96 GLU B N 1
ATOM 3206 C CA . GLU B 1 96 ? -10.445 11.031 4.816 1 98.5 96 GLU B CA 1
ATOM 3207 C C . GLU B 1 96 ? -9.82 12.305 4.262 1 98.5 96 GLU B C 1
ATOM 3209 O O . GLU B 1 96 ? -8.789 12.258 3.584 1 98.5 96 GLU B O 1
ATOM 3214 N N . ASP B 1 97 ? -10.477 13.375 4.574 1 98.38 97 ASP B N 1
ATOM 3215 C CA . ASP B 1 97 ? -9.969 14.68 4.156 1 98.38 97 ASP B CA 1
ATOM 3216 C C . ASP B 1 97 ? -9.781 15.609 5.355 1 98.38 97 ASP B C 1
ATOM 3218 O O . ASP B 1 97 ? -10.656 15.711 6.215 1 98.38 97 ASP B O 1
ATOM 3222 N N . TRP B 1 98 ? -8.656 16.266 5.375 1 97 98 TRP B N 1
ATOM 3223 C CA . TRP B 1 98 ? -8.266 17.094 6.512 1 97 98 TRP B CA 1
ATOM 3224 C C . TRP B 1 98 ? -8.539 18.562 6.23 1 97 98 TRP B C 1
ATOM 3226 O O . TRP B 1 98 ? -7.973 19.438 6.887 1 97 98 TRP B O 1
ATOM 3236 N N . GLY B 1 99 ? -9.266 18.922 5.191 1 94.62 99 GLY B N 1
ATOM 3237 C CA . GLY B 1 99 ? -9.625 20.281 4.855 1 94.62 99 GLY B CA 1
ATOM 3238 C C . GLY B 1 99 ? -8.82 20.844 3.697 1 94.62 99 GLY B C 1
ATOM 3239 O O . GLY B 1 99 ? -7.594 20.922 3.77 1 94.62 99 GLY B O 1
ATOM 3240 N N . HIS B 1 100 ? -9.469 21.188 2.635 1 95.5 100 HIS B N 1
ATOM 3241 C CA . HIS B 1 100 ? -8.906 21.797 1.437 1 95.5 100 HIS B CA 1
ATOM 3242 C C . HIS B 1 100 ? -9.875 22.797 0.822 1 95.5 100 HIS B C 1
ATOM 3244 O O . HIS B 1 100 ? -10.484 22.531 -0.213 1 95.5 100 HIS B O 1
ATOM 3250 N N . PRO B 1 101 ? -9.891 24 1.472 1 94.38 101 PRO B N 1
ATOM 3251 C CA . PRO B 1 101 ? -10.914 24.969 1.075 1 94.38 101 PRO B CA 1
ATOM 3252 C C . PRO B 1 101 ? -10.836 25.344 -0.404 1 94.38 101 PRO B C 1
ATOM 3254 O O . PRO B 1 101 ? -11.867 25.5 -1.061 1 94.38 101 PRO B O 1
ATOM 3257 N N . ASP B 1 102 ? -9.633 25.453 -0.941 1 94.75 102 ASP B N 1
ATOM 3258 C CA . ASP B 1 102 ? -9.492 25.812 -2.35 1 94.75 102 ASP B CA 1
ATOM 3259 C C . ASP B 1 102 ? -10.023 24.703 -3.252 1 94.75 102 ASP B C 1
ATOM 3261 O O . ASP B 1 102 ? -10.703 24.969 -4.246 1 94.75 102 ASP B O 1
ATOM 3265 N N . GLN B 1 103 ? -9.68 23.469 -2.941 1 97.56 103 GLN B N 1
ATOM 3266 C CA . GLN B 1 103 ? -10.172 22.344 -3.717 1 97.56 103 GLN B CA 1
ATOM 3267 C C . GLN B 1 103 ? -11.688 22.188 -3.572 1 97.56 103 GLN B C 1
ATOM 3269 O O . GLN B 1 103 ? -12.375 21.844 -4.535 1 97.56 103 GLN B O 1
ATOM 3274 N N . GLU B 1 104 ? -12.234 22.422 -2.398 1 97.88 104 GLU B N 1
ATOM 3275 C CA . GLU B 1 104 ? -13.672 22.359 -2.188 1 97.88 104 GLU B CA 1
ATOM 3276 C C . GLU B 1 104 ? -14.398 23.406 -3.045 1 97.88 104 GLU B C 1
ATOM 3278 O O . GLU B 1 104 ? -15.391 23.078 -3.701 1 97.88 104 GLU B O 1
ATOM 3283 N N . LYS B 1 105 ? -13.891 24.594 -2.984 1 97.56 105 LYS B N 1
ATOM 3284 C CA . LYS B 1 105 ? -14.492 25.641 -3.799 1 97.56 105 LYS B CA 1
ATOM 3285 C C . LYS B 1 105 ? -14.445 25.281 -5.281 1 97.56 105 LYS B C 1
ATOM 3287 O O . LYS B 1 105 ? -15.453 25.406 -5.988 1 97.56 105 LYS B O 1
ATOM 3292 N N . ARG B 1 106 ? -13.359 24.781 -5.676 1 98.25 106 ARG B N 1
ATOM 3293 C CA . ARG B 1 106 ? -13.141 24.516 -7.094 1 98.25 106 ARG B CA 1
ATOM 3294 C C . ARG B 1 106 ? -13.984 23.344 -7.566 1 98.25 106 ARG B C 1
ATOM 3296 O O . ARG B 1 106 ? -14.688 23.438 -8.578 1 98.25 106 ARG B O 1
ATOM 3303 N N . TYR B 1 107 ? -13.977 22.266 -6.82 1 98.75 107 TYR B N 1
ATOM 3304 C CA . TYR B 1 107 ? -14.484 21.016 -7.391 1 98.75 107 TYR B CA 1
ATOM 3305 C C . TYR B 1 107 ? -15.883 20.703 -6.879 1 98.75 107 TYR B C 1
ATOM 3307 O O . TYR B 1 107 ? -16.672 20.047 -7.559 1 98.75 107 TYR B O 1
ATOM 3315 N N . VAL B 1 108 ? -16.219 21.156 -5.684 1 98.69 108 VAL B N 1
ATOM 3316 C CA . VAL B 1 108 ? -17.547 20.891 -5.117 1 98.69 108 VAL B CA 1
ATOM 3317 C C . VAL B 1 108 ? -18.516 22 -5.508 1 98.69 108 VAL B C 1
ATOM 3319 O O . VAL B 1 108 ? -19.625 21.734 -5.965 1 98.69 108 VAL B O 1
ATOM 3322 N N . THR B 1 109 ? -18.078 23.219 -5.359 1 98.38 109 THR B N 1
ATOM 3323 C CA . THR B 1 109 ? -18.969 24.359 -5.551 1 98.38 109 THR B CA 1
ATOM 3324 C C . THR B 1 109 ? -19 24.781 -7.02 1 98.38 109 THR B C 1
ATOM 3326 O O . THR B 1 109 ? -20.078 24.875 -7.625 1 98.38 109 THR B O 1
ATOM 3329 N N . ASP B 1 110 ? -17.828 25.031 -7.594 1 98.5 110 ASP B N 1
ATOM 3330 C CA . ASP B 1 110 ? -17.766 25.656 -8.922 1 98.5 110 ASP B CA 1
ATOM 3331 C C . ASP B 1 110 ? -18 24.609 -10.016 1 98.5 110 ASP B C 1
ATOM 3333 O O . ASP B 1 110 ? -18.938 24.75 -10.82 1 98.5 110 ASP B O 1
ATOM 3337 N N . LYS B 1 111 ? -17.188 23.547 -10 1 98.5 111 LYS B N 1
ATOM 3338 C CA . LYS B 1 111 ? -17.25 22.578 -11.086 1 98.5 111 LYS B CA 1
ATOM 3339 C C . LYS B 1 111 ? -18.328 21.516 -10.812 1 98.5 111 LYS B C 1
ATOM 3341 O O . LYS B 1 111 ? -18.812 20.859 -11.734 1 98.5 111 LYS B O 1
ATOM 3346 N N . ARG B 1 112 ? -18.625 21.266 -9.57 1 98.56 112 ARG B N 1
ATOM 3347 C CA . ARG B 1 112 ? -19.625 20.297 -9.117 1 98.56 112 ARG B CA 1
ATOM 3348 C C . ARG B 1 112 ? -19.297 18.906 -9.617 1 98.56 112 ARG B C 1
ATOM 3350 O O . ARG B 1 112 ? -20.203 18.141 -10 1 98.56 112 ARG B O 1
ATOM 3357 N N . THR B 1 113 ? -18.031 18.578 -9.758 1 98.81 113 THR B N 1
ATOM 3358 C CA . THR B 1 113 ? -17.562 17.266 -10.164 1 98.81 113 THR B CA 1
ATOM 3359 C C . THR B 1 113 ? -17.328 16.375 -8.945 1 98.81 113 THR B C 1
ATOM 3361 O O . THR B 1 113 ? -17.078 15.172 -9.078 1 98.81 113 THR B O 1
ATOM 3364 N N . ILE B 1 114 ? -17.391 16.922 -7.816 1 98.88 114 ILE B N 1
ATOM 3365 C CA . ILE B 1 114 ? -17.219 16.203 -6.559 1 98.88 114 ILE B CA 1
ATOM 3366 C C . ILE B 1 114 ? -18.391 16.5 -5.629 1 98.88 114 ILE B C 1
ATOM 3368 O O . ILE B 1 114 ? -18.875 17.625 -5.57 1 98.88 114 ILE B O 1
ATOM 3372 N N . THR B 1 115 ? -18.859 15.516 -4.969 1 98.62 115 THR B N 1
ATOM 3373 C CA . THR B 1 115 ? -19.922 15.625 -3.98 1 98.62 115 THR B CA 1
ATOM 3374 C C . THR B 1 115 ? -19.422 15.258 -2.59 1 98.62 115 THR B C 1
ATOM 3376 O O . THR B 1 115 ? -18.625 14.336 -2.438 1 98.62 115 THR B O 1
ATOM 3379 N N . ARG B 1 116 ? -19.969 15.953 -1.604 1 98.44 116 ARG B N 1
ATOM 3380 C CA . ARG B 1 116 ? -19.641 15.602 -0.223 1 98.44 116 ARG B CA 1
ATOM 3381 C C . ARG B 1 116 ? -20.172 14.219 0.132 1 98.44 116 ARG B C 1
ATOM 3383 O O . ARG B 1 116 ? -21.312 13.891 -0.181 1 98.44 116 ARG B O 1
ATOM 3390 N N . GLY B 1 117 ? -19.328 13.414 0.721 1 98.5 117 GLY B N 1
ATOM 3391 C CA . GLY B 1 117 ? -19.688 12.07 1.136 1 98.5 117 GLY B CA 1
ATOM 3392 C C . GLY B 1 117 ? -20.094 11.984 2.594 1 98.5 117 GLY B C 1
ATOM 3393 O O . GLY B 1 117 ? -20.453 10.914 3.084 1 98.5 117 GLY B O 1
ATOM 3394 N N . GLY B 1 118 ? -19.953 13.117 3.324 1 98.06 118 GLY B N 1
ATOM 3395 C CA . GLY B 1 118 ? -20.391 13.164 4.715 1 98.06 118 GLY B CA 1
ATOM 3396 C C . GLY B 1 118 ? -19.234 12.977 5.695 1 98.06 118 GLY B C 1
ATOM 3397 O O . GLY B 1 118 ? -18.078 12.836 5.289 1 98.06 118 GLY B O 1
ATOM 3398 N N . ASP B 1 119 ? -19.609 12.914 7.012 1 98.06 119 ASP B N 1
ATOM 3399 C CA . ASP B 1 119 ? -18.641 12.836 8.109 1 98.06 119 ASP B CA 1
ATOM 3400 C C . ASP B 1 119 ? -18.062 11.422 8.227 1 98.06 119 ASP B C 1
ATOM 3402 O O . ASP B 1 119 ? -18.797 10.438 8.125 1 98.06 119 ASP B O 1
ATOM 3406 N N . LEU B 1 120 ? -16.781 11.359 8.422 1 98.44 120 LEU B N 1
ATOM 3407 C CA . LEU B 1 120 ? -16.125 10.086 8.695 1 98.44 120 LEU B CA 1
ATOM 3408 C C . LEU B 1 120 ? -16.422 9.617 10.117 1 98.44 120 LEU B C 1
ATOM 3410 O O . LEU B 1 120 ? -16.422 8.414 10.391 1 98.44 120 LEU B O 1
ATOM 3414 N N . GLY B 1 121 ? -16.656 10.562 11.031 1 98.12 121 GLY B N 1
ATOM 3415 C CA . GLY B 1 121 ? -16.891 10.242 12.43 1 98.12 121 GLY B CA 1
ATOM 3416 C C . GLY B 1 121 ? -15.664 10.461 13.305 1 98.12 121 GLY B C 1
ATOM 3417 O O . GLY B 1 121 ? -15.719 10.289 14.523 1 98.12 121 GLY B O 1
ATOM 3418 N N . VAL B 1 122 ? -14.602 10.859 12.703 1 97.81 122 VAL B N 1
ATOM 3419 C CA . VAL B 1 122 ? -13.336 11.125 13.383 1 97.81 122 VAL B CA 1
ATOM 3420 C C . VAL B 1 122 ? -12.992 12.609 13.289 1 97.81 122 VAL B C 1
ATOM 3422 O O . VAL B 1 122 ? -13.07 13.195 12.211 1 97.81 122 VAL B O 1
ATOM 3425 N N . THR B 1 123 ? -12.656 13.219 14.406 1 97.69 123 THR B N 1
ATOM 3426 C CA . THR B 1 123 ? -12.148 14.586 14.406 1 97.69 123 THR B CA 1
ATOM 3427 C C . THR B 1 123 ? -10.625 14.594 14.5 1 97.69 123 THR B C 1
ATOM 3429 O O . THR B 1 123 ? -10.047 14.031 15.43 1 97.69 123 THR B O 1
ATOM 3432 N N . GLY B 1 124 ? -10.023 15.258 13.492 1 97.44 124 GLY B N 1
ATOM 3433 C CA . GLY B 1 124 ? -8.578 15.328 13.445 1 97.44 124 GLY B CA 1
ATOM 3434 C C . GLY B 1 124 ? -8.023 16.609 14.031 1 97.44 124 GLY B C 1
ATOM 3435 O O . GLY B 1 124 ? -8.672 17.656 13.961 1 97.44 124 GLY B O 1
ATOM 3436 N N . HIS B 1 125 ? -6.875 16.516 14.57 1 97.44 125 HIS B N 1
ATOM 3437 C CA . HIS B 1 125 ? -6.133 17.672 15.047 1 97.44 125 HIS B CA 1
ATOM 3438 C C . HIS B 1 125 ? -4.633 17.5 14.836 1 97.44 125 HIS B C 1
ATOM 3440 O O . HIS B 1 125 ? -4.059 16.484 15.25 1 97.44 125 HIS B O 1
ATOM 3446 N N . ILE B 1 126 ? -4.043 18.438 14.133 1 97.94 126 ILE B N 1
ATOM 3447 C CA . ILE B 1 126 ? -2.602 18.484 13.93 1 97.94 126 ILE B CA 1
ATOM 3448 C C . ILE B 1 126 ? -1.975 19.484 14.883 1 97.94 126 ILE B C 1
ATOM 3450 O O . ILE B 1 126 ? -2.57 20.531 15.18 1 97.94 126 ILE B O 1
ATOM 3454 N N . GLY B 1 127 ? -0.807 19.203 15.375 1 98.25 127 GLY B N 1
ATOM 3455 C CA . GLY B 1 127 ? -0.077 20.125 16.25 1 98.25 127 GLY B CA 1
ATOM 3456 C C . GLY B 1 127 ? 1.392 19.766 16.391 1 98.25 127 GLY B C 1
ATOM 3457 O O . GLY B 1 127 ? 1.891 18.891 15.68 1 98.25 127 GLY B O 1
ATOM 3458 N N . TRP B 1 128 ? 2.059 20.625 17.188 1 98.81 128 TRP B N 1
ATOM 3459 C CA . TRP B 1 128 ? 3.432 20.344 17.594 1 98.81 128 TRP B CA 1
ATOM 3460 C C . TRP B 1 128 ? 3.469 19.719 18.984 1 98.81 128 TRP B C 1
ATOM 3462 O O . TRP B 1 128 ? 2.75 20.156 19.891 1 98.81 128 TRP B O 1
ATOM 3472 N N . PHE B 1 129 ? 4.309 18.672 19.125 1 98.81 129 PHE B N 1
ATOM 3473 C CA . PHE B 1 129 ? 4.289 17.922 20.375 1 98.81 129 PHE B CA 1
ATOM 3474 C C . PHE B 1 129 ? 5.707 17.672 20.875 1 98.81 129 PHE B C 1
ATOM 3476 O O . PHE B 1 129 ? 6.637 17.531 20.078 1 98.81 129 PHE B O 1
ATOM 3483 N N . VAL B 1 130 ? 5.84 17.625 22.188 1 98.81 130 VAL B N 1
ATOM 3484 C CA . VAL B 1 130 ? 7.043 17.188 22.875 1 98.81 130 VAL B CA 1
ATOM 3485 C C . VAL B 1 130 ? 6.711 15.992 23.766 1 98.81 130 VAL B C 1
ATOM 3487 O O . VAL B 1 130 ? 5.57 15.844 24.219 1 98.81 130 VAL B O 1
ATOM 3490 N N . PRO B 1 131 ? 7.719 15.094 23.969 1 98.69 131 PRO B N 1
ATOM 3491 C CA . PRO B 1 131 ? 7.426 14.008 24.906 1 98.69 131 PRO B CA 1
ATOM 3492 C C . PRO B 1 131 ? 7.07 14.508 26.312 1 98.69 131 PRO B C 1
ATOM 3494 O O . PRO B 1 131 ? 7.664 15.477 26.781 1 98.69 131 PRO B O 1
ATOM 3497 N N . THR B 1 132 ? 6.125 13.867 26.953 1 98.56 132 THR B N 1
ATOM 3498 C CA . THR B 1 132 ? 5.633 14.297 28.25 1 98.56 132 THR B CA 1
ATOM 3499 C C . THR B 1 132 ? 6.746 14.258 29.297 1 98.56 132 THR B C 1
ATOM 3501 O O . THR B 1 132 ? 6.785 15.086 30.203 1 98.56 132 THR B O 1
ATOM 3504 N N . TYR B 1 133 ? 7.691 13.367 29.156 1 98.19 133 TYR B N 1
ATOM 3505 C CA . TYR B 1 133 ? 8.781 13.297 30.125 1 98.19 133 TYR B CA 1
ATOM 3506 C C . TYR B 1 133 ? 9.641 14.555 30.078 1 98.19 133 TYR B C 1
ATOM 3508 O O . TYR B 1 133 ? 10.258 14.93 31.078 1 98.19 133 TYR B O 1
ATOM 3516 N N . LEU B 1 134 ? 9.734 15.188 28.969 1 98.06 134 LEU B N 1
ATOM 3517 C CA . LEU B 1 134 ? 10.477 16.438 28.844 1 98.06 134 LEU B CA 1
ATOM 3518 C C . LEU B 1 134 ? 9.727 17.578 29.547 1 98.06 134 LEU B C 1
ATOM 3520 O O . LEU B 1 134 ? 10.352 18.469 30.125 1 98.06 134 LEU B O 1
ATOM 3524 N N . VAL B 1 135 ? 8.445 17.609 29.5 1 98.31 135 VAL B N 1
ATOM 3525 C CA . VAL B 1 135 ? 7.602 18.625 30.109 1 98.31 135 VAL B CA 1
ATOM 3526 C C . VAL B 1 135 ? 7.754 18.578 31.641 1 98.31 135 VAL B C 1
ATOM 3528 O O . VAL B 1 135 ? 7.719 19.609 32.312 1 98.31 135 VAL B O 1
ATOM 3531 N N . LYS B 1 136 ? 7.879 17.375 32.125 1 97.44 136 LYS B N 1
ATOM 3532 C CA . LYS B 1 136 ? 8.094 17.219 33.562 1 97.44 136 LYS B CA 1
ATOM 3533 C C . LYS B 1 136 ? 9.383 17.922 34 1 97.44 136 LYS B C 1
ATOM 3535 O O . LYS B 1 136 ? 9.445 18.484 35.094 1 97.44 136 LYS B O 1
ATOM 3540 N N . GLN B 1 137 ? 10.336 17.938 33.156 1 97.12 137 GLN B N 1
ATOM 3541 C CA . GLN B 1 137 ? 11.625 18.578 33.438 1 97.12 137 GLN B CA 1
ATOM 3542 C C . GLN B 1 137 ? 11.57 20.078 33.125 1 97.12 137 GLN B C 1
ATOM 3544 O O . GLN B 1 137 ? 12.195 20.875 33.844 1 97.12 137 GLN B O 1
ATOM 3549 N N . HIS B 1 138 ? 10.898 20.344 32.094 1 98 138 HIS B N 1
ATOM 3550 C CA . HIS B 1 138 ? 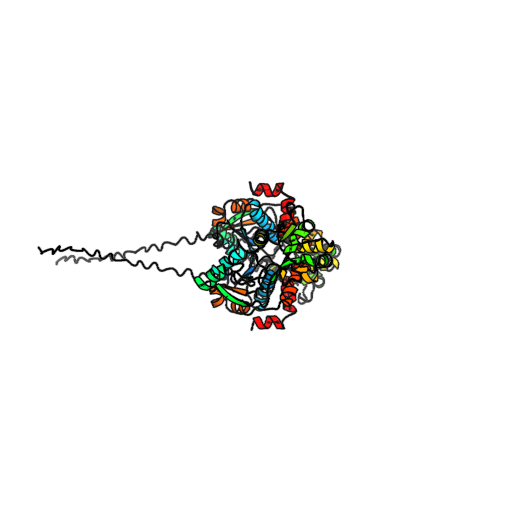10.781 21.719 31.625 1 98 138 HIS B CA 1
ATOM 3551 C C . HIS B 1 138 ? 9.336 22.078 31.312 1 98 138 HIS B C 1
ATOM 3553 O O . HIS B 1 138 ? 8.961 22.203 30.141 1 98 138 HIS B O 1
ATOM 3559 N N . PRO B 1 139 ? 8.555 22.438 32.281 1 97.75 139 PRO B N 1
ATOM 3560 C CA . PRO B 1 139 ? 7.117 22.625 32.094 1 97.75 139 PRO B CA 1
ATOM 3561 C C . PRO B 1 139 ? 6.801 23.797 31.156 1 97.75 139 PRO B C 1
ATOM 3563 O O . PRO B 1 139 ? 5.754 23.812 30.5 1 97.75 139 PRO B O 1
ATOM 3566 N N . ASP B 1 140 ? 7.684 24.766 31.047 1 98.31 140 ASP B N 1
ATOM 3567 C CA . ASP B 1 140 ? 7.418 25.953 30.234 1 98.31 140 ASP B CA 1
ATOM 3568 C C . ASP B 1 140 ? 7.738 25.688 28.766 1 98.31 140 ASP B C 1
ATOM 3570 O O . ASP B 1 140 ? 7.52 26.562 27.922 1 98.31 140 ASP B O 1
ATOM 3574 N N . ILE B 1 141 ? 8.148 24.469 28.453 1 98.38 141 ILE B N 1
ATOM 3575 C CA . ILE B 1 141 ? 8.547 24.109 27.094 1 98.38 141 ILE B CA 1
ATOM 3576 C C . ILE B 1 141 ? 7.312 24.031 26.203 1 98.38 141 ILE B C 1
ATOM 3578 O O . ILE B 1 141 ? 7.426 24.047 24.969 1 98.38 141 ILE B O 1
ATOM 3582 N N . THR B 1 142 ? 6.082 23.984 26.781 1 98.31 142 THR B N 1
ATOM 3583 C CA . THR B 1 142 ? 4.852 23.812 26.016 1 98.31 142 THR B CA 1
ATOM 3584 C C . THR B 1 142 ? 4.34 25.141 25.484 1 98.31 142 THR B C 1
ATOM 3586 O O . THR B 1 142 ? 3.361 25.188 24.734 1 98.31 142 THR B O 1
ATOM 3589 N N . ASP B 1 143 ? 4.953 26.219 25.922 1 98.44 143 ASP B N 1
ATOM 3590 C CA . ASP B 1 143 ? 4.684 27.531 25.328 1 98.44 143 ASP B CA 1
ATOM 3591 C C . ASP B 1 143 ? 5.617 27.797 24.156 1 98.44 143 ASP B C 1
ATOM 3593 O O . ASP B 1 143 ? 6.84 27.844 24.312 1 98.44 143 ASP B O 1
ATOM 3597 N N . TRP B 1 144 ? 5.004 28.109 23.031 1 98.5 144 TRP B N 1
ATOM 3598 C CA . TRP B 1 144 ? 5.816 28.266 21.828 1 98.5 144 TRP B CA 1
ATOM 3599 C C . TRP B 1 144 ? 6.848 29.375 22.016 1 98.5 144 TRP B C 1
ATOM 3601 O O . TRP B 1 144 ? 7.941 29.312 21.438 1 98.5 144 TRP B O 1
ATOM 3611 N N . LYS B 1 145 ? 6.586 30.359 22.812 1 98.31 145 LYS B N 1
ATOM 3612 C CA . LYS B 1 145 ? 7.48 31.484 23.047 1 98.31 145 LYS B CA 1
ATOM 3613 C C . LYS B 1 145 ? 8.773 31.031 23.719 1 98.31 145 LYS B C 1
ATOM 3615 O O . LYS B 1 145 ? 9.781 31.75 23.688 1 98.31 145 LYS B O 1
ATOM 3620 N N . ASN B 1 146 ? 8.719 29.891 24.359 1 98.5 146 ASN B N 1
ATOM 3621 C CA . ASN B 1 146 ? 9.883 29.406 25.094 1 98.5 146 ASN B CA 1
ATOM 3622 C C . ASN B 1 146 ? 10.688 28.406 24.266 1 98.5 146 ASN B C 1
ATOM 3624 O O . ASN B 1 146 ? 11.742 27.938 24.719 1 98.5 146 ASN B O 1
ATOM 3628 N N . LEU B 1 147 ? 10.273 28.047 23.062 1 98.69 147 LEU B N 1
ATOM 3629 C CA . LEU B 1 147 ? 10.914 26.984 22.297 1 98.69 147 LEU B CA 1
ATOM 3630 C C . LEU B 1 147 ? 12.367 27.328 22 1 98.69 147 LEU B C 1
ATOM 3632 O O . LEU B 1 147 ? 13.234 26.453 22.016 1 98.69 147 LEU B O 1
ATOM 3636 N N . ASP B 1 148 ? 12.633 28.594 21.781 1 98.56 148 ASP B N 1
ATOM 3637 C CA . ASP B 1 148 ? 14 28.984 21.422 1 98.56 148 ASP B CA 1
ATOM 3638 C C . ASP B 1 148 ? 14.945 28.766 22.609 1 98.56 148 ASP B C 1
ATOM 3640 O O . ASP B 1 148 ? 16.125 28.453 22.406 1 98.56 148 ASP B O 1
ATOM 3644 N N . LYS B 1 149 ? 14.398 28.969 23.781 1 98.06 149 LYS B N 1
ATOM 3645 C CA . LYS B 1 149 ? 15.18 28.703 24.984 1 98.06 149 LYS B CA 1
ATOM 3646 C C . LYS B 1 149 ? 15.711 27.281 24.984 1 98.06 149 LYS B C 1
ATOM 3648 O O . LYS B 1 149 ? 16.766 27 25.562 1 98.06 149 LYS B O 1
ATOM 3653 N N . TYR B 1 150 ? 15.055 26.375 24.312 1 98.31 150 TYR B N 1
ATOM 3654 C CA . TYR B 1 150 ? 15.367 24.953 24.391 1 98.31 150 TYR B CA 1
ATOM 3655 C C . TYR B 1 150 ? 15.844 24.422 23.047 1 98.31 150 TYR B C 1
ATOM 3657 O O . TYR B 1 150 ? 15.953 23.203 22.859 1 98.31 150 TYR B O 1
ATOM 3665 N N . ALA B 1 151 ? 16.109 25.25 22.109 1 98.44 151 ALA B N 1
ATOM 3666 C CA . ALA B 1 151 ? 16.469 24.844 20.75 1 98.44 151 ALA B CA 1
ATOM 3667 C C . ALA B 1 151 ? 17.641 23.891 20.75 1 98.44 151 ALA B C 1
ATOM 3669 O O . ALA B 1 151 ? 17.688 22.953 19.938 1 98.44 151 ALA B O 1
ATOM 3670 N N . SER B 1 152 ? 18.578 24.062 21.672 1 97.75 152 SER B N 1
ATOM 3671 C CA . SER B 1 152 ? 19.781 23.25 21.719 1 97.75 152 SER B CA 1
ATOM 3672 C C . SER B 1 152 ? 19.469 21.797 22.094 1 97.75 152 SER B C 1
ATOM 3674 O O . SER B 1 152 ? 20.156 20.875 21.672 1 97.75 152 SER B O 1
ATOM 3676 N N . LEU B 1 153 ? 18.391 21.594 22.828 1 97.62 153 LEU B N 1
ATOM 3677 C CA . LEU B 1 153 ? 17.969 20.266 23.234 1 97.62 153 LEU B CA 1
ATOM 3678 C C . LEU B 1 153 ? 17.469 19.469 22.031 1 97.62 153 LEU B C 1
ATOM 3680 O O . LEU B 1 153 ? 17.5 18.234 22.047 1 97.62 153 LEU B O 1
ATOM 3684 N N . PHE B 1 154 ? 17.078 20.188 20.984 1 98.44 154 PHE B N 1
ATOM 3685 C CA . PHE B 1 154 ? 16.422 19.531 19.859 1 98.44 154 PHE B CA 1
ATOM 3686 C C . PHE B 1 154 ? 17.344 19.469 18.656 1 98.44 154 PHE B C 1
ATOM 3688 O O . PHE B 1 154 ? 16.953 19 17.594 1 98.44 154 PHE B O 1
ATOM 3695 N N . ARG B 1 155 ? 18.547 19.922 18.812 1 97.62 155 ARG B N 1
ATOM 3696 C CA . ARG B 1 155 ? 19.484 19.984 17.703 1 97.62 155 ARG B CA 1
ATOM 3697 C C . ARG B 1 155 ? 19.891 18.594 17.234 1 97.62 155 ARG B C 1
ATOM 3699 O O . ARG B 1 155 ? 20.078 17.688 18.062 1 97.62 155 ARG B O 1
ATOM 3706 N N . THR B 1 156 ? 19.938 18.422 15.953 1 96.38 156 THR B N 1
ATOM 3707 C CA . THR B 1 156 ? 20.453 17.219 15.312 1 96.38 156 THR B CA 1
ATOM 3708 C C . THR B 1 156 ? 21.406 17.578 14.18 1 96.38 156 THR B C 1
ATOM 3710 O O . THR B 1 156 ? 21.594 18.75 13.852 1 96.38 156 THR B O 1
ATOM 3713 N N . ALA B 1 157 ? 22 16.5 13.594 1 95.12 157 ALA B N 1
ATOM 3714 C CA . ALA B 1 157 ? 22.938 16.703 12.492 1 95.12 157 ALA B CA 1
ATOM 3715 C C . ALA B 1 157 ? 22.219 17.312 11.281 1 95.12 157 ALA B C 1
ATOM 3717 O O . ALA B 1 157 ? 22.844 17.984 10.453 1 95.12 157 ALA B O 1
ATOM 3718 N N . GLU B 1 158 ? 20.953 17.188 11.234 1 95.62 158 GLU B N 1
ATOM 3719 C CA . GLU B 1 158 ? 20.188 17.578 10.055 1 95.62 158 GLU B CA 1
ATOM 3720 C C . GLU B 1 158 ? 19.562 18.953 10.242 1 95.62 158 GLU B C 1
ATOM 3722 O O . GLU B 1 158 ? 19 19.516 9.305 1 95.62 158 GLU B O 1
ATOM 3727 N N . SER B 1 159 ? 19.688 19.516 11.438 1 97.62 159 SER B N 1
ATOM 3728 C CA . SER B 1 159 ? 18.922 20.719 11.719 1 97.62 159 SER B CA 1
ATOM 3729 C C . SER B 1 159 ? 19.781 21.969 11.555 1 97.62 159 SER B C 1
ATOM 3731 O O . SER B 1 159 ? 19.359 23.078 11.914 1 97.62 159 SER B O 1
ATOM 3733 N N . GLY B 1 160 ? 21.062 21.859 11.078 1 95.88 160 GLY B N 1
ATOM 3734 C CA . GLY B 1 160 ? 21.906 22.984 10.727 1 95.88 160 GLY B CA 1
ATOM 3735 C C . GLY B 1 160 ? 22.203 23.906 11.891 1 95.88 160 GLY B C 1
ATOM 3736 O O . GLY B 1 160 ? 22.188 25.125 11.75 1 95.88 160 GLY B O 1
ATOM 3737 N N . GLY B 1 161 ? 22.328 23.375 13.047 1 96.62 161 GLY B N 1
ATOM 3738 C CA . GLY B 1 161 ? 22.641 24.156 14.234 1 96.62 161 GLY B CA 1
ATOM 3739 C C . GLY B 1 161 ? 21.422 24.703 14.938 1 96.62 161 GLY B C 1
ATOM 3740 O O . GLY B 1 161 ? 21.516 25.25 16.047 1 96.62 161 GLY B O 1
ATOM 3741 N N . LYS B 1 162 ? 20.328 24.516 14.32 1 98.56 162 LYS B N 1
ATOM 3742 C CA . LYS B 1 162 ? 19.047 24.922 14.898 1 98.56 162 LYS B CA 1
ATOM 3743 C C . LYS B 1 162 ? 18.344 23.75 15.57 1 98.56 162 LYS B C 1
ATOM 3745 O O . LYS B 1 162 ? 18.797 22.609 15.477 1 98.56 162 LYS B O 1
ATOM 3750 N N . GLY B 1 163 ? 17.281 24.094 16.391 1 98.69 163 GLY B N 1
ATOM 3751 C CA . GLY B 1 163 ? 16.438 23 16.844 1 98.69 163 GLY B CA 1
ATOM 3752 C C . GLY B 1 163 ? 15.703 22.312 15.719 1 98.69 163 GLY B C 1
ATOM 3753 O O . GLY B 1 163 ? 15.344 22.938 14.719 1 98.69 163 GLY B O 1
ATOM 3754 N N . GLN B 1 164 ? 15.453 21.031 15.898 1 98.81 164 GLN B N 1
ATOM 3755 C CA . GLN B 1 164 ? 14.711 20.25 14.898 1 98.81 164 GLN B CA 1
ATOM 3756 C C . GLN B 1 164 ? 13.227 20.188 15.242 1 98.81 164 GLN B C 1
ATOM 3758 O O . GLN B 1 164 ? 12.859 19.859 16.375 1 98.81 164 GLN B O 1
ATOM 3763 N N . LEU B 1 165 ? 12.406 20.578 14.336 1 98.88 165 LEU B N 1
ATOM 3764 C CA . LEU B 1 165 ? 11.023 20.125 14.281 1 98.88 165 LEU B CA 1
ATOM 3765 C C . LEU B 1 165 ? 10.875 18.953 13.328 1 98.88 165 LEU B C 1
ATOM 3767 O O . LEU B 1 165 ? 10.953 19.109 12.109 1 98.88 165 LEU B O 1
ATOM 3771 N N . MET B 1 166 ? 10.625 17.781 13.883 1 98.69 166 MET B N 1
ATOM 3772 C CA . MET B 1 166 ? 10.523 16.578 13.07 1 98.69 166 MET B CA 1
ATOM 3773 C C . MET B 1 166 ? 9.148 16.469 12.422 1 98.69 166 MET B C 1
ATOM 3775 O O . MET B 1 166 ? 8.133 16.438 13.117 1 98.69 166 MET B O 1
ATOM 3779 N N . ASP B 1 167 ? 9.188 16.484 11.141 1 97.31 167 ASP B N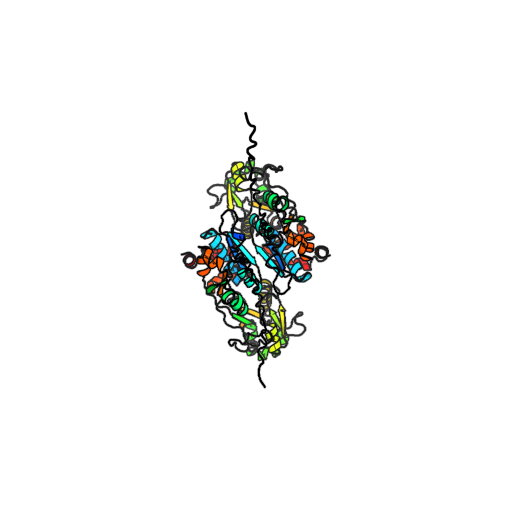 1
ATOM 3780 C CA . ASP B 1 167 ? 7.961 16.312 10.367 1 97.31 167 ASP B CA 1
ATOM 3781 C C . ASP B 1 167 ? 7.918 14.93 9.711 1 97.31 167 ASP B C 1
ATOM 3783 O O . ASP B 1 167 ? 8.859 14.148 9.836 1 97.31 167 ASP B O 1
ATOM 3787 N N . GLY B 1 168 ? 6.773 14.562 9.148 1 94.19 168 GLY B N 1
ATOM 3788 C CA . GLY B 1 168 ? 6.586 13.273 8.5 1 94.19 168 GLY B CA 1
ATOM 3789 C C . GLY B 1 168 ? 7.066 13.25 7.062 1 94.19 168 GLY B C 1
ATOM 3790 O O . GLY B 1 168 ? 8.25 13.484 6.793 1 94.19 168 GLY B O 1
ATOM 3791 N N . SER B 1 169 ? 6.168 12.984 6.199 1 91.62 169 SER B N 1
ATOM 3792 C CA . SER B 1 169 ? 6.473 12.992 4.773 1 91.62 169 SER B CA 1
ATOM 3793 C C . SER B 1 169 ? 6.504 14.414 4.223 1 91.62 169 SER B C 1
ATOM 3795 O O . SER B 1 169 ? 5.648 15.234 4.559 1 91.62 169 SER B O 1
ATOM 3797 N N . PRO B 1 170 ? 7.48 14.664 3.293 1 90.75 170 PRO B N 1
ATOM 3798 C CA . PRO B 1 170 ? 7.488 15.977 2.65 1 90.75 170 PRO B CA 1
ATOM 3799 C C . PRO B 1 170 ? 6.27 16.203 1.759 1 90.75 170 PRO B C 1
ATOM 3801 O O . PRO B 1 170 ? 6.012 17.344 1.344 1 90.75 170 PRO B O 1
ATOM 3804 N N . SER B 1 171 ? 5.523 15.172 1.532 1 88.56 171 SER B N 1
ATOM 3805 C CA . SER B 1 171 ? 4.371 15.289 0.645 1 88.56 171 SER B CA 1
ATOM 3806 C C . SER B 1 171 ? 3.131 15.742 1.407 1 88.56 171 SER B C 1
ATOM 3808 O O . SER B 1 171 ? 2.119 16.094 0.801 1 88.56 171 SER B O 1
ATOM 3810 N N . TYR B 1 172 ? 3.168 15.75 2.676 1 92.88 172 TYR B N 1
ATOM 3811 C CA . TYR B 1 172 ? 2.018 16.188 3.463 1 92.88 172 TYR B CA 1
ATOM 3812 C C . TYR B 1 172 ? 1.831 17.688 3.377 1 92.88 172 TYR B C 1
ATOM 3814 O O . TYR B 1 172 ? 2.809 18.438 3.297 1 92.88 172 TYR B O 1
ATOM 3822 N N . VAL B 1 173 ? 0.617 18.078 3.357 1 92.44 173 VAL B N 1
ATOM 3823 C CA . VAL B 1 173 ? 0.305 19.516 3.398 1 92.44 173 VAL B CA 1
ATOM 3824 C C . VAL B 1 173 ? 0.334 20 4.844 1 92.44 173 VAL B C 1
ATOM 3826 O O . VAL B 1 173 ? -0.543 19.656 5.641 1 92.44 173 VAL B O 1
ATOM 3829 N N . THR B 1 174 ? 1.359 20.797 5.16 1 95.5 174 THR B N 1
ATOM 3830 C CA . THR B 1 174 ? 1.518 21.312 6.516 1 95.5 174 THR B CA 1
ATOM 3831 C C . THR B 1 174 ? 1.854 22.797 6.492 1 95.5 174 THR B C 1
ATOM 3833 O O . THR B 1 174 ? 2.137 23.359 5.43 1 95.5 174 THR B O 1
ATOM 3836 N N . ASN B 1 175 ? 1.751 23.422 7.676 1 96.94 175 ASN B N 1
ATOM 3837 C CA . ASN B 1 175 ? 2.055 24.844 7.855 1 96.94 175 ASN B CA 1
ATOM 3838 C C . ASN B 1 175 ? 3.377 25.047 8.586 1 96.94 175 ASN B C 1
ATOM 3840 O O . ASN B 1 175 ? 3.709 26.156 8.984 1 96.94 175 ASN B O 1
ATOM 3844 N N . ASP B 1 176 ? 4.145 24.016 8.711 1 97.94 176 ASP B N 1
ATOM 3845 C CA . ASP B 1 176 ? 5.207 24 9.711 1 97.94 176 ASP B CA 1
ATOM 3846 C C . ASP B 1 176 ? 6.363 24.906 9.312 1 97.94 176 ASP B C 1
ATOM 3848 O O . ASP B 1 176 ? 6.918 25.625 10.148 1 97.94 176 ASP B O 1
ATOM 3852 N N . LYS B 1 177 ? 6.742 24.891 8.047 1 97.44 177 LYS B N 1
ATOM 3853 C CA . LYS B 1 177 ? 7.809 25.781 7.605 1 97.44 177 LYS B CA 1
ATOM 3854 C C . LYS B 1 177 ? 7.395 27.25 7.77 1 97.44 177 LYS B C 1
ATOM 3856 O O . LYS B 1 177 ? 8.195 28.078 8.211 1 97.44 177 LYS B O 1
ATOM 3861 N N . ALA B 1 178 ? 6.191 27.531 7.395 1 97.88 178 ALA B N 1
ATOM 3862 C CA . ALA B 1 178 ? 5.68 28.891 7.547 1 97.88 178 ALA B CA 1
ATOM 3863 C C . ALA B 1 178 ? 5.633 29.297 9.016 1 97.88 178 ALA B C 1
ATOM 3865 O O . ALA B 1 178 ? 5.961 30.438 9.367 1 97.88 178 ALA B O 1
ATOM 3866 N N . LEU B 1 179 ? 5.168 28.406 9.867 1 98.56 179 LEU B N 1
ATOM 3867 C CA . LEU B 1 179 ? 5.078 28.688 11.297 1 98.56 179 LEU B CA 1
ATOM 3868 C C . LEU B 1 179 ? 6.453 29 11.875 1 98.56 179 LEU B C 1
ATOM 3870 O O . LEU B 1 179 ? 6.617 29.969 12.609 1 98.56 179 LEU B O 1
ATOM 3874 N N . VAL B 1 180 ? 7.457 28.172 11.555 1 98.56 180 VAL B N 1
ATOM 3875 C CA . VAL B 1 180 ? 8.812 28.391 12.055 1 98.56 180 VAL B CA 1
ATOM 3876 C C . VAL B 1 180 ? 9.32 29.75 11.609 1 98.56 180 VAL B C 1
ATOM 3878 O O . VAL B 1 180 ? 9.875 30.516 12.406 1 98.56 180 VAL B O 1
ATOM 3881 N N . LYS B 1 181 ? 9.102 30.078 10.391 1 98.25 181 LYS B N 1
ATOM 3882 C CA . LYS B 1 181 ? 9.562 31.328 9.82 1 98.25 181 LYS B CA 1
ATOM 3883 C C . LYS B 1 181 ? 8.828 32.531 10.43 1 98.25 181 LYS B C 1
ATOM 3885 O O . LYS B 1 181 ? 9.461 33.469 10.906 1 98.25 181 LYS B O 1
ATOM 3890 N N . ASN B 1 182 ? 7.504 32.469 10.477 1 98.5 182 ASN B N 1
ATOM 3891 C CA . ASN B 1 182 ? 6.695 33.625 10.836 1 98.5 182 ASN B CA 1
ATOM 3892 C C . ASN B 1 182 ? 6.695 33.875 12.344 1 98.5 182 ASN B C 1
ATOM 3894 O O . ASN B 1 182 ? 6.469 35 12.789 1 98.5 182 ASN B O 1
ATOM 3898 N N . LEU B 1 183 ? 6.934 32.844 13.133 1 98.44 183 LEU B N 1
ATOM 3899 C CA . LEU B 1 183 ? 7.07 33 14.57 1 98.44 183 LEU B CA 1
ATOM 3900 C C . LEU B 1 183 ? 8.523 33.25 14.961 1 98.44 183 LEU B C 1
ATOM 3902 O O . LEU B 1 183 ? 8.844 33.375 16.141 1 98.44 183 LEU B O 1
ATOM 3906 N N . LYS B 1 184 ? 9.406 33.312 13.938 1 98.31 184 LYS B N 1
ATOM 3907 C CA . LYS B 1 184 ? 10.82 33.625 14.094 1 98.31 184 LYS B CA 1
ATOM 3908 C C . LYS B 1 184 ? 11.5 32.656 15.062 1 98.31 184 LYS B C 1
ATOM 3910 O O . LYS B 1 184 ? 12.203 33.094 15.984 1 98.31 184 LYS B O 1
ATOM 3915 N N . LEU B 1 185 ? 11.211 31.453 14.844 1 98.75 185 LEU B N 1
ATOM 3916 C CA . LEU B 1 185 ? 11.773 30.438 15.727 1 98.75 185 LEU B CA 1
ATOM 3917 C C . LEU B 1 185 ? 13.109 29.938 15.195 1 98.75 185 LEU B C 1
ATOM 3919 O O . LEU B 1 185 ? 13.289 29.797 13.977 1 98.75 185 LEU B O 1
ATOM 3923 N N . ASP B 1 186 ? 14.031 29.609 16.094 1 98.69 186 ASP B N 1
ATOM 3924 C CA . ASP B 1 186 ? 15.344 29.078 15.742 1 98.69 186 ASP B CA 1
ATOM 3925 C C . ASP B 1 186 ? 15.273 27.562 15.539 1 98.69 186 ASP B C 1
ATOM 3927 O O . ASP B 1 186 ? 16 26.812 16.188 1 98.69 186 ASP B O 1
ATOM 3931 N N . TYR B 1 187 ? 14.461 27.156 14.633 1 98.88 187 TYR B N 1
ATOM 3932 C CA . TYR B 1 187 ? 14.195 25.75 14.344 1 98.88 187 TYR B CA 1
ATOM 3933 C C . TYR B 1 187 ? 14.25 25.484 12.852 1 98.88 187 TYR B C 1
ATOM 3935 O O . TYR B 1 187 ? 14.133 26.406 12.039 1 98.88 187 TYR B O 1
ATOM 3943 N N . GLN B 1 188 ? 14.508 24.266 12.516 1 98.69 188 GLN B N 1
ATOM 3944 C CA . GLN B 1 188 ? 14.469 23.75 11.148 1 98.69 188 GLN B CA 1
ATOM 3945 C C . GLN B 1 188 ? 13.531 22.547 11.039 1 98.69 188 GLN B C 1
ATOM 3947 O O . GLN B 1 188 ? 13.578 21.641 11.875 1 98.69 188 GLN B O 1
ATOM 3952 N N . VAL B 1 189 ? 12.648 22.609 10.023 1 98.5 189 VAL B N 1
ATOM 3953 C CA . VAL B 1 189 ? 11.797 21.469 9.75 1 98.5 189 VAL B CA 1
ATOM 3954 C C . VAL B 1 189 ? 12.602 20.375 9.055 1 98.5 189 VAL B C 1
ATOM 3956 O O . VAL B 1 189 ? 13.211 20.609 8.008 1 98.5 189 VAL B O 1
ATOM 3959 N N . VAL B 1 190 ? 12.664 19.219 9.68 1 97.94 190 VAL B N 1
ATOM 3960 C CA . VAL B 1 190 ? 13.359 18.047 9.133 1 97.94 190 VAL B CA 1
ATOM 3961 C C . VAL B 1 190 ? 12.375 16.906 8.922 1 97.94 190 VAL B C 1
ATOM 3963 O O . VAL B 1 190 ? 11.664 16.516 9.852 1 97.94 190 VAL B O 1
ATOM 3966 N N . PHE B 1 191 ? 12.359 16.406 7.68 1 94.81 191 PHE B N 1
ATOM 3967 C CA . PHE B 1 191 ? 11.398 15.367 7.34 1 94.81 191 PHE B CA 1
ATOM 3968 C C . PHE B 1 191 ? 11.961 13.984 7.648 1 94.81 191 PHE B C 1
ATOM 3970 O O . PHE B 1 191 ? 13.102 13.68 7.289 1 94.81 191 PHE B O 1
ATOM 3977 N N . ALA B 1 192 ? 11.102 13.164 8.289 1 93.75 192 ALA B N 1
ATOM 3978 C CA . ALA B 1 192 ? 11.477 11.781 8.547 1 93.75 192 ALA B CA 1
ATOM 3979 C C . ALA B 1 192 ? 11.375 10.938 7.273 1 93.75 192 ALA B C 1
ATOM 3981 O O . ALA B 1 192 ? 11.961 9.859 7.184 1 93.75 192 ALA B O 1
ATOM 3982 N N . GLY B 1 193 ? 10.617 11.453 6.332 1 89.44 193 GLY B N 1
ATOM 3983 C CA . GLY B 1 193 ? 10.469 10.773 5.051 1 89.44 193 GLY B CA 1
ATOM 3984 C C . GLY B 1 193 ? 9.117 10.102 4.883 1 89.44 193 GLY B C 1
ATOM 3985 O O . GLY B 1 193 ? 8.578 10.062 3.775 1 89.44 193 GLY B O 1
ATOM 3986 N N . SER B 1 194 ? 8.625 9.461 5.879 1 92 194 SER B N 1
ATOM 3987 C CA . SER B 1 194 ? 7.312 8.828 5.934 1 92 194 SER B CA 1
ATOM 3988 C C . SER B 1 194 ? 6.762 8.812 7.355 1 92 194 SER B C 1
ATOM 3990 O O . SER B 1 194 ? 7.5 9.055 8.312 1 92 194 SER B O 1
ATOM 3992 N N . GLU B 1 195 ? 5.457 8.594 7.461 1 94.44 195 GLU B N 1
ATOM 3993 C CA . GLU B 1 195 ? 4.902 8.453 8.805 1 94.44 195 GLU B CA 1
ATOM 3994 C C . GLU B 1 195 ? 5.488 7.238 9.516 1 94.44 195 GLU B C 1
ATOM 3996 O O . GLU B 1 195 ? 5.777 7.297 10.719 1 94.44 195 GLU B O 1
ATOM 4001 N N . ALA B 1 196 ? 5.664 6.145 8.773 1 91 196 ALA B N 1
ATOM 4002 C CA . ALA B 1 196 ? 6.254 4.949 9.375 1 91 196 ALA B CA 1
ATOM 4003 C C . ALA B 1 196 ? 7.637 5.242 9.945 1 91 196 ALA B C 1
ATOM 4005 O O . ALA B 1 196 ? 7.969 4.805 11.047 1 91 196 ALA B O 1
ATOM 4006 N N . ALA B 1 197 ? 8.477 5.949 9.195 1 91.44 197 ALA B N 1
ATOM 4007 C CA . ALA B 1 197 ? 9.812 6.328 9.648 1 91.44 197 ALA B CA 1
ATOM 4008 C C . ALA B 1 197 ? 9.734 7.27 10.852 1 91.44 197 ALA B C 1
ATOM 4010 O O . ALA B 1 197 ? 10.539 7.168 11.781 1 91.44 197 ALA B O 1
ATOM 4011 N N . GLN B 1 198 ? 8.781 8.148 10.836 1 96.25 198 GLN B N 1
ATOM 4012 C CA . GLN B 1 198 ? 8.578 9.086 11.938 1 96.25 198 GLN B CA 1
ATOM 4013 C C . GLN B 1 198 ? 8.203 8.359 13.219 1 96.25 198 GLN B C 1
ATOM 4015 O O . GLN B 1 198 ? 8.742 8.656 14.289 1 96.25 198 GLN B O 1
ATOM 4020 N N . ILE B 1 199 ? 7.324 7.418 13.109 1 96.19 199 ILE B N 1
ATOM 4021 C CA . ILE B 1 199 ? 6.902 6.605 14.242 1 96.19 199 ILE B CA 1
ATOM 4022 C C . ILE B 1 199 ? 8.109 5.859 14.812 1 96.19 199 ILE B C 1
ATOM 4024 O O . ILE B 1 199 ? 8.32 5.852 16.031 1 96.19 199 ILE B O 1
ATOM 4028 N N . THR B 1 200 ? 8.867 5.297 13.953 1 92.94 200 THR B N 1
ATOM 4029 C CA . THR B 1 200 ? 10.047 4.551 14.375 1 92.94 200 THR B CA 1
ATOM 4030 C C . THR B 1 200 ? 11.016 5.457 15.125 1 92.94 200 THR B C 1
ATOM 4032 O O . THR B 1 200 ? 11.539 5.078 16.172 1 92.94 200 THR B O 1
ATOM 4035 N N . GLN B 1 201 ? 11.25 6.605 14.633 1 95.31 201 GLN B N 1
ATOM 4036 C CA . GLN B 1 201 ? 12.172 7.547 15.266 1 95.31 201 GLN B CA 1
ATOM 4037 C C . GLN B 1 201 ? 11.641 8.008 16.625 1 95.31 201 GLN B C 1
ATOM 4039 O O . GLN B 1 201 ? 12.398 8.078 17.594 1 95.31 201 GLN B O 1
ATOM 4044 N N . MET B 1 202 ? 10.375 8.32 16.703 1 98.06 202 MET B N 1
ATOM 4045 C CA . MET B 1 202 ? 9.781 8.75 17.969 1 98.06 202 MET B CA 1
ATOM 4046 C C . MET B 1 202 ? 9.875 7.645 19.016 1 98.06 202 MET B C 1
ATOM 4048 O O . MET B 1 202 ? 10.195 7.906 20.172 1 98.06 202 MET B O 1
ATOM 4052 N N . LYS B 1 203 ? 9.562 6.473 18.594 1 96.81 203 LYS B N 1
ATOM 4053 C CA . LYS B 1 203 ? 9.672 5.348 19.531 1 96.81 203 LYS B CA 1
ATOM 4054 C C . LYS B 1 203 ? 11.102 5.172 20.016 1 96.81 203 LYS B C 1
ATOM 4056 O O . LYS B 1 203 ? 11.336 4.91 21.203 1 96.81 203 LYS B O 1
ATOM 4061 N N . GLN B 1 204 ? 12.047 5.305 19.125 1 96.56 204 GLN B N 1
ATOM 4062 C CA . GLN B 1 204 ? 13.453 5.18 19.5 1 96.56 204 GLN B CA 1
ATOM 4063 C C . GLN B 1 204 ? 13.867 6.289 20.453 1 96.56 204 GLN B C 1
ATOM 4065 O O . GLN B 1 204 ? 14.539 6.031 21.453 1 96.56 204 GLN B O 1
ATOM 4070 N N . PHE B 1 205 ? 13.5 7.48 20.172 1 97.81 205 PHE B N 1
ATOM 4071 C CA . PHE B 1 205 ? 13.812 8.602 21.047 1 97.81 205 PHE B CA 1
ATOM 4072 C C . PHE B 1 205 ? 13.195 8.391 22.422 1 97.81 205 PHE B C 1
ATOM 4074 O O . PHE B 1 205 ? 13.852 8.633 23.438 1 97.81 205 PHE B O 1
ATOM 4081 N N . ALA B 1 206 ? 12.016 7.977 22.453 1 97.88 206 ALA B N 1
ATOM 4082 C CA . ALA B 1 206 ? 11.312 7.773 23.719 1 97.88 206 ALA B CA 1
ATOM 4083 C C . ALA B 1 206 ? 11.984 6.68 24.547 1 97.88 206 ALA B C 1
ATOM 4085 O O . ALA B 1 206 ? 12.102 6.805 25.766 1 97.88 206 ALA B O 1
ATOM 4086 N N . LYS B 1 207 ? 12.336 5.641 23.875 1 97.5 207 LYS B N 1
ATOM 4087 C CA . LYS B 1 207 ? 13.031 4.551 24.562 1 97.5 207 LYS B CA 1
ATOM 4088 C C . LYS B 1 207 ? 14.305 5.047 25.25 1 97.5 207 LYS B C 1
ATOM 4090 O O . LYS B 1 207 ? 14.648 4.59 26.328 1 97.5 207 LYS B O 1
ATOM 4095 N N . GLU B 1 208 ? 14.93 5.992 24.656 1 97.81 208 GLU B N 1
ATOM 4096 C CA . GLU B 1 208 ? 16.188 6.535 25.172 1 97.81 208 GLU B CA 1
ATOM 4097 C C . GLU B 1 208 ? 15.945 7.801 25.984 1 97.81 208 GLU B C 1
ATOM 4099 O O . GLU B 1 208 ? 16.891 8.43 26.453 1 97.81 208 GLU B O 1
ATOM 4104 N N . LYS B 1 209 ? 14.773 8.188 26.109 1 97.38 209 LYS B N 1
ATOM 4105 C CA . LYS B 1 209 ? 14.359 9.398 26.828 1 97.38 209 LYS B CA 1
ATOM 4106 C C . LYS B 1 209 ? 15.039 10.633 26.234 1 97.38 209 LYS B C 1
ATOM 4108 O O . LYS B 1 209 ? 15.477 11.516 26.969 1 97.38 209 LYS B O 1
ATOM 4113 N N . LYS B 1 210 ? 15.172 10.602 24.938 1 97.88 210 LYS B N 1
ATOM 4114 C CA . 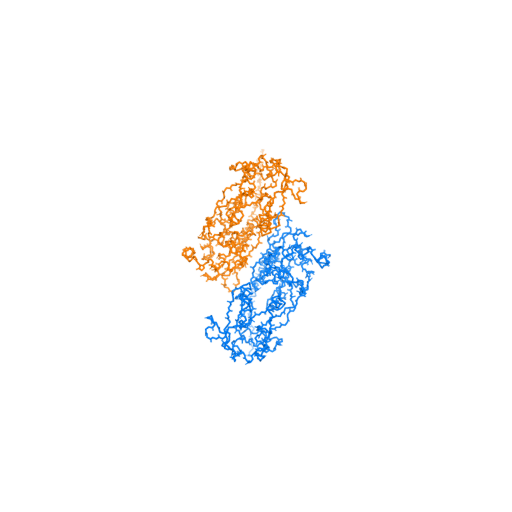LYS B 1 210 ? 15.758 11.734 24.234 1 97.88 210 LYS B CA 1
ATOM 4115 C C . LYS B 1 210 ? 14.703 12.797 23.922 1 97.88 210 LYS B C 1
ATOM 4117 O O . LYS B 1 210 ? 13.562 12.461 23.594 1 97.88 210 LYS B O 1
ATOM 4122 N N . PRO B 1 211 ? 15.133 14.086 23.953 1 98.38 211 PRO B N 1
ATOM 4123 C CA . PRO B 1 211 ? 14.195 15.148 23.594 1 98.38 211 PRO B CA 1
ATOM 4124 C C . PRO B 1 211 ? 13.906 15.195 22.094 1 98.38 211 PRO B C 1
ATOM 4126 O O . PRO B 1 211 ? 14.797 14.961 21.281 1 98.38 211 PRO B O 1
ATOM 4129 N N . PHE B 1 212 ? 12.656 15.484 21.828 1 98.75 212 PHE B N 1
ATOM 4130 C CA . PHE B 1 212 ? 12.297 15.773 20.453 1 98.75 212 PHE B CA 1
ATOM 4131 C C . PHE B 1 212 ? 11.055 16.656 20.375 1 98.75 212 PHE B C 1
ATOM 4133 O O . PHE B 1 212 ? 10.25 16.672 21.312 1 98.75 212 PHE B O 1
ATOM 4140 N N . LEU B 1 213 ? 10.961 17.484 19.359 1 98.88 213 LEU B N 1
ATOM 4141 C CA . LEU B 1 213 ? 9.797 18.234 18.922 1 98.88 213 LEU B CA 1
ATOM 4142 C C . LEU B 1 213 ? 9.281 17.703 17.594 1 98.88 213 LEU B C 1
ATOM 4144 O O . LEU B 1 213 ? 10.055 17.531 16.656 1 98.88 213 LEU B O 1
ATOM 4148 N N . THR B 1 214 ? 7.965 17.438 17.562 1 98.81 214 THR B N 1
ATOM 4149 C CA . THR B 1 214 ? 7.473 16.797 16.344 1 98.81 214 THR B CA 1
ATOM 4150 C C . THR B 1 214 ? 6.109 17.359 15.961 1 98.81 214 THR B C 1
ATOM 4152 O O . THR B 1 214 ? 5.309 17.719 16.828 1 98.81 214 THR B O 1
ATOM 4155 N N . TYR B 1 215 ? 5.965 17.469 14.617 1 98.19 215 TYR B N 1
ATOM 4156 C CA . TYR B 1 215 ? 4.637 17.5 14.008 1 98.19 215 TYR B CA 1
ATOM 4157 C C . TYR B 1 215 ? 3.928 16.156 14.203 1 98.19 215 TYR B C 1
ATOM 4159 O O . TYR B 1 215 ? 4.496 15.102 13.922 1 98.19 215 TYR B O 1
ATOM 4167 N N . TRP B 1 216 ? 2.732 16.219 14.664 1 98.12 216 TRP B N 1
ATOM 4168 C CA . TRP B 1 216 ? 1.95 15 14.797 1 98.12 216 TRP B CA 1
ATOM 4169 C C . TRP B 1 216 ? 0.456 15.305 14.797 1 98.12 216 TRP B C 1
ATOM 4171 O O . TRP B 1 216 ? 0.049 16.438 14.547 1 98.12 216 TRP B O 1
ATOM 4181 N N . TYR B 1 217 ? -0.295 14.203 14.781 1 97.19 217 TYR B N 1
ATOM 4182 C CA . TYR B 1 217 ? -1.735 14.414 14.695 1 97.19 217 TYR B CA 1
ATOM 4183 C C . TYR B 1 217 ? -2.486 13.438 15.594 1 97.19 217 TYR B C 1
ATOM 4185 O O . TYR B 1 217 ? -1.942 12.406 15.992 1 97.19 217 TYR B O 1
ATOM 4193 N N . SER B 1 218 ? -3.658 13.945 15.969 1 93.56 218 SER B N 1
ATOM 4194 C CA . SER B 1 218 ? -4.648 13.117 16.641 1 93.56 218 SER B CA 1
ATOM 4195 C C . SER B 1 218 ? -5.895 12.938 15.789 1 93.56 218 SER B C 1
ATOM 4197 O O . SER B 1 218 ? -6.238 13.812 14.992 1 93.56 218 SER B O 1
ATOM 4199 N N . PRO B 1 219 ? -6.477 11.734 15.961 1 92.06 219 PRO B N 1
ATOM 4200 C CA . PRO B 1 219 ? -6.16 10.617 16.859 1 92.06 219 PRO B CA 1
ATOM 4201 C C . PRO B 1 219 ? -5.02 9.75 16.328 1 92.06 219 PRO B C 1
ATOM 4203 O O . PRO B 1 219 ? -4.859 9.594 15.117 1 92.06 219 PRO B O 1
ATOM 4206 N N . GLN B 1 220 ? -4.238 9.25 17.281 1 93.31 220 GLN B N 1
ATOM 4207 C CA . GLN B 1 220 ? -3.148 8.328 16.969 1 93.31 220 GLN B CA 1
ATOM 4208 C C . GLN B 1 220 ? -2.898 7.367 18.141 1 93.31 220 GLN B C 1
ATOM 4210 O O . GLN B 1 220 ? -2.707 7.797 19.266 1 93.31 220 GLN B O 1
ATOM 4215 N N . TRP B 1 221 ? -2.781 6.164 17.812 1 92.56 221 TRP B N 1
ATOM 4216 C CA . TRP B 1 221 ? -2.494 5.117 18.781 1 92.56 221 TRP B CA 1
ATOM 4217 C C . TRP B 1 221 ? -1.159 5.363 19.469 1 92.56 221 TRP B C 1
ATOM 4219 O O . TRP B 1 221 ? -0.965 4.965 20.625 1 92.56 221 TRP B O 1
ATOM 4229 N N . LEU B 1 222 ? -0.262 5.977 18.891 1 95.88 222 LEU B N 1
ATOM 4230 C CA . LEU B 1 222 ? 1.11 6.141 19.359 1 95.88 222 LEU B CA 1
ATOM 4231 C C . LEU B 1 222 ? 1.151 6.93 20.672 1 95.88 222 LEU B C 1
ATOM 4233 O O . LEU B 1 222 ? 2.066 6.758 21.469 1 95.88 222 LEU B O 1
ATOM 4237 N N . PHE B 1 223 ? 0.152 7.766 20.953 1 95.81 223 PHE B N 1
ATOM 4238 C CA . PHE B 1 223 ? 0.122 8.578 22.172 1 95.81 223 PHE B CA 1
ATOM 4239 C C . PHE B 1 223 ? 0.106 7.691 23.406 1 95.81 223 PHE B C 1
ATOM 4241 O O . PHE B 1 223 ? 0.597 8.086 24.469 1 95.81 223 PHE B O 1
ATOM 4248 N N . ARG B 1 224 ? -0.438 6.523 23.25 1 92.62 224 ARG B N 1
ATOM 4249 C CA . ARG B 1 224 ? -0.493 5.598 24.391 1 92.62 224 ARG B CA 1
ATOM 4250 C C . ARG B 1 224 ? 0.881 5.004 24.672 1 92.62 224 ARG B C 1
ATOM 4252 O O . ARG B 1 224 ? 1.222 4.738 25.828 1 92.62 224 ARG B O 1
ATOM 4259 N N . LYS B 1 225 ? 1.639 4.848 23.656 1 94.94 225 LYS B N 1
ATOM 4260 C CA . LYS B 1 225 ? 2.955 4.23 23.797 1 94.94 225 LYS B CA 1
ATOM 4261 C C . LYS B 1 225 ? 4.031 5.281 24.062 1 94.94 225 LYS B C 1
ATOM 4263 O O . LYS B 1 225 ? 5.035 5 24.719 1 94.94 225 LYS B O 1
ATOM 4268 N N . VAL B 1 226 ? 3.85 6.367 23.438 1 97.81 226 VAL B N 1
ATOM 4269 C CA . VAL B 1 226 ? 4.727 7.523 23.594 1 97.81 226 VAL B CA 1
ATOM 4270 C C . VAL B 1 226 ? 3.898 8.75 23.984 1 97.81 226 VAL B C 1
ATOM 4272 O O . VAL B 1 226 ? 3.588 9.586 23.125 1 97.81 226 VAL B O 1
ATOM 4275 N N . PRO B 1 227 ? 3.666 8.852 25.297 1 98 227 PRO B N 1
ATOM 4276 C CA . PRO B 1 227 ? 2.891 10.023 25.703 1 98 227 PRO B CA 1
ATOM 4277 C C . PRO B 1 227 ? 3.559 11.336 25.312 1 98 227 PRO B C 1
ATOM 4279 O O . PRO B 1 227 ? 4.754 11.523 25.562 1 98 227 PRO B O 1
ATOM 4282 N N . MET B 1 228 ? 2.799 12.211 24.672 1 98.69 228 MET B N 1
ATOM 4283 C CA . MET B 1 228 ? 3.295 13.508 24.219 1 98.69 228 MET B CA 1
ATOM 4284 C C . MET B 1 228 ? 2.342 14.625 24.641 1 98.69 228 MET B C 1
ATOM 4286 O O . MET B 1 228 ? 1.153 14.383 24.859 1 98.69 228 MET B O 1
ATOM 4290 N N . THR B 1 229 ? 2.914 15.766 24.797 1 98.62 229 THR B N 1
ATOM 4291 C CA . THR B 1 229 ? 2.164 16.969 25.172 1 98.62 229 THR B CA 1
ATOM 4292 C C . THR B 1 229 ? 2.275 18.031 24.078 1 98.62 229 THR B C 1
ATOM 4294 O O . THR B 1 229 ? 3.365 18.297 23.562 1 98.62 229 THR B O 1
ATOM 4297 N N . GLU B 1 230 ? 1.14 18.625 23.766 1 98.62 230 GLU B N 1
ATOM 4298 C CA . GLU B 1 230 ? 1.101 19.609 22.688 1 98.62 230 GLU B CA 1
ATOM 4299 C C . GLU B 1 230 ? 1.707 20.938 23.109 1 98.62 230 GLU B C 1
ATOM 4301 O O . GLU B 1 230 ? 1.481 21.391 24.234 1 98.62 230 GLU B O 1
ATOM 4306 N N . VAL B 1 231 ? 2.492 21.516 22.234 1 98.81 231 VAL B N 1
ATOM 4307 C CA . VAL B 1 231 ? 2.986 22.875 22.391 1 98.81 231 VAL B CA 1
ATOM 4308 C C . VAL B 1 231 ? 1.88 23.875 22.031 1 98.81 231 VAL B C 1
ATOM 4310 O O . VAL B 1 231 ? 1.216 23.719 21 1 98.81 231 VAL B O 1
ATOM 4313 N N . LYS B 1 232 ? 1.662 24.859 22.875 1 98.56 232 LYS B N 1
ATOM 4314 C CA . LYS B 1 232 ? 0.636 25.859 22.641 1 98.56 232 LYS B CA 1
ATOM 4315 C C . LYS B 1 232 ? 1.119 26.922 21.641 1 98.56 232 LYS B C 1
ATOM 4317 O O . LYS B 1 232 ? 1.739 27.906 22.031 1 98.56 232 LYS B O 1
ATOM 4322 N N . LEU B 1 233 ? 0.672 26.766 20.484 1 98.56 233 LEU B N 1
ATOM 4323 C CA . LEU B 1 233 ? 0.897 27.766 19.453 1 98.56 233 LEU B CA 1
ATOM 4324 C C . LEU B 1 233 ? -0.126 28.891 19.547 1 98.56 233 LEU B C 1
ATOM 4326 O O . LEU B 1 233 ? -1.098 28.781 20.297 1 98.56 233 LEU B O 1
ATOM 4330 N N . PRO B 1 234 ? 0.148 30 18.781 1 98.44 234 PRO B N 1
ATOM 4331 C CA . PRO B 1 234 ? -0.921 31 18.75 1 98.44 234 PRO B CA 1
ATOM 4332 C C . PRO B 1 234 ? -2.271 30.406 18.344 1 98.44 234 PRO B C 1
ATOM 4334 O O . PRO B 1 234 ? -2.344 29.594 17.422 1 98.44 234 PRO B O 1
ATOM 4337 N N . PRO B 1 235 ? -3.283 30.781 19.031 1 97.56 235 PRO B N 1
ATOM 4338 C CA . PRO B 1 235 ? -4.574 30.125 18.828 1 97.56 235 PRO B CA 1
ATOM 4339 C C . PRO B 1 235 ? -5.074 30.25 17.391 1 97.56 235 PRO B C 1
ATOM 4341 O O . PRO B 1 235 ? -4.875 31.297 16.75 1 97.56 235 PRO B O 1
ATOM 4344 N N . TYR B 1 236 ? -5.727 29.219 16.953 1 97.5 236 TYR B N 1
ATOM 4345 C CA . TYR B 1 236 ? -6.355 29.219 15.633 1 97.5 236 TYR B CA 1
ATOM 4346 C C . TYR B 1 236 ? -7.59 30.109 15.617 1 97.5 236 TYR B C 1
ATOM 4348 O O . TYR B 1 236 ? -8.367 30.125 16.578 1 97.5 236 TYR B O 1
ATOM 4356 N N . LYS B 1 237 ? -7.727 30.906 14.602 1 95.69 237 LYS B N 1
ATOM 4357 C CA . LYS B 1 237 ? -8.938 31.641 14.219 1 95.69 237 LYS B CA 1
ATOM 4358 C C . LYS B 1 237 ? -9.258 31.406 12.742 1 95.69 237 LYS B C 1
ATOM 4360 O O . LYS B 1 237 ? -8.359 31.281 11.914 1 95.69 237 LYS B O 1
ATOM 4365 N N . GLU B 1 238 ? -10.562 31.391 12.508 1 92.94 238 GLU B N 1
ATOM 4366 C CA . GLU B 1 238 ? -10.961 31.141 11.125 1 92.94 238 GLU B CA 1
ATOM 4367 C C . GLU B 1 238 ? -10.258 32.125 10.172 1 92.94 238 GLU B C 1
ATOM 4369 O O . GLU B 1 238 ? -10.242 33.312 10.406 1 92.94 238 GLU B O 1
ATOM 4374 N N . GLY B 1 239 ? -9.609 31.5 9.211 1 93.19 239 GLY B N 1
ATOM 4375 C CA . GLY B 1 239 ? -8.984 32.312 8.188 1 93.19 239 GLY B CA 1
ATOM 4376 C C . GLY B 1 239 ? -7.535 32.656 8.484 1 93.19 239 GLY B C 1
ATOM 4377 O O . GLY B 1 239 ? -6.816 33.156 7.625 1 93.19 239 GLY B O 1
ATOM 4378 N N . CYS B 1 240 ? -6.996 32.344 9.664 1 96.19 240 CYS B N 1
ATOM 4379 C CA . CYS B 1 240 ? -5.629 32.688 10.023 1 96.19 240 CYS B CA 1
ATOM 4380 C C . CYS B 1 240 ? -4.617 31.922 9.188 1 96.19 240 CYS B C 1
ATOM 4382 O O . CYS B 1 240 ? -3.441 32.281 9.141 1 96.19 240 CYS B O 1
ATOM 4384 N N . ASP B 1 241 ? -5.137 30.859 8.5 1 94.44 241 ASP B N 1
ATOM 4385 C CA . ASP B 1 241 ? -4.254 30.047 7.676 1 94.44 241 ASP B CA 1
ATOM 4386 C C . ASP B 1 241 ? -4.613 30.172 6.195 1 94.44 241 ASP B C 1
ATOM 4388 O O . ASP B 1 241 ? -4.246 29.312 5.391 1 94.44 241 ASP B O 1
ATOM 4392 N N . ALA B 1 242 ? -5.293 31.188 5.84 1 92.12 242 ALA B N 1
ATOM 4393 C CA . ALA B 1 242 ? -5.766 31.359 4.469 1 92.12 242 ALA B CA 1
ATOM 4394 C C . ALA B 1 242 ? -4.605 31.672 3.523 1 92.12 242 ALA B C 1
ATOM 4396 O O . ALA B 1 242 ? -4.629 31.281 2.354 1 92.12 242 ALA B O 1
ATOM 4397 N N . ASP B 1 243 ? -3.615 32.438 4.016 1 93.88 243 ASP B N 1
ATOM 4398 C CA . ASP B 1 243 ? -2.396 32.719 3.27 1 93.88 243 ASP B CA 1
ATOM 4399 C C . ASP B 1 243 ? -1.224 31.891 3.771 1 93.88 243 ASP B C 1
ATOM 4401 O O . ASP B 1 243 ? -0.646 32.188 4.82 1 93.88 243 ASP B O 1
ATOM 4405 N N . ALA B 1 244 ? -0.864 30.938 2.955 1 89.5 244 ALA B N 1
ATOM 4406 C CA . ALA B 1 244 ? 0.139 29.953 3.352 1 89.5 244 ALA B CA 1
ATOM 4407 C C . ALA B 1 244 ? 1.438 30.641 3.777 1 89.5 244 ALA B C 1
ATOM 4409 O O . ALA B 1 244 ? 2.121 30.172 4.691 1 89.5 244 ALA B O 1
ATOM 4410 N N . ALA B 1 245 ? 1.773 31.719 3.191 1 93.06 245 ALA B N 1
ATOM 4411 C CA . ALA B 1 245 ? 3.047 32.406 3.434 1 93.06 245 ALA B CA 1
ATOM 4412 C C . ALA B 1 245 ? 3.023 33.156 4.758 1 93.06 245 ALA B C 1
ATOM 4414 O O . ALA B 1 245 ? 4.074 33.469 5.312 1 93.06 245 ALA B O 1
ATOM 4415 N N . LYS B 1 246 ? 1.823 33.375 5.309 1 96.19 246 LYS B N 1
ATOM 4416 C CA . LYS B 1 246 ? 1.711 34.25 6.465 1 96.19 246 LYS B CA 1
ATOM 4417 C C . LYS B 1 246 ? 1.196 33.5 7.688 1 96.19 246 LYS B C 1
ATOM 4419 O O . LYS B 1 246 ? 0.915 34.094 8.727 1 96.19 246 LYS B O 1
ATOM 4424 N N . VAL B 1 247 ? 1.091 32.188 7.539 1 97.12 247 VAL B N 1
ATOM 4425 C CA . VAL B 1 247 ? 0.495 31.406 8.617 1 97.12 247 VAL B CA 1
ATOM 4426 C C . VAL B 1 247 ? 1.336 31.547 9.883 1 97.12 247 VAL B C 1
ATOM 4428 O O . VAL B 1 247 ? 2.557 31.375 9.844 1 97.12 247 VAL B O 1
ATOM 4431 N N . ALA B 1 248 ? 0.668 31.859 11.008 1 97.88 248 ALA B N 1
ATOM 4432 C CA . ALA B 1 248 ? 1.332 32 12.305 1 97.88 248 ALA B CA 1
ATOM 4433 C C . ALA B 1 248 ? 0.417 31.562 13.445 1 97.88 248 ALA B C 1
ATOM 4435 O O . ALA B 1 248 ? 0.497 32.094 14.555 1 97.88 248 ALA B O 1
ATOM 4436 N N . CYS B 1 249 ? -0.493 30.703 13.125 1 98.19 249 CYS B N 1
ATOM 4437 C CA . CYS B 1 249 ? -1.447 30.234 14.117 1 98.19 249 CYS B CA 1
ATOM 4438 C C . CYS B 1 249 ? -1.453 28.703 14.18 1 98.19 249 CYS B C 1
ATOM 4440 O O . CYS B 1 249 ? -0.909 28.047 13.297 1 98.19 249 CYS B O 1
ATOM 4442 N N . ALA B 1 250 ? -2.094 28.234 15.266 1 98.06 250 ALA B N 1
ATOM 4443 C CA . ALA B 1 250 ? -2.244 26.797 15.461 1 98.06 250 ALA B CA 1
ATOM 4444 C C . ALA B 1 250 ? -3.154 26.188 14.398 1 98.06 250 ALA B C 1
ATOM 4446 O O . ALA B 1 250 ? -3.859 26.922 13.688 1 98.06 250 ALA B O 1
ATOM 4447 N N . TYR B 1 251 ? -3.029 24.859 14.242 1 97.38 251 TYR B N 1
ATOM 4448 C CA . TYR B 1 251 ? -3.932 24.109 13.367 1 97.38 251 TYR B CA 1
ATOM 4449 C C . TYR B 1 251 ? -5.324 24.016 13.977 1 97.38 251 TYR B C 1
ATOM 4451 O O . TYR B 1 251 ? -5.477 24.016 15.203 1 97.38 251 TYR B O 1
ATOM 4459 N N . PRO B 1 252 ? -6.34 23.906 13.141 1 96.62 252 PRO B N 1
ATOM 4460 C CA . PRO B 1 252 ? -7.699 23.734 13.656 1 96.62 252 PRO B CA 1
ATOM 4461 C C . PRO B 1 252 ? -7.992 22.297 14.062 1 96.62 252 PRO B C 1
ATOM 4463 O O . PRO B 1 252 ? -7.184 21.391 13.797 1 96.62 252 PRO B O 1
ATOM 4466 N N . HIS B 1 253 ? -9.078 22.141 14.906 1 96.56 253 HIS B N 1
ATOM 4467 C CA . HIS B 1 253 ? -9.742 20.844 14.969 1 96.56 253 HIS B CA 1
ATOM 4468 C C . HIS B 1 253 ? -10.641 20.625 13.758 1 96.56 253 HIS B C 1
ATOM 4470 O O . HIS B 1 253 ? -11.453 21.484 13.414 1 96.56 253 HIS B O 1
ATOM 4476 N N . THR B 1 254 ? -10.438 19.516 13.102 1 96.81 254 THR B N 1
ATOM 4477 C CA . THR B 1 254 ? -11.078 19.312 11.805 1 96.81 254 THR B CA 1
ATOM 4478 C C . THR B 1 254 ? -11.945 18.062 11.82 1 96.81 254 THR B C 1
ATOM 4480 O O . THR B 1 254 ? -11.43 16.938 11.906 1 96.81 254 THR B O 1
ATOM 4483 N N . PRO B 1 255 ? -13.305 18.234 11.797 1 97.56 255 PRO B N 1
ATOM 4484 C CA . PRO B 1 255 ? -14.086 17.047 11.492 1 97.56 255 PRO B CA 1
ATOM 4485 C C . PRO B 1 255 ? -13.758 16.453 10.125 1 97.56 255 PRO B C 1
ATOM 4487 O O . PRO B 1 255 ? -13.977 17.094 9.094 1 97.56 255 PRO B O 1
ATOM 4490 N N . LEU B 1 256 ? -13.234 15.258 10.102 1 98.56 256 LEU B N 1
ATOM 4491 C CA . LEU B 1 256 ? -12.758 14.648 8.867 1 98.56 256 LEU B CA 1
ATOM 4492 C C . LEU B 1 256 ? -13.922 14.25 7.969 1 98.56 256 LEU B C 1
ATOM 4494 O O . LEU B 1 256 ? -14.938 13.75 8.453 1 98.56 256 LEU B O 1
ATOM 4498 N N . GLN B 1 257 ? -13.75 14.547 6.695 1 98.69 257 GLN B N 1
ATOM 4499 C CA . GLN B 1 257 ? -14.828 14.391 5.73 1 98.69 257 GLN B CA 1
ATOM 4500 C C . GLN B 1 257 ? -14.469 13.383 4.648 1 98.69 257 GLN B C 1
ATOM 4502 O O . GLN B 1 257 ? -13.289 13.102 4.422 1 98.69 257 GLN B O 1
ATOM 4507 N N . LYS B 1 258 ? -15.516 12.859 4.043 1 98.88 258 LYS B N 1
ATOM 4508 C CA . LYS B 1 258 ? -15.406 12.039 2.84 1 98.88 258 LYS B CA 1
ATOM 4509 C C . LYS B 1 258 ? -15.922 12.781 1.613 1 98.88 258 LYS B C 1
ATOM 4511 O O . LYS B 1 258 ? -16.812 13.617 1.72 1 98.88 258 LYS B O 1
ATOM 4516 N N . TYR B 1 259 ? -15.328 12.508 0.517 1 98.94 259 TYR B N 1
ATOM 4517 C CA . TYR B 1 259 ? -15.742 13.078 -0.758 1 98.94 259 TYR B CA 1
ATOM 4518 C C . TYR B 1 259 ? -15.836 12 -1.834 1 98.94 259 TYR B C 1
ATOM 4520 O O . TYR B 1 259 ? -15.008 11.086 -1.882 1 98.94 259 TYR B O 1
ATOM 4528 N N . LEU B 1 260 ? -16.875 12.086 -2.678 1 98.94 260 LEU B N 1
ATOM 4529 C CA . LEU B 1 260 ? -17.078 11.156 -3.783 1 98.94 260 LEU B CA 1
ATOM 4530 C C . LEU B 1 260 ? -17.094 11.898 -5.117 1 98.94 260 LEU B C 1
ATOM 4532 O O . LEU B 1 260 ? -17.531 13.047 -5.188 1 98.94 260 LEU B O 1
ATOM 4536 N N . ASN B 1 261 ? -16.562 11.227 -6.141 1 98.81 261 ASN B N 1
ATOM 4537 C CA . ASN B 1 261 ? -16.875 11.703 -7.484 1 98.81 261 ASN B CA 1
ATOM 4538 C C . ASN B 1 261 ? -18.375 11.852 -7.688 1 98.81 261 ASN B C 1
ATOM 4540 O O . ASN B 1 261 ? -19.156 10.984 -7.266 1 98.81 261 ASN B O 1
ATOM 4544 N N . ALA B 1 262 ? -18.766 12.93 -8.391 1 98.69 262 ALA B N 1
ATOM 4545 C CA . ALA B 1 262 ? -20.203 13.219 -8.508 1 98.69 262 ALA B CA 1
ATOM 4546 C C . ALA B 1 262 ? -20.906 12.133 -9.32 1 98.69 262 ALA B C 1
ATOM 4548 O O . ALA B 1 262 ? -22.031 11.734 -8.977 1 98.69 262 ALA B O 1
ATOM 4549 N N . GLY B 1 263 ? -20.375 11.711 -10.414 1 97.88 263 GLY B N 1
ATOM 4550 C CA . GLY B 1 263 ? -20.953 10.625 -11.188 1 97.88 263 GLY B CA 1
ATOM 4551 C C . GLY B 1 263 ? -21.078 9.336 -10.398 1 97.88 263 GLY B C 1
ATOM 4552 O O . GLY B 1 263 ? -22.109 8.672 -10.445 1 97.88 263 GLY B O 1
ATOM 4553 N N . PHE B 1 264 ? -20.062 8.977 -9.68 1 97.81 264 PHE B N 1
ATOM 4554 C CA . PHE B 1 264 ? -20.094 7.781 -8.836 1 97.81 264 PHE B CA 1
ATOM 4555 C C . PHE B 1 264 ? -21.141 7.906 -7.742 1 97.81 264 PHE B C 1
ATOM 4557 O O . PHE B 1 264 ? -21.844 6.938 -7.426 1 97.81 264 PHE B O 1
ATOM 4564 N N . ALA B 1 265 ? -21.203 9.07 -7.133 1 98.12 265 ALA B N 1
ATOM 4565 C CA . ALA B 1 265 ? -22.188 9.297 -6.086 1 98.12 265 ALA B CA 1
ATOM 4566 C C . ALA B 1 265 ? -23.594 9.023 -6.594 1 98.12 265 ALA B C 1
ATOM 4568 O O . ALA B 1 265 ? -24.453 8.539 -5.844 1 98.12 265 ALA B O 1
ATOM 4569 N N . LYS B 1 266 ? -23.828 9.328 -7.805 1 97.12 266 LYS B N 1
ATOM 4570 C CA . LYS B 1 266 ? -25.156 9.188 -8.406 1 97.12 266 LYS B CA 1
ATOM 4571 C C . LYS B 1 266 ? -25.391 7.766 -8.914 1 97.12 266 LYS B C 1
ATOM 4573 O O . LYS B 1 266 ? -26.469 7.207 -8.75 1 97.12 266 LYS B O 1
ATOM 4578 N N . SER B 1 267 ? -24.312 7.113 -9.422 1 95.38 267 SER B N 1
ATOM 4579 C CA . SER B 1 267 ? -24.531 5.887 -10.18 1 95.38 267 SER B CA 1
ATOM 4580 C C . SER B 1 267 ? -23.703 4.734 -9.625 1 95.38 267 SER B C 1
ATOM 4582 O O . SER B 1 267 ? -23.688 3.639 -10.195 1 95.38 267 SER B O 1
ATOM 4584 N N . GLY B 1 268 ? -23.078 4.914 -8.578 1 95.75 268 GLY B N 1
ATOM 4585 C CA . GLY B 1 268 ? -22.172 3.902 -8.047 1 95.75 268 GLY B CA 1
ATOM 4586 C C . GLY B 1 268 ? -22.891 2.797 -7.297 1 95.75 268 GLY B C 1
ATOM 4587 O O . GLY B 1 268 ? -22.266 1.865 -6.793 1 95.75 268 GLY B O 1
ATOM 4588 N N . GLY B 1 269 ? -24.266 2.943 -7.172 1 96 269 GLY B N 1
ATOM 4589 C CA . GLY B 1 269 ? -25.078 1.88 -6.598 1 96 269 GLY B CA 1
ATOM 4590 C C . GLY B 1 269 ? -24.781 1.634 -5.129 1 96 269 GLY B C 1
ATOM 4591 O O . GLY B 1 269 ? -24.656 2.578 -4.348 1 96 269 GLY B O 1
ATOM 4592 N N . SER B 1 270 ? -24.719 0.37 -4.773 1 96.75 270 SER B N 1
ATOM 4593 C CA . SER B 1 270 ? -24.562 -0.017 -3.377 1 96.75 270 SER B CA 1
ATOM 4594 C C . SER B 1 270 ? -23.203 0.423 -2.834 1 96.75 270 SER B C 1
ATOM 4596 O O . SER B 1 270 ? -23.062 0.687 -1.638 1 96.75 270 SER B O 1
ATOM 4598 N N . ALA B 1 271 ? -22.234 0.479 -3.701 1 98.06 271 ALA B N 1
ATOM 4599 C CA . ALA B 1 271 ? -20.922 0.92 -3.256 1 98.06 271 ALA B CA 1
ATOM 4600 C C . ALA B 1 271 ? -20.953 2.379 -2.809 1 98.06 271 ALA B C 1
ATOM 4602 O O . ALA B 1 271 ? -20.422 2.721 -1.748 1 98.06 271 ALA B O 1
ATOM 4603 N N . ALA B 1 272 ? -21.562 3.238 -3.613 1 98.12 272 ALA B N 1
ATOM 4604 C CA . ALA B 1 272 ? -21.672 4.648 -3.256 1 98.12 272 ALA B CA 1
ATOM 4605 C C . ALA B 1 272 ? -22.516 4.828 -1.986 1 98.12 272 ALA B C 1
ATOM 4607 O O . ALA B 1 272 ? -22.156 5.629 -1.117 1 98.12 272 ALA B O 1
ATOM 4608 N N . ALA B 1 273 ? -23.594 4.082 -1.895 1 98.06 273 ALA B N 1
ATOM 4609 C CA . ALA B 1 273 ? -24.453 4.152 -0.712 1 98.06 273 ALA B CA 1
ATOM 4610 C C . ALA B 1 273 ? -23.688 3.74 0.543 1 98.06 273 ALA B C 1
ATOM 4612 O O . ALA B 1 273 ? -23.797 4.391 1.586 1 98.06 273 ALA B O 1
ATOM 4613 N N . PHE B 1 274 ? -22.938 2.689 0.409 1 98.69 274 PHE B N 1
ATOM 4614 C CA . PHE B 1 274 ? -22.125 2.201 1.521 1 98.69 274 PHE B CA 1
ATOM 4615 C C . PHE B 1 274 ? -21.109 3.248 1.95 1 98.69 274 PHE B C 1
ATOM 4617 O O . PHE B 1 274 ? -20.984 3.555 3.139 1 98.69 274 PHE B O 1
ATOM 4624 N N . LEU B 1 275 ? -20.344 3.82 1.022 1 98.81 275 LEU B N 1
ATOM 4625 C CA . LEU B 1 275 ? -19.281 4.754 1.35 1 98.81 275 LEU B CA 1
ATOM 4626 C C . LEU B 1 275 ? -19.828 6.023 1.98 1 98.81 275 LEU B C 1
ATOM 4628 O O . LEU B 1 275 ? -19.188 6.625 2.846 1 98.81 275 LEU B O 1
ATOM 4632 N N . LYS B 1 276 ? -21.047 6.43 1.629 1 98.38 276 LYS B N 1
ATOM 4633 C CA . LYS B 1 276 ? -21.703 7.574 2.252 1 98.38 276 LYS B CA 1
ATOM 4634 C C . LYS B 1 276 ? -22.094 7.27 3.695 1 98.38 276 LYS B C 1
ATOM 4636 O O . LYS B 1 276 ? -22.016 8.141 4.562 1 98.38 276 LYS B O 1
ATOM 4641 N N . LYS B 1 277 ? -22.391 6.047 3.928 1 98.31 277 LYS B N 1
ATOM 4642 C CA . LYS B 1 277 ? -22.844 5.645 5.258 1 98.31 277 LYS B CA 1
ATOM 4643 C C . LYS B 1 277 ? -21.672 5.285 6.152 1 98.31 277 LYS B C 1
ATOM 4645 O O . LYS B 1 277 ? -21.797 5.258 7.379 1 98.31 277 LYS B O 1
ATOM 4650 N N . PHE B 1 278 ? -20.547 4.965 5.547 1 98.62 278 PHE B N 1
ATOM 4651 C CA . PHE B 1 278 ? -19.359 4.594 6.297 1 98.62 278 PHE B CA 1
ATOM 4652 C C . PHE B 1 278 ? -19 5.668 7.312 1 98.62 278 PHE B C 1
ATOM 4654 O O . PHE B 1 278 ? -18.703 6.809 6.941 1 98.62 278 PHE B O 1
ATOM 4661 N N . LYS B 1 279 ? -19.094 5.379 8.539 1 98.25 279 LYS B N 1
ATOM 4662 C CA . LYS B 1 279 ? -18.812 6.23 9.688 1 98.25 279 LYS B CA 1
ATOM 4663 C C . LYS B 1 279 ? -18.422 5.398 10.906 1 98.25 279 LYS B C 1
ATOM 4665 O O . LYS B 1 279 ? -19.062 4.398 11.219 1 98.25 279 LYS B O 1
ATOM 4670 N N . TRP B 1 280 ? -17.234 5.789 11.477 1 97.81 280 TRP B N 1
ATOM 4671 C CA . TRP B 1 280 ? -16.828 5.043 12.656 1 97.81 280 TRP B CA 1
ATOM 4672 C C . TRP B 1 280 ? -16.141 5.961 13.664 1 97.81 280 TRP B C 1
ATOM 4674 O O . TRP B 1 280 ? -16.031 7.168 13.445 1 97.81 280 TRP B O 1
ATOM 4684 N N . THR B 1 281 ? -15.789 5.402 14.828 1 97.5 281 THR B N 1
ATOM 4685 C CA . THR B 1 281 ? -15.266 6.207 15.93 1 97.5 281 THR B CA 1
ATOM 4686 C C . THR B 1 281 ? -13.75 6.324 15.836 1 97.5 281 THR B C 1
ATOM 4688 O O . THR B 1 281 ? -13.109 5.582 15.086 1 97.5 281 THR B O 1
ATOM 4691 N N . THR B 1 282 ? -13.289 7.227 16.625 1 96.75 282 THR B N 1
ATOM 4692 C CA . THR B 1 282 ? -11.844 7.375 16.797 1 96.75 282 THR B CA 1
ATOM 4693 C C . THR B 1 282 ? -11.219 6.074 17.297 1 96.75 282 THR B C 1
ATOM 4695 O O . THR B 1 282 ? -10.148 5.68 16.844 1 96.75 282 THR B O 1
ATOM 4698 N N . GLU B 1 283 ? -11.875 5.441 18.203 1 96.38 283 GLU B N 1
ATOM 4699 C CA . GLU B 1 283 ? -11.375 4.191 18.781 1 96.38 283 GLU B CA 1
ATOM 4700 C C . GLU B 1 283 ? -11.297 3.094 17.719 1 96.38 283 GLU B C 1
ATOM 4702 O O . GLU B 1 283 ? -10.336 2.33 17.688 1 96.38 283 GLU B O 1
ATOM 4707 N N . ASP B 1 284 ? -12.297 3.072 16.859 1 97.75 284 ASP B N 1
ATOM 4708 C CA . ASP B 1 284 ? -12.305 2.096 15.773 1 97.75 284 ASP B CA 1
ATOM 4709 C C . ASP B 1 284 ? -11.109 2.293 14.844 1 97.75 284 ASP B C 1
ATOM 4711 O O . ASP B 1 284 ? -10.391 1.339 14.547 1 97.75 284 ASP B O 1
ATOM 4715 N N . GLN B 1 285 ? -10.906 3.479 14.414 1 97.88 285 GLN B N 1
ATOM 4716 C CA . GLN B 1 285 ? -9.812 3.775 13.5 1 97.88 285 GLN B CA 1
ATOM 4717 C C . GLN B 1 285 ? -8.461 3.484 14.148 1 97.88 285 GLN B C 1
ATOM 4719 O O . GLN B 1 285 ? -7.555 2.949 13.5 1 97.88 285 GLN B O 1
ATOM 4724 N N . ASN B 1 286 ? -8.344 3.85 15.414 1 97.19 286 ASN B N 1
ATOM 4725 C CA . ASN B 1 286 ? -7.094 3.623 16.125 1 97.19 286 ASN B CA 1
ATOM 4726 C C . ASN B 1 286 ? -6.789 2.133 16.266 1 97.19 286 ASN B C 1
ATOM 4728 O O . ASN B 1 286 ? -5.629 1.728 16.219 1 97.19 286 ASN B O 1
ATOM 4732 N N . GLU B 1 287 ? -7.809 1.368 16.469 1 97.38 287 GLU B N 1
ATOM 4733 C CA . GLU B 1 287 ? -7.613 -0.074 16.578 1 97.38 287 GLU B CA 1
ATOM 4734 C C . GLU B 1 287 ? -7.02 -0.656 15.305 1 97.38 287 GLU B C 1
ATOM 4736 O O . GLU B 1 287 ? -6.047 -1.414 15.359 1 97.38 287 GLU B O 1
ATOM 4741 N N . VAL B 1 288 ? -7.57 -0.268 14.188 1 98 288 VAL B N 1
ATOM 4742 C CA . VAL B 1 288 ? -7.074 -0.764 12.906 1 98 288 VAL B CA 1
ATOM 4743 C C . VAL B 1 288 ? -5.68 -0.201 12.641 1 98 288 VAL B C 1
ATOM 4745 O O . VAL B 1 288 ? -4.785 -0.925 12.195 1 98 288 VAL B O 1
ATOM 4748 N N . SER B 1 289 ? -5.488 1.072 12.945 1 97.44 289 SER B N 1
ATOM 4749 C CA . SER B 1 289 ? -4.199 1.726 12.742 1 97.44 289 SER B CA 1
ATOM 4750 C C . SER B 1 289 ? -3.104 1.056 13.562 1 97.44 289 SER B C 1
ATOM 4752 O O . SER B 1 289 ? -1.976 0.899 13.094 1 97.44 289 SER B O 1
ATOM 4754 N N . LEU B 1 290 ? -3.422 0.687 14.781 1 96.62 290 LEU B N 1
ATOM 4755 C CA . LEU B 1 290 ? -2.475 0.01 15.664 1 96.62 290 LEU B CA 1
ATOM 4756 C C . LEU B 1 290 ? -2.049 -1.33 15.07 1 96.62 290 LEU B C 1
ATOM 4758 O O . LEU B 1 290 ? -0.863 -1.672 15.086 1 96.62 290 LEU B O 1
ATOM 4762 N N . MET B 1 291 ? -2.977 -2.086 14.5 1 95.88 291 MET B N 1
ATOM 4763 C CA . MET B 1 291 ? -2.68 -3.385 13.898 1 95.88 291 MET B CA 1
ATOM 4764 C C . MET B 1 291 ? -1.737 -3.232 12.711 1 95.88 291 MET B C 1
ATOM 4766 O O . MET B 1 291 ? -0.83 -4.043 12.523 1 95.88 291 MET B O 1
ATOM 4770 N N . ILE B 1 292 ? -1.938 -2.15 11.961 1 94.12 292 ILE B N 1
ATOM 4771 C CA . ILE B 1 292 ? -1.129 -1.936 10.758 1 94.12 292 ILE B CA 1
ATOM 4772 C C . ILE B 1 292 ? 0.254 -1.424 11.156 1 94.12 292 ILE B C 1
ATOM 4774 O O . ILE B 1 292 ? 1.271 -2.023 10.805 1 94.12 292 ILE B O 1
ATOM 4778 N N . ALA B 1 293 ? 0.312 -0.44 11.992 1 92.94 293 ALA B N 1
ATOM 4779 C CA . ALA B 1 293 ? 1.544 0.325 12.164 1 92.94 293 ALA B CA 1
ATOM 4780 C C . ALA B 1 293 ? 2.396 -0.26 13.289 1 92.94 293 ALA B C 1
ATOM 4782 O O . ALA B 1 293 ? 3.627 -0.18 13.25 1 92.94 293 ALA B O 1
ATOM 4783 N N . ASP B 1 294 ? 1.783 -0.802 14.281 1 92.88 294 ASP B N 1
ATOM 4784 C CA . ASP B 1 294 ? 2.529 -1.336 15.414 1 92.88 294 ASP B CA 1
ATOM 4785 C C . ASP B 1 294 ? 2.68 -2.852 15.312 1 92.88 294 ASP B C 1
ATOM 4787 O O . ASP B 1 294 ? 3.791 -3.379 15.383 1 92.88 294 ASP B O 1
ATOM 4791 N N . GLN B 1 295 ? 1.553 -3.521 15.078 1 91.31 295 GLN B N 1
ATOM 4792 C CA . GLN B 1 295 ? 1.576 -4.98 15.016 1 91.31 295 GLN B CA 1
ATOM 4793 C C . GLN B 1 295 ? 2.014 -5.461 13.633 1 91.31 295 GLN B C 1
ATOM 4795 O O . GLN B 1 295 ? 2.201 -6.66 13.422 1 91.31 295 GLN B O 1
ATOM 4800 N N . LYS B 1 296 ? 2.148 -4.551 12.711 1 89.06 296 LYS B N 1
ATOM 4801 C CA . LYS B 1 296 ? 2.727 -4.77 11.391 1 89.06 296 LYS B CA 1
ATOM 4802 C C . LYS B 1 296 ? 1.904 -5.777 10.586 1 89.06 296 LYS B C 1
ATOM 4804 O O . LYS B 1 296 ? 2.455 -6.555 9.805 1 89.06 296 LYS B O 1
ATOM 4809 N N . LEU B 1 297 ? 0.601 -5.793 10.859 1 90.44 297 LEU B N 1
ATOM 4810 C CA . LEU B 1 297 ? -0.303 -6.527 9.984 1 90.44 297 LEU B CA 1
ATOM 4811 C C . LEU B 1 297 ? -0.489 -5.797 8.656 1 90.44 297 LEU B C 1
ATOM 4813 O O . LEU B 1 297 ? -0.404 -4.566 8.609 1 90.44 297 LEU B O 1
ATOM 4817 N N . SER B 1 298 ? -0.74 -6.621 7.629 1 89.62 298 SER B N 1
ATOM 4818 C CA . SER B 1 298 ? -1.161 -5.969 6.391 1 89.62 298 SER B CA 1
ATOM 4819 C C . SER B 1 298 ? -2.498 -5.258 6.57 1 89.62 298 SER B C 1
ATOM 4821 O O . SER B 1 298 ? -3.318 -5.66 7.395 1 89.62 298 SER B O 1
ATOM 4823 N N . PRO B 1 299 ? -2.695 -4.25 5.773 1 94.31 299 PRO B N 1
ATOM 4824 C CA . PRO B 1 299 ? -3.99 -3.568 5.855 1 94.31 299 PRO B CA 1
ATOM 4825 C C . PRO B 1 299 ? -5.168 -4.512 5.645 1 94.31 299 PRO B C 1
ATOM 4827 O O . PRO B 1 299 ? -6.195 -4.387 6.32 1 94.31 299 PRO B O 1
ATOM 4830 N N . GLN B 1 300 ? -5.031 -5.449 4.809 1 92.94 300 GLN B N 1
ATOM 4831 C CA . GLN B 1 300 ? -6.102 -6.402 4.539 1 92.94 300 GLN B CA 1
ATOM 4832 C C . GLN B 1 300 ? -6.379 -7.281 5.758 1 92.94 300 GLN B C 1
ATOM 4834 O O . GLN B 1 300 ? -7.535 -7.531 6.098 1 92.94 300 GLN B O 1
ATOM 4839 N N . GLU B 1 301 ? -5.32 -7.758 6.359 1 92.38 301 GLU B N 1
ATOM 4840 C CA . GLU B 1 301 ? -5.469 -8.586 7.551 1 92.38 301 GLU B CA 1
ATOM 4841 C C . GLU B 1 301 ? -6.07 -7.793 8.703 1 92.38 301 GLU B C 1
ATOM 4843 O O . GLU B 1 301 ? -6.918 -8.297 9.445 1 92.38 301 GLU B O 1
ATOM 4848 N N . ALA B 1 302 ? -5.602 -6.59 8.859 1 96.81 302 ALA B N 1
ATOM 4849 C CA . ALA B 1 302 ? -6.129 -5.719 9.906 1 96.81 302 ALA B CA 1
ATOM 4850 C C . ALA B 1 302 ? -7.621 -5.465 9.711 1 96.81 302 ALA B C 1
ATOM 4852 O O . ALA B 1 302 ? -8.398 -5.527 10.664 1 96.81 302 ALA B O 1
ATOM 4853 N N . ALA B 1 303 ? -7.992 -5.191 8.516 1 98 303 ALA B N 1
ATOM 4854 C CA . ALA B 1 303 ? -9.391 -4.941 8.188 1 98 303 ALA B CA 1
ATOM 4855 C C . ALA B 1 303 ? -10.25 -6.168 8.477 1 98 303 ALA B C 1
ATOM 4857 O O . ALA B 1 303 ? -11.328 -6.059 9.07 1 98 303 ALA B O 1
ATOM 4858 N N . ARG B 1 304 ? -9.797 -7.305 8.047 1 96.25 304 ARG B N 1
ATOM 4859 C CA . ARG B 1 304 ? -10.531 -8.539 8.289 1 96.25 304 ARG B CA 1
ATOM 4860 C C . ARG B 1 304 ? -10.766 -8.758 9.781 1 96.25 304 ARG B C 1
ATOM 4862 O O . ARG B 1 304 ? -11.891 -9.047 10.203 1 96.25 304 ARG B O 1
ATOM 4869 N N . LYS B 1 305 ? -9.703 -8.648 10.539 1 96.44 305 LYS B N 1
ATOM 4870 C CA . LYS B 1 305 ? -9.805 -8.859 11.984 1 96.44 305 LYS B CA 1
ATOM 4871 C C . LYS B 1 305 ? -10.805 -7.895 12.609 1 96.44 305 LYS B C 1
ATOM 4873 O O . LYS B 1 305 ? -11.609 -8.289 13.453 1 96.44 305 LYS B O 1
ATOM 4878 N N . TRP B 1 306 ? -10.734 -6.621 12.227 1 98.56 306 TRP B N 1
ATOM 4879 C CA . TRP B 1 306 ? -11.648 -5.629 12.789 1 98.56 306 TRP B CA 1
ATOM 4880 C C . TRP B 1 306 ? -13.094 -5.922 12.375 1 98.56 306 TRP B C 1
ATOM 4882 O O . TRP B 1 306 ? -14 -5.863 13.203 1 98.56 306 TRP B O 1
ATOM 4892 N N . VAL B 1 307 ? -13.32 -6.223 11.133 1 98.5 307 VAL B N 1
ATOM 4893 C CA . VAL B 1 307 ? -14.656 -6.477 10.609 1 98.5 307 VAL B CA 1
ATOM 4894 C C . VAL B 1 307 ? -15.266 -7.688 11.305 1 98.5 307 VAL B C 1
ATOM 4896 O O . VAL B 1 307 ? -16.438 -7.668 11.68 1 98.5 307 VAL B O 1
ATOM 4899 N N . ASP B 1 308 ? -14.508 -8.719 11.492 1 97.31 308 ASP B N 1
ATOM 4900 C CA . ASP B 1 308 ? -14.984 -9.93 12.156 1 97.31 308 ASP B CA 1
ATOM 4901 C C . ASP B 1 308 ? -15.375 -9.641 13.602 1 97.31 308 ASP B C 1
ATOM 4903 O O . ASP B 1 308 ? -16.281 -10.266 14.148 1 97.31 308 ASP B O 1
ATOM 4907 N N . GLY B 1 309 ? -14.75 -8.688 14.148 1 98.06 309 GLY B N 1
ATOM 4908 C CA . GLY B 1 309 ? -14.953 -8.406 15.562 1 98.06 309 GLY B CA 1
ATOM 4909 C C . GLY B 1 309 ? -16 -7.336 15.812 1 98.06 309 GLY B C 1
ATOM 4910 O O . GLY B 1 309 ? -16.422 -7.125 16.953 1 98.06 309 GLY B O 1
ATOM 4911 N N . HIS B 1 310 ? -16.438 -6.641 14.758 1 98.25 310 HIS B N 1
ATOM 4912 C CA . HIS B 1 310 ? -17.328 -5.504 14.977 1 98.25 310 HIS B CA 1
ATOM 4913 C C . HIS B 1 310 ? -18.516 -5.559 14.031 1 98.25 310 HIS B C 1
ATOM 4915 O O . HIS B 1 310 ? -18.844 -4.562 13.383 1 98.25 310 HIS B O 1
ATOM 4921 N N . PRO B 1 311 ? -19.281 -6.66 13.992 1 97 311 PRO B N 1
ATOM 4922 C CA . PRO B 1 311 ? -20.391 -6.75 13.031 1 97 311 PRO B CA 1
ATOM 4923 C C . PRO B 1 311 ? -21.5 -5.742 13.305 1 97 311 PRO B C 1
ATOM 4925 O O . PRO B 1 311 ? -22.125 -5.238 12.367 1 97 311 PRO B O 1
ATOM 4928 N N . SER B 1 312 ? -21.75 -5.387 14.562 1 96.12 312 SER B N 1
ATOM 4929 C CA . SER B 1 312 ? -22.844 -4.477 14.922 1 96.12 312 SER B CA 1
ATOM 4930 C C . SER B 1 312 ? -22.578 -3.07 14.391 1 96.12 312 SER B C 1
ATOM 4932 O O . SER B 1 312 ? -23.516 -2.307 14.148 1 96.12 312 SER B O 1
ATOM 4934 N N . VAL B 1 313 ? -21.312 -2.768 14.172 1 97.06 313 VAL B N 1
ATOM 4935 C CA . VAL B 1 313 ? -20.969 -1.433 13.695 1 97.06 313 VAL B CA 1
ATOM 4936 C C . VAL B 1 313 ? -21.141 -1.354 12.18 1 97.06 313 VAL B C 1
ATOM 4938 O O . VAL B 1 313 ? -21.906 -0.522 11.68 1 97.06 313 VAL B O 1
ATOM 4941 N N . TRP B 1 314 ? -20.531 -2.299 11.469 1 97.5 314 TRP B N 1
ATOM 4942 C CA . TRP B 1 314 ? -20.422 -2.115 10.023 1 97.5 314 TRP B CA 1
ATOM 4943 C C . TRP B 1 314 ? -21.688 -2.604 9.32 1 97.5 314 TRP B C 1
ATOM 4945 O O . TRP B 1 314 ? -21.984 -2.186 8.195 1 97.5 314 TRP B O 1
ATOM 4955 N N . LYS B 1 315 ? -22.516 -3.473 9.883 1 96.94 315 LYS B N 1
ATOM 4956 C CA . LYS B 1 315 ? -23.734 -3.951 9.25 1 96.94 315 LYS B CA 1
ATOM 4957 C C . LYS B 1 315 ? -24.703 -2.803 8.984 1 96.94 315 LYS B C 1
ATOM 4959 O O . LYS B 1 315 ? -25.469 -2.834 8.023 1 96.94 315 LYS B O 1
ATOM 4964 N N . ARG B 1 316 ? -24.609 -1.793 9.789 1 95.69 316 ARG B N 1
ATOM 4965 C CA . ARG B 1 316 ? -25.484 -0.632 9.633 1 95.69 316 ARG B CA 1
ATOM 4966 C C . ARG B 1 316 ? -25.141 0.14 8.359 1 95.69 316 ARG B C 1
ATOM 4968 O O . ARG B 1 316 ? -25.984 0.883 7.844 1 95.69 316 ARG B O 1
ATOM 4975 N N . TRP B 1 317 ? -23.875 -0.014 7.883 1 97.56 317 TRP B N 1
ATOM 4976 C CA . TRP B 1 317 ? -23.453 0.722 6.695 1 97.56 317 TRP B CA 1
ATOM 4977 C C . TRP B 1 317 ? -23.984 0.066 5.426 1 97.56 317 TRP B C 1
ATOM 4979 O O . TRP B 1 317 ? -23.984 0.676 4.355 1 97.56 317 TRP B O 1
ATOM 4989 N N . LEU B 1 318 ? -24.422 -1.187 5.516 1 95.06 318 LEU B N 1
ATOM 4990 C CA . LEU B 1 318 ? -24.828 -1.951 4.344 1 95.06 318 LEU B CA 1
ATOM 4991 C C . LEU B 1 318 ? -26.359 -2.033 4.254 1 95.06 318 LEU B C 1
ATOM 4993 O O . LEU B 1 318 ? -26.891 -2.609 3.307 1 95.06 318 LEU B O 1
ATOM 4997 N N . SER B 1 319 ? -27.062 -1.521 5.152 1 85.19 319 SER B N 1
ATOM 4998 C CA . SER B 1 319 ? -28.516 -1.541 5.184 1 85.19 319 SER B CA 1
ATOM 4999 C C . SER B 1 319 ? -29.109 -0.413 4.344 1 85.19 319 SER B C 1
ATOM 5001 O O . SER B 1 319 ? -28.469 0.62 4.145 1 85.19 319 SER B O 1
#

Nearest PDB structures (foldseek):
  4xz6-assembly2_B  TM=9.176E-01  e=3.530E-26  Ruegeria pomeroyi DSS-3
  7yle-assembly1_A  TM=8.654E-01  e=1.533E-21  Roseovarius nubinhibens ISM
  3l6h-assembly1_A  TM=8.246E-01  e=7.040E-20  Lactococcus lactis
  3tmg-assembly4_D  TM=8.610E-01  e=2.753E-16  Borreliella burgdorferi
  7ahh-assembly1_A  TM=8.060E-01  e=7.214E-18  Lactococcus lactis subsp. lactis

InterPro domains:
  IPR007210 ABC-type glycine betaine transport system, substrate-binding domain [PF04069] (41-308)

Foldseek 3Di:
DDDPPPPPVPPPPPPPPPPPVPPPPPLLPPAQVVQDDPPAQEAEEEAEQALLSLLLVLLLCLCCVPPVPHHYHYDYDFQVVVLVCQLNNPHFKRQWDQDDPVSCCPRCPPVVQKDWLWFQAEKKFKAKKKFVVVCVVPVCCLEPVCVQVCQQLQDDPPWVNGHEAEEEAPRHDDLVVLQCVQVVHRTDYDYLRHPLSVLVVQLVCVVVVGIHMYIDMPPALCCVVGPIDGRAFAADDPPLPVDSNNRHHGTDTGRITMMGGNSCCVPVPQSNQLSSLNYDHSVLSNQLSCCCRPVVDDSNVSSVVSCVVPVVPSVVSRD/DDDPPPCPVPPPPPPPPPPPCPPPPPLLPPAQVVQDDPPAQEAEEEAEQALLSLLLCLLLCLCCVPPVNHHYHYDYDFQVVVLVCQLNNPHFKRQWDQDDPVSCCPRCPPVVQKDWLWFQAEKKFKAKKKFPVVCVVPVCCLEPVCVQVCQQLQDDPPWVNGHEAEEEAPRHDDLVVLQCVQVVHRTDYDYLRHPLSVLVVQLVCVVVVGIHMYIDMPPALCCVVGPIDGRAFAADDPPLPVDSNNRHHGTDTGRITMMGGNSCCVPVPQSNQLSSLNYDHSVLSNQLSCCCRPVVDDSNVSSVVSCVVPVVPSVVSRD

Secondary structure (DSSP, 8-state):
--------------------------TT----GGG-SSS--EEEEEE-SSHHHHHHHHHHHHHHHHTS--EEEEEE--HHHHHHHHHHTSSSEEEEE---HHHIIIIIIIS--EEEEEEEEEEEEEEEEEEHHHHHH-GGGGBGGGGGGGGGGGB-TTTTTSEEEEES-TTS--SHHHHHHHTT-SEEEEE-SSHHHHHHHHHHHHHTT---EEEEEES-THHHHS-EEE-BPSPP-TTTTSSGGG--SPPPEEEEEEEEEHHHHHH-HHHHHHHHH----HHHHHHHHHHHHTS---HHHHHHHHHHH-HHHHGGG--/--------------------------GGG---TTS-SSS--EEEEEE-SSHHHHHHHHHHHHHHHHTS--EEEEEE--HHHHHHHHHHTS-SEEEEE---HHHIIIIIIIS--EEEEEEEEEEEEEEEEEEHHHHHH-GGGGBGGGGGGGGGGGB-TTTTTSEEEEES-TTS--SHHHHHHHTT-SEEEEE-SSHHHHHHHHHHHHHTT---EEEEEES-THHHHS-EEE-BPSPP-TTTTSSGGG--SPPPEEEEEEEEEHHHHHH-HHHHHHHHH----HHHHHHHHHHHHTS---HHHHHHHHHHH-HHHHGGG--

Sequence (638 aa):
MRFRTTLTVTAGTSALALLTGCGAADMTKQASPFANARGAKSVTLSVQSWVGAQSNVAVAQYLLEHKLGYRVDTVQVDEVPAWDALSQGRVDAILEDWGHPDQEKRYVTDKRTITRGGDLGVTGHIGWFVPTYLVKQHPDITDWKNLDKYASLFRTAESGGKGQLMDGSPSYVTNDKALVKNLKLDYQVVFAGSEAAQITQMKQFAKEKKPFLTYWYSPQWLFRKVPMTEVKLPPYKEGCDADAAKVACAYPHTPLQKYLNAGFAKSGGSAAAFLKKFKWTTEDQNEVSLMIADQKLSPQEAARKWVDGHPSVWKRWLSMRFRTTLTVTAGTSALALLTGCGAADMTKQASPFANARGAKSVTLSVQSWVGAQSNVAVAQYLLEHKLGYRVDTVQVDEVPAWDALSQGRVDAILEDWGHPDQEKRYVTDKRTITRGGDLGVTGHIGWFVPTYLVKQHPDITDWKNLDKYASLFRTAESGGKGQLMDGSPSYVTNDKALVKNLKLDYQVVFAGSEAAQITQMKQFAKEKKPFLTYWYSPQWLFRKVPMTEVKLPPYKEGCDADAAKVACAYPHTPLQKYLNAGFAKSGGSAAAFLKKFKWTTEDQNEVSLMIADQKLSPQEAARKWVDGHPSVWKRWLS

Radius of gyration: 30.53 Å; Cα contacts (8 Å, |Δi|>4): 1137; chains: 2; bounding box: 65×112×116 Å